Protein AF-A0A9P0G2P3-F1 (afdb_monomer)

Organism: NCBI:txid3402493

Foldseek 3Di:
DVVVVLQVVLADPDAFDQFDDPDDPPDQAPSVPDDPVQLRVLQCVLRVDRDPLVNLVSLVVFKDWDADPDADPPDPGLGIDIWGWGADPVRDTGTHDPRRVCRSNVDDPVSSSVQSNCCVVVVDGDDDDPDDDPPVVVCVVLLVLLVVLVVPADFDDPPDDPDDDLETEHEQVDDLVVSLVVSQVPDDPSSRDDSVVSVCCCCPVRNYYYDDPDDDDDPLLVVLVVVLVPDDPDPVNVVSVVVNVVVVVQVVVVVVVLQDADDPVDKDKDKDKAPWDFAFQAPDPLSVVFQTDTDIDIDIAIDGPPPDQDLRHPPDCLNVQLVVVVVVPNTDHAVVVSVVSSVVRYDDDDAPPRDWDFPQPVLVVVWFDDQVRDPDHPVLFPDKDWDADPVGFIWIFGDSGPPDPPTDTDGGTDPPGDPVSRDTGTDDLDDQDDVRNLVRVLVVQCVPPNPVSVVDPSNVQNVCNSVRNHSDDDDDDPPPPPPPPDDDDDPDDDD

Nearest PDB structures (foldseek):
  1owf-assembly1_B  TM=2.924E-01  e=2.978E+00  Escherichia coli
  5j0n-assembly1_L  TM=2.576E-01  e=1.793E+00  Escherichia coli
  5ogu-assembly1_A  TM=2.811E-01  e=3.947E+00  Spiroplasma melliferum KC3

Mean predicted aligned error: 19.24 Å

pLDDT: mean 76.92, std 15.23, range [26.11, 91.5]

Secondary structure (DSSP, 8-state):
-TTHHHHHTTS-SSPPPPP-----TTSS--GGG--HHHHHHHHHHHHT--SHHHHHHHHHHTEEEE--S---SSS-----EEEEEEE-TTS-EEEE-HHHHHHHHT--HHHHHHHHHHHHHHSSPPPP-----SSHHHHHHHHHHHHHHHHTSPPBP--S-SS----EEE-TT--HHHHHHHHHHSS-GGG---HHHHHHIIIIIS-EEEPPPPPPPPHHHHHHHHHHHHSPSSHHHHHHHHHHHHHHHHHHHHHHHHTSPPPTT---EEEEEPPPEEESB-S-HHHHTS--EEE--EEEEES-TTS---TT---SSHHHHHHHHHTT-S-B-SHHHHHHHHHTTS----BTTTB--B-HHHHHHHHBPPGGGSSS-TTT-SEEEEEE-TT--EEEEEESSTT---SPPEE-BPTT--GGG--PPBPPS-PPPPHHHHHHHHHHHHHHH-TTGGG-GGGHHHHHHHTT-S----PPPTTSGGGG-----------

Solvent-accessible surface area (backbone atoms only — not comparable to full-atom values): 30725 Å² total; per-residue (Å²): 124,76,69,67,67,57,46,66,75,53,48,77,91,67,81,67,52,86,59,87,74,97,65,69,90,89,49,90,51,53,60,84,77,60,47,72,67,36,49,47,52,54,34,50,61,48,49,68,34,57,48,68,63,53,36,53,51,53,51,52,76,38,40,49,75,42,77,53,94,72,84,55,92,90,52,93,54,72,81,59,42,75,49,39,48,48,60,43,93,84,70,48,74,41,41,36,48,72,68,41,56,32,45,33,63,73,51,60,71,67,59,57,51,54,48,50,48,43,27,76,72,68,79,42,83,74,79,89,75,85,80,81,87,88,57,63,84,77,46,48,66,47,52,51,53,52,49,56,56,58,70,71,56,78,64,48,80,78,92,70,79,98,72,92,69,89,61,46,26,34,56,54,87,63,51,73,70,54,53,51,49,53,50,50,71,76,44,58,81,90,59,51,72,57,67,70,58,53,52,46,46,42,48,70,77,58,36,49,45,62,39,76,69,88,66,92,70,56,66,69,60,51,52,41,51,54,52,44,70,74,42,64,96,50,72,70,33,55,48,45,5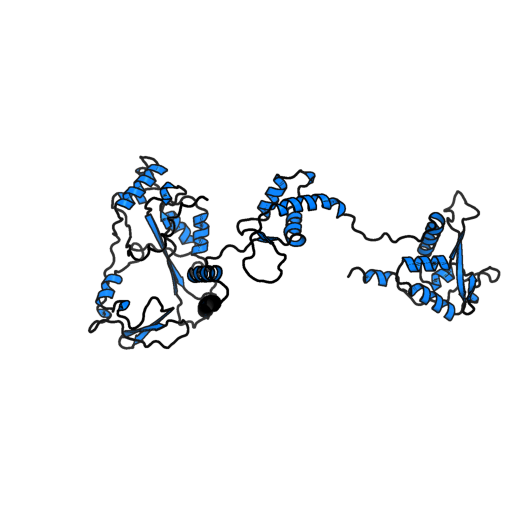2,48,53,51,48,51,53,53,51,54,54,52,52,51,56,58,54,53,61,55,85,73,61,95,89,63,87,43,76,50,70,53,70,53,74,78,36,60,41,64,32,56,92,43,75,67,58,73,81,40,53,63,48,68,49,80,47,78,48,80,28,55,59,57,82,76,56,76,76,45,64,73,26,52,82,88,48,51,66,62,52,51,48,58,51,52,73,74,48,68,66,47,72,46,71,65,59,56,50,54,59,46,48,77,61,31,90,77,78,52,76,59,80,77,38,88,48,54,41,51,68,69,39,43,61,78,36,35,51,53,70,86,70,46,98,52,62,67,87,67,36,66,36,76,48,78,47,70,49,97,87,67,54,54,26,44,22,54,18,70,41,86,89,53,88,80,50,72,68,41,72,47,57,38,91,97,49,56,76,88,72,59,73,52,52,72,58,72,62,77,33,76,76,59,66,70,40,51,52,38,42,52,53,51,43,35,71,76,61,35,91,65,35,83,77,39,76,81,44,46,71,58,50,35,45,71,72,70,73,40,82,35,83,66,87,82,74,92,85,70,69,81,84,75,79,82,85,83,86,78,94,76,78,93,130

Radius of gyration: 45.02 Å; Cα contacts (8 Å, |Δi|>4): 503; chains: 1; bounding box: 114×68×124 Å

Structure (mmCIF, N/CA/C/O backbone):
data_AF-A0A9P0G2P3-F1
#
_entry.id   AF-A0A9P0G2P3-F1
#
loop_
_atom_site.group_PDB
_atom_site.id
_atom_site.type_symbol
_atom_site.label_atom_id
_atom_site.label_alt_id
_atom_site.label_comp_id
_atom_site.label_asym_id
_atom_site.label_entity_id
_atom_site.label_seq_id
_atom_site.pdbx_PDB_ins_code
_atom_site.Cartn_x
_atom_site.Cartn_y
_atom_site.Cartn_z
_atom_site.occupancy
_atom_site.B_iso_or_equiv
_atom_site.auth_seq_id
_atom_site.auth_comp_id
_atom_site.auth_asym_id
_atom_site.auth_atom_id
_atom_site.pdbx_PDB_model_num
ATOM 1 N N . MET A 1 1 ? 33.165 -5.455 -25.711 1.00 32.22 1 MET A N 1
ATOM 2 C CA . MET A 1 1 ? 33.661 -6.837 -25.938 1.00 32.22 1 MET A CA 1
ATOM 3 C C . MET A 1 1 ? 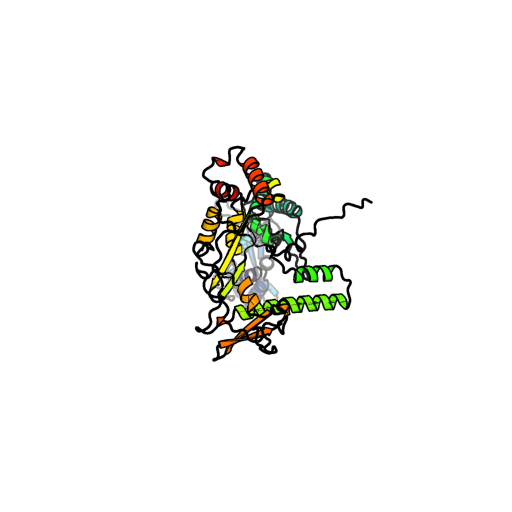33.729 -7.293 -27.408 1.00 32.22 1 MET A C 1
ATOM 5 O O . MET A 1 1 ? 34.338 -8.320 -27.661 1.00 32.22 1 MET A O 1
ATOM 9 N N . VAL A 1 2 ? 33.189 -6.575 -28.408 1.00 37.59 2 VAL A N 1
ATOM 10 C CA . VAL A 1 2 ? 33.203 -7.038 -29.825 1.00 37.59 2 VAL A CA 1
ATOM 11 C C . VAL A 1 2 ? 34.544 -6.786 -30.547 1.00 37.59 2 VAL A C 1
ATOM 13 O O . VAL A 1 2 ? 34.894 -7.489 -31.495 1.00 37.59 2 VAL A O 1
ATOM 16 N N . THR A 1 3 ? 35.338 -5.814 -30.094 1.00 45.22 3 THR A N 1
ATOM 17 C CA . THR A 1 3 ? 36.629 -5.450 -30.704 1.00 45.22 3 THR A CA 1
ATOM 18 C C . THR A 1 3 ? 37.729 -6.478 -30.436 1.00 45.22 3 THR A C 1
ATOM 20 O O . THR A 1 3 ? 38.512 -6.774 -31.339 1.00 45.22 3 THR A O 1
ATOM 23 N N . VAL A 1 4 ? 37.746 -7.104 -29.255 1.00 46.28 4 VAL A N 1
ATOM 24 C CA . VAL A 1 4 ? 38.802 -8.048 -28.834 1.00 46.28 4 VAL A CA 1
ATOM 25 C C . VAL A 1 4 ? 38.827 -9.311 -29.714 1.00 46.28 4 VAL A C 1
ATOM 27 O O . VAL A 1 4 ? 39.894 -9.750 -30.136 1.00 46.28 4 VAL A O 1
ATOM 30 N N . PHE A 1 5 ? 37.665 -9.822 -30.142 1.00 52.44 5 PHE A N 1
ATOM 31 C CA . PHE A 1 5 ? 37.574 -11.018 -30.998 1.00 52.44 5 PHE A CA 1
ATOM 32 C C . PHE A 1 5 ? 38.031 -10.813 -32.453 1.00 52.44 5 PHE A C 1
ATOM 34 O O . PHE A 1 5 ? 38.344 -11.787 -33.140 1.00 52.44 5 PHE A O 1
ATOM 41 N N . LYS A 1 6 ? 38.081 -9.573 -32.963 1.00 56.91 6 LYS A N 1
ATOM 42 C CA . LYS A 1 6 ? 38.543 -9.315 -34.342 1.00 56.91 6 LYS A CA 1
ATOM 43 C C . LYS A 1 6 ? 40.060 -9.483 -34.486 1.00 56.91 6 LYS A C 1
ATOM 45 O O . LYS A 1 6 ? 40.503 -9.946 -35.533 1.00 56.91 6 LYS A O 1
ATOM 50 N N . HIS A 1 7 ? 40.826 -9.171 -33.439 1.00 58.62 7 HIS A N 1
ATOM 51 C CA . HIS A 1 7 ? 42.292 -9.145 -33.467 1.00 58.62 7 HIS A CA 1
ATOM 52 C C . HIS A 1 7 ? 42.893 -10.559 -33.527 1.00 58.62 7 HIS A C 1
ATOM 54 O O . HIS A 1 7 ? 43.855 -10.787 -34.251 1.00 58.62 7 HIS A O 1
ATOM 60 N N . TYR A 1 8 ? 42.289 -11.545 -32.853 1.00 65.75 8 TYR A N 1
ATOM 61 C CA . TYR A 1 8 ? 42.761 -12.938 -32.881 1.00 65.75 8 TYR A CA 1
ATOM 62 C C . TYR A 1 8 ? 42.589 -13.630 -34.241 1.00 65.75 8 TYR A C 1
ATOM 64 O O . TYR A 1 8 ? 43.330 -14.556 -34.554 1.00 65.75 8 TYR A O 1
ATOM 72 N N . ARG A 1 9 ? 41.651 -13.173 -35.083 1.00 70.88 9 ARG A N 1
ATOM 73 C CA . ARG A 1 9 ? 41.364 -13.806 -36.385 1.00 70.88 9 ARG A CA 1
ATOM 74 C C . ARG A 1 9 ? 42.478 -13.634 -37.415 1.00 70.88 9 ARG A C 1
ATOM 76 O O . ARG A 1 9 ? 42.552 -14.434 -38.345 1.00 70.88 9 ARG A O 1
ATOM 83 N N . TYR A 1 10 ? 43.295 -12.593 -37.270 1.00 77.06 10 TYR A N 1
ATOM 84 C CA . TYR A 1 10 ? 44.354 -12.243 -38.218 1.00 77.06 10 TYR A CA 1
ATOM 85 C C . TYR A 1 10 ? 45.761 -12.480 -37.661 1.00 77.06 10 TYR A C 1
ATOM 87 O O . TYR A 1 10 ? 46.730 -12.113 -38.316 1.00 77.06 10 TYR A O 1
ATOM 95 N N . LYS A 1 11 ? 45.885 -13.113 -36.488 1.00 81.75 11 LYS A N 1
ATOM 96 C CA . LYS A 1 11 ? 47.174 -13.543 -35.929 1.00 81.75 11 LYS A CA 1
ATOM 97 C C . LYS A 1 11 ? 47.706 -14.790 -36.639 1.00 81.75 11 LYS A C 1
ATOM 99 O O . LYS A 1 11 ? 46.947 -15.542 -37.257 1.00 81.75 11 LYS A O 1
ATOM 104 N N . ALA A 1 12 ? 49.016 -14.999 -36.532 1.00 82.00 12 ALA A N 1
ATOM 105 C CA . ALA A 1 12 ? 49.673 -16.196 -37.035 1.00 82.00 12 ALA A CA 1
ATOM 106 C C . ALA A 1 12 ? 49.106 -17.436 -36.341 1.00 82.00 12 ALA A C 1
ATOM 108 O O . ALA A 1 12 ? 48.965 -17.458 -35.120 1.00 82.00 12 ALA A O 1
ATOM 109 N N . LYS A 1 13 ? 48.767 -18.458 -37.129 1.00 79.38 13 LYS A N 1
ATOM 110 C CA . LYS A 1 13 ? 48.291 -19.749 -36.608 1.00 79.38 13 LYS A CA 1
ATOM 111 C C . LYS A 1 13 ? 49.436 -20.721 -36.317 1.00 79.38 13 LYS A C 1
ATOM 113 O O . LYS A 1 13 ? 49.248 -21.653 -35.550 1.00 79.38 13 LYS A O 1
ATOM 118 N N . ALA A 1 14 ? 50.588 -20.511 -36.948 1.00 80.06 14 ALA A N 1
ATOM 119 C CA . ALA A 1 14 ? 51.783 -21.330 -36.815 1.00 80.06 14 ALA A CA 1
ATOM 120 C C . ALA A 1 14 ? 53.031 -20.475 -37.078 1.00 80.06 14 ALA A C 1
ATOM 122 O O . ALA A 1 14 ? 52.931 -19.381 -37.636 1.00 80.06 14 ALA A O 1
ATOM 123 N N . LEU A 1 15 ? 54.196 -20.980 -36.673 1.00 81.44 15 LEU A N 1
ATOM 124 C CA . LEU A 1 15 ? 55.489 -20.389 -37.013 1.00 81.44 15 LEU A CA 1
ATOM 125 C C . LEU A 1 15 ? 55.820 -20.626 -38.498 1.00 81.44 15 LEU A C 1
ATOM 127 O O . LEU A 1 15 ? 55.409 -21.648 -39.056 1.00 81.44 15 LEU A O 1
ATOM 131 N N . PRO A 1 16 ? 56.571 -19.716 -39.144 1.00 81.75 16 PRO A N 1
ATOM 132 C CA . PRO A 1 16 ? 56.915 -19.867 -40.547 1.00 81.75 16 PRO A CA 1
ATOM 133 C C . PRO A 1 16 ? 57.897 -21.028 -40.726 1.00 81.75 16 PRO A C 1
ATOM 135 O O . PRO A 1 16 ? 58.905 -21.126 -40.025 1.00 81.75 16 PRO A O 1
ATOM 138 N N . GLN A 1 17 ? 57.611 -21.897 -41.690 1.00 78.88 17 GLN A N 1
ATOM 139 C CA . GLN A 1 17 ? 58.471 -23.025 -42.042 1.00 78.88 17 GLN A CA 1
ATOM 140 C C . GLN A 1 17 ? 59.265 -22.718 -43.311 1.00 78.88 17 GLN A C 1
ATOM 142 O O . GLN A 1 17 ? 58.799 -21.974 -44.182 1.00 78.88 17 GLN A O 1
ATOM 147 N N . LYS A 1 18 ? 60.460 -23.311 -43.432 1.00 80.00 18 LYS A N 1
ATOM 148 C CA . LYS A 1 18 ? 61.236 -23.223 -44.671 1.00 80.00 18 LYS A CA 1
ATOM 149 C C . LYS A 1 18 ? 60.440 -23.902 -45.790 1.00 80.00 18 LYS A C 1
ATOM 151 O O . LYS A 1 18 ? 60.070 -25.066 -45.635 1.00 80.00 18 LYS A O 1
ATOM 156 N N . PRO A 1 19 ? 60.150 -23.211 -46.900 1.00 78.19 19 PRO A N 1
ATOM 157 C CA . PRO A 1 19 ? 59.305 -23.782 -47.930 1.00 78.19 19 PRO A CA 1
ATOM 158 C C . PRO A 1 19 ? 60.054 -24.886 -48.684 1.00 78.19 19 PRO A C 1
ATOM 160 O O . PRO A 1 19 ? 61.111 -24.638 -49.259 1.00 78.19 19 PRO A O 1
ATOM 163 N N . ASN A 1 20 ? 59.488 -26.093 -48.724 1.00 77.81 20 ASN A N 1
ATOM 164 C CA . ASN A 1 20 ? 60.004 -27.178 -49.555 1.00 77.81 20 ASN A CA 1
ATOM 165 C C . ASN A 1 20 ? 59.445 -27.035 -50.981 1.00 77.81 20 ASN A C 1
ATOM 167 O O . ASN A 1 20 ? 58.264 -27.298 -51.229 1.00 77.81 20 ASN A O 1
ATOM 171 N N . CYS A 1 21 ? 60.263 -26.531 -51.906 1.00 76.06 21 CYS A N 1
ATOM 172 C CA . CYS A 1 21 ? 59.841 -26.224 -53.270 1.00 76.06 21 CYS A CA 1
ATOM 173 C C . CYS A 1 21 ? 60.546 -27.134 -54.278 1.00 76.06 21 CYS A C 1
ATOM 175 O O . CYS A 1 21 ? 61.736 -26.984 -54.518 1.00 76.06 21 CYS A O 1
ATOM 177 N N . SER A 1 22 ? 59.798 -28.021 -54.935 1.00 67.69 22 SER A N 1
ATOM 178 C CA . SER A 1 22 ? 60.294 -28.833 -56.055 1.00 67.69 22 SER A CA 1
ATOM 179 C C . SER A 1 22 ? 60.159 -28.059 -57.373 1.00 67.69 22 SER A C 1
ATOM 181 O O . SER A 1 22 ? 59.245 -28.315 -58.160 1.00 67.69 22 SER A O 1
ATOM 183 N N . HIS A 1 23 ? 60.995 -27.041 -57.586 1.00 70.56 23 HIS A N 1
ATOM 184 C CA . HIS A 1 23 ? 61.076 -26.338 -58.870 1.00 70.56 23 HIS A CA 1
ATOM 185 C C . HIS A 1 23 ? 62.450 -26.533 -59.514 1.00 70.56 23 HIS A C 1
ATOM 187 O O . HIS A 1 23 ? 63.468 -26.520 -58.833 1.00 70.56 23 HIS A O 1
ATOM 193 N N . ASP A 1 24 ? 62.464 -26.697 -60.835 1.00 63.84 24 ASP A N 1
ATOM 194 C CA . ASP A 1 24 ? 63.690 -26.848 -61.619 1.00 63.84 24 ASP A CA 1
ATOM 195 C C . ASP A 1 24 ? 64.596 -25.610 -61.459 1.00 63.84 24 ASP A C 1
ATOM 197 O O . ASP A 1 24 ? 64.115 -24.475 -61.558 1.00 63.84 24 ASP A O 1
ATOM 201 N N . LYS A 1 25 ? 65.895 -25.825 -61.207 1.00 56.66 25 LYS A N 1
ATOM 202 C CA . LYS A 1 25 ? 66.898 -24.781 -60.903 1.00 56.66 25 LYS A CA 1
ATOM 203 C C . LYS A 1 25 ? 67.112 -23.792 -62.059 1.00 56.66 25 LYS A C 1
ATOM 205 O O . LYS A 1 25 ? 67.722 -22.749 -61.867 1.00 56.66 25 LYS A O 1
ATOM 210 N N . LYS A 1 26 ? 66.571 -24.092 -63.246 1.00 53.38 26 LYS A N 1
ATOM 211 C CA . LYS A 1 26 ? 66.561 -23.218 -64.433 1.00 53.38 26 LYS A CA 1
ATOM 212 C C . LYS A 1 26 ? 65.410 -22.196 -64.471 1.00 53.38 26 LYS A C 1
ATOM 214 O O . LYS A 1 26 ? 65.292 -21.457 -65.446 1.00 53.38 26 LYS A O 1
ATOM 219 N N . LYS A 1 27 ? 64.520 -22.147 -63.469 1.00 59.81 27 LYS A N 1
ATOM 220 C CA . LYS A 1 27 ? 63.405 -21.177 -63.420 1.00 59.81 27 LYS A CA 1
ATOM 221 C C . LYS A 1 27 ? 63.766 -19.916 -62.627 1.00 59.81 27 LYS A C 1
ATOM 223 O O . LYS A 1 27 ? 64.541 -19.972 -61.688 1.00 59.81 27 LYS A O 1
ATOM 228 N N . VAL A 1 28 ? 63.096 -18.808 -62.964 1.00 71.62 28 VAL A N 1
ATOM 229 C CA . VAL A 1 28 ? 63.196 -17.426 -62.421 1.00 71.62 28 VAL A CA 1
ATOM 230 C C . VAL A 1 28 ? 62.946 -17.305 -60.892 1.00 71.62 28 VAL A C 1
ATOM 232 O O . VAL A 1 28 ? 62.790 -16.209 -60.364 1.00 71.62 28 VAL A O 1
ATOM 235 N N . TYR A 1 29 ? 62.834 -18.412 -60.150 1.00 80.38 29 TYR A N 1
ATOM 236 C CA . TYR A 1 29 ? 62.486 -18.414 -58.728 1.00 80.38 29 TYR A CA 1
ATOM 237 C C . TYR A 1 29 ? 63.707 -18.690 -57.850 1.00 80.38 29 TYR A C 1
ATOM 239 O O . TYR A 1 29 ? 64.249 -19.791 -57.862 1.00 80.38 29 TYR A O 1
ATOM 247 N N . ASN A 1 30 ? 64.046 -17.737 -56.984 1.00 79.19 30 ASN A N 1
ATOM 248 C CA . ASN A 1 30 ? 65.220 -17.812 -56.111 1.00 79.19 30 ASN A CA 1
ATOM 249 C C . ASN A 1 30 ? 64.836 -18.231 -54.681 1.00 79.19 30 ASN A C 1
ATOM 251 O O . ASN A 1 30 ? 65.237 -17.610 -53.699 1.00 79.19 30 ASN A O 1
ATOM 255 N N . CYS A 1 31 ? 64.001 -19.265 -54.528 1.00 78.56 31 CYS A N 1
ATOM 256 C CA . CYS A 1 31 ? 63.529 -19.684 -53.201 1.00 78.56 31 CYS A CA 1
ATOM 257 C C . CYS A 1 31 ? 64.634 -20.295 -52.319 1.00 78.56 31 CYS A C 1
ATOM 259 O O . CYS A 1 31 ? 64.508 -20.244 -51.097 1.00 78.56 31 CYS A O 1
ATOM 261 N N . GLU A 1 32 ? 65.701 -20.845 -52.910 1.00 75.38 32 GLU A N 1
ATOM 262 C CA . GLU A 1 32 ? 66.845 -21.421 -52.181 1.00 75.38 32 GLU A CA 1
ATOM 263 C C . GLU A 1 32 ? 67.713 -20.349 -51.496 1.00 75.38 32 GLU A C 1
ATOM 265 O O . GLU A 1 32 ? 68.284 -20.612 -50.439 1.00 75.38 32 GLU A O 1
ATOM 270 N N . GLU A 1 33 ? 67.736 -19.122 -52.033 1.00 77.50 33 GLU A N 1
ATOM 271 C CA . GLU A 1 33 ? 68.475 -17.978 -51.473 1.00 77.50 33 GLU A CA 1
ATOM 272 C C . GLU A 1 33 ? 67.844 -17.428 -50.179 1.00 77.50 33 GLU A C 1
ATOM 274 O O . GLU A 1 33 ? 68.451 -16.614 -49.479 1.00 77.50 33 GLU A O 1
ATOM 279 N N . LEU A 1 34 ? 66.623 -17.858 -49.830 1.00 81.00 34 LEU A N 1
ATOM 280 C CA . LEU A 1 34 ? 65.940 -17.410 -48.618 1.00 81.00 34 LEU A CA 1
ATOM 281 C C . LEU A 1 34 ? 66.482 -18.108 -47.369 1.00 81.00 34 LEU A C 1
ATOM 283 O O . LEU A 1 34 ? 66.188 -19.274 -47.082 1.00 81.00 34 LEU A O 1
ATOM 287 N N . GLY A 1 35 ? 67.203 -17.337 -46.556 1.00 83.12 35 GLY A N 1
ATOM 288 C CA . GLY A 1 35 ? 67.576 -17.742 -45.209 1.00 83.12 35 GLY A CA 1
ATOM 289 C C . GLY A 1 35 ? 66.373 -17.777 -44.260 1.00 83.12 35 GLY A C 1
ATOM 290 O O . GLY A 1 35 ? 65.425 -16.998 -44.379 1.00 83.12 35 GLY A O 1
ATOM 291 N N . MET A 1 36 ? 66.440 -18.626 -43.230 1.00 84.06 36 MET A N 1
ATOM 292 C CA . MET A 1 36 ? 65.390 -18.705 -42.198 1.00 84.06 36 MET A CA 1
ATOM 293 C C . MET A 1 36 ? 65.152 -17.375 -41.470 1.00 84.06 36 MET A C 1
ATOM 295 O O . MET A 1 36 ? 64.032 -17.081 -41.056 1.00 84.06 36 MET A O 1
ATOM 299 N N . GLN A 1 37 ? 66.184 -16.536 -41.346 1.00 84.19 37 GLN A N 1
ATOM 300 C CA . GLN A 1 37 ? 66.047 -15.204 -40.753 1.00 84.19 37 GLN A CA 1
ATOM 301 C C . GLN A 1 37 ? 65.232 -14.243 -41.638 1.00 84.19 37 GLN A C 1
ATOM 303 O O . GLN A 1 37 ? 64.478 -13.433 -41.103 1.00 84.19 37 GLN A O 1
ATOM 308 N N . ASP A 1 38 ? 65.338 -14.345 -42.966 1.00 84.81 38 ASP A N 1
ATOM 309 C CA . ASP A 1 38 ? 64.546 -13.535 -43.904 1.00 84.81 38 ASP A CA 1
ATOM 310 C C . ASP A 1 38 ? 63.075 -13.942 -43.868 1.00 84.81 38 ASP A C 1
ATOM 312 O O . ASP A 1 38 ? 62.188 -13.095 -43.757 1.00 84.81 38 ASP A O 1
ATOM 316 N N . ILE A 1 39 ? 62.833 -15.254 -43.851 1.00 86.69 39 ILE A N 1
ATOM 317 C CA . ILE A 1 39 ? 61.509 -15.863 -43.699 1.00 86.69 39 ILE A CA 1
ATOM 318 C C . ILE A 1 39 ? 60.841 -15.388 -42.404 1.00 86.69 39 ILE A C 1
ATOM 320 O O . ILE A 1 39 ? 59.706 -14.905 -42.428 1.00 86.69 39 ILE A O 1
ATOM 324 N N . ARG A 1 40 ? 61.562 -15.465 -41.278 1.00 86.50 40 ARG A N 1
ATOM 325 C CA . ARG A 1 40 ? 61.056 -15.039 -39.970 1.00 86.50 40 ARG A CA 1
ATOM 326 C C . ARG A 1 40 ? 60.726 -13.547 -39.945 1.00 86.50 40 ARG A C 1
ATOM 328 O O . ARG A 1 40 ? 59.616 -13.189 -39.565 1.00 86.50 40 ARG A O 1
ATOM 335 N N . ARG A 1 41 ? 61.634 -12.685 -40.421 1.00 87.25 41 ARG A N 1
ATOM 336 C CA . ARG A 1 41 ? 61.408 -11.228 -40.484 1.00 87.25 41 ARG A CA 1
ATOM 337 C C . ARG A 1 41 ? 60.221 -10.866 -41.372 1.00 87.25 41 ARG A C 1
ATOM 339 O O . ARG A 1 41 ? 59.457 -9.964 -41.037 1.00 87.25 41 ARG A O 1
ATOM 346 N N . PHE A 1 42 ? 60.065 -11.537 -42.512 1.00 88.88 42 PHE A N 1
ATOM 347 C CA . PHE A 1 42 ? 58.959 -11.280 -43.431 1.00 88.88 42 PHE A CA 1
ATOM 348 C C . PHE A 1 42 ? 57.609 -11.683 -42.824 1.00 88.88 42 PHE A C 1
ATOM 350 O O . PHE A 1 42 ? 56.658 -10.904 -42.873 1.00 88.88 42 PHE A O 1
ATOM 357 N N . HIS A 1 43 ? 57.549 -12.852 -42.181 1.00 89.69 43 HIS A N 1
ATOM 358 C CA . HIS A 1 43 ? 56.369 -13.321 -41.456 1.00 89.69 43 HIS A CA 1
ATOM 359 C C . HIS A 1 43 ? 56.014 -12.405 -40.272 1.00 89.69 43 HIS A C 1
ATOM 361 O O . HIS A 1 43 ? 54.861 -11.999 -40.130 1.00 89.69 43 HIS A O 1
ATOM 367 N N . GLU A 1 44 ? 56.996 -12.011 -39.455 1.00 88.31 44 GLU A N 1
ATOM 368 C CA . GLU A 1 44 ? 56.791 -11.085 -38.332 1.00 88.31 44 GLU A CA 1
ATOM 369 C C . GLU A 1 44 ? 56.249 -9.728 -38.805 1.00 88.31 44 GLU A C 1
ATOM 371 O O . GLU A 1 44 ? 55.289 -9.220 -38.230 1.00 88.31 44 GLU A O 1
ATOM 376 N N . ARG A 1 45 ? 56.777 -9.176 -39.906 1.00 88.06 45 ARG A N 1
ATOM 377 C CA . ARG A 1 45 ? 56.282 -7.919 -40.500 1.00 88.06 45 ARG A CA 1
ATOM 378 C C . ARG A 1 45 ? 54.871 -8.016 -41.075 1.00 88.06 45 ARG A C 1
ATOM 380 O O . ARG A 1 45 ? 54.167 -7.012 -41.132 1.00 88.06 45 ARG A O 1
ATOM 387 N N . PHE A 1 46 ? 54.455 -9.189 -41.544 1.00 89.81 46 PHE A N 1
ATOM 388 C CA . PHE A 1 46 ? 53.081 -9.384 -41.995 1.00 89.81 46 PHE A CA 1
ATOM 389 C C . PHE A 1 46 ? 52.118 -9.381 -40.804 1.00 89.81 46 PHE A C 1
ATOM 391 O O . PHE A 1 46 ? 51.110 -8.675 -40.828 1.00 89.81 46 PHE A O 1
ATOM 398 N N . TYR A 1 47 ? 52.456 -10.117 -39.743 1.00 88.94 47 TYR A N 1
ATOM 399 C CA . TYR A 1 47 ? 51.604 -10.283 -38.565 1.00 88.94 47 TYR A CA 1
ATOM 400 C C . TYR A 1 47 ? 51.706 -9.158 -37.526 1.00 88.94 47 TYR A C 1
ATOM 402 O O . TYR A 1 47 ? 50.843 -9.080 -36.652 1.00 88.94 47 TYR A O 1
ATOM 410 N N . SER A 1 48 ? 52.675 -8.244 -37.648 1.00 87.12 48 SER A N 1
ATOM 411 C CA . SER A 1 48 ? 52.660 -6.969 -36.918 1.00 87.12 48 SER A CA 1
ATOM 412 C C . SER A 1 48 ? 51.473 -6.087 -37.329 1.00 87.12 48 SER A C 1
ATOM 414 O O . SER A 1 48 ? 51.036 -5.242 -36.553 1.00 87.12 48 SER A O 1
ATOM 416 N N . ASN A 1 49 ? 50.917 -6.301 -38.528 1.00 84.56 49 ASN A N 1
ATOM 417 C CA . ASN A 1 49 ? 49.699 -5.641 -38.989 1.00 84.56 49 ASN A CA 1
ATOM 418 C C . ASN A 1 49 ? 48.468 -6.373 -38.448 1.00 84.56 49 ASN A C 1
ATOM 420 O O . ASN A 1 49 ? 48.147 -7.491 -38.865 1.00 84.56 49 ASN A O 1
ATOM 424 N N . VAL A 1 50 ? 47.769 -5.734 -37.511 1.00 80.50 50 VAL A N 1
ATOM 425 C CA . VAL A 1 50 ? 46.676 -6.374 -36.764 1.00 80.50 50 VAL A CA 1
ATOM 426 C C . VAL A 1 50 ? 45.328 -6.272 -37.484 1.00 80.50 50 VAL A C 1
ATOM 428 O O . VAL A 1 50 ? 44.437 -7.103 -37.278 1.00 80.50 50 VAL A O 1
ATOM 431 N N . SER A 1 51 ? 45.163 -5.273 -38.355 1.00 83.00 51 SER A N 1
ATOM 432 C CA . SER A 1 51 ? 43.952 -5.115 -39.154 1.00 83.00 51 SER A CA 1
ATOM 433 C C . SER A 1 51 ? 44.052 -5.885 -40.474 1.00 83.00 51 SER A C 1
ATOM 435 O O . SER A 1 51 ? 45.115 -6.015 -41.083 1.00 83.00 51 SER A O 1
ATOM 437 N N . LYS A 1 52 ? 42.911 -6.388 -40.955 1.00 84.06 52 LYS A N 1
ATOM 438 C CA . LYS A 1 52 ? 42.837 -7.047 -42.265 1.00 84.06 52 LYS A CA 1
ATOM 439 C C . LYS A 1 52 ? 43.258 -6.109 -43.396 1.00 84.06 52 LYS A C 1
ATOM 441 O O . LYS A 1 52 ? 43.953 -6.547 -44.301 1.00 84.06 52 LYS A O 1
ATOM 446 N N . SER A 1 53 ? 42.823 -4.850 -43.344 1.00 84.94 53 SER A N 1
ATOM 447 C CA . SER A 1 53 ? 43.127 -3.858 -44.376 1.00 84.94 53 SER A CA 1
ATOM 448 C C . SER A 1 53 ? 44.636 -3.665 -44.519 1.00 84.94 53 SER A C 1
ATOM 450 O O . SER A 1 53 ? 45.143 -3.677 -45.635 1.00 84.94 53 SER A O 1
ATOM 452 N N . ASP A 1 54 ? 45.356 -3.590 -43.398 1.00 86.38 54 ASP A N 1
ATOM 453 C CA . ASP A 1 54 ? 46.812 -3.418 -43.387 1.00 86.38 54 ASP A CA 1
ATOM 454 C C . ASP A 1 54 ? 47.534 -4.674 -43.896 1.00 86.38 54 ASP A C 1
ATOM 456 O O . ASP A 1 54 ? 48.487 -4.579 -44.669 1.00 86.38 54 ASP A O 1
ATOM 460 N N . GLN A 1 55 ? 47.046 -5.869 -43.539 1.00 88.44 55 GLN A N 1
ATOM 461 C CA . GLN A 1 55 ? 47.552 -7.127 -44.104 1.00 88.44 55 GLN A CA 1
ATOM 462 C C . GLN A 1 55 ? 47.315 -7.230 -45.614 1.00 88.44 55 GLN A C 1
ATOM 464 O O . GLN A 1 55 ? 48.178 -7.721 -46.342 1.00 88.44 55 GLN A O 1
ATOM 469 N N . ASP A 1 56 ? 46.156 -6.785 -46.098 1.00 89.50 56 ASP A N 1
ATOM 470 C CA . ASP A 1 56 ? 45.822 -6.811 -47.520 1.00 89.50 56 ASP A CA 1
ATOM 471 C C . ASP A 1 56 ? 46.713 -5.814 -48.298 1.00 89.50 56 ASP A C 1
ATOM 473 O O . ASP A 1 56 ? 47.220 -6.158 -49.368 1.00 89.50 56 ASP A O 1
ATOM 477 N N . VAL A 1 57 ? 47.017 -4.639 -47.724 1.00 88.88 57 VAL A N 1
ATOM 478 C CA . VAL A 1 57 ? 48.010 -3.683 -48.261 1.00 88.88 57 VAL A CA 1
ATOM 479 C C . VAL A 1 57 ? 49.420 -4.279 -48.268 1.00 88.88 57 VAL A C 1
ATOM 481 O O . VAL A 1 57 ? 50.144 -4.142 -49.255 1.00 88.88 57 VAL A O 1
ATOM 484 N N . PHE A 1 58 ? 49.812 -4.985 -47.205 1.00 91.19 58 PHE A N 1
ATOM 485 C CA . PHE A 1 58 ? 51.107 -5.663 -47.147 1.00 91.19 58 PHE A CA 1
ATOM 486 C C . PHE A 1 58 ? 51.252 -6.701 -48.266 1.00 91.19 58 PHE A C 1
ATOM 488 O O . PHE A 1 58 ? 52.292 -6.761 -48.917 1.00 91.19 58 PHE A O 1
ATOM 495 N N . ILE A 1 59 ? 50.207 -7.493 -48.531 1.00 91.19 59 ILE A N 1
ATOM 496 C CA . ILE A 1 59 ? 50.206 -8.471 -49.629 1.00 91.19 59 ILE A CA 1
ATOM 497 C C . ILE A 1 59 ? 50.382 -7.765 -50.978 1.00 91.19 59 ILE A C 1
ATOM 499 O O . ILE A 1 59 ? 51.207 -8.197 -51.782 1.00 91.19 59 ILE A O 1
ATOM 503 N N . LEU A 1 60 ? 49.656 -6.668 -51.218 1.00 89.56 60 LEU A N 1
ATOM 504 C CA . LEU A 1 60 ? 49.772 -5.890 -52.456 1.00 89.56 60 LEU A CA 1
ATOM 505 C C . LEU A 1 60 ? 51.176 -5.299 -52.648 1.00 89.56 60 LEU A C 1
ATOM 507 O O . LEU A 1 60 ? 51.686 -5.304 -53.758 1.00 89.56 60 LEU A O 1
ATOM 511 N N . LYS A 1 61 ? 51.850 -4.871 -51.575 1.00 89.81 61 LYS A N 1
ATOM 512 C CA . LYS A 1 61 ? 53.220 -4.330 -51.641 1.00 89.81 61 LYS A CA 1
ATOM 513 C C . LYS A 1 61 ? 54.260 -5.334 -52.159 1.00 89.81 61 LYS A C 1
ATOM 515 O O . LYS A 1 61 ? 55.273 -4.926 -52.725 1.00 89.81 61 LYS A O 1
ATOM 520 N N . TYR A 1 62 ? 54.037 -6.626 -51.923 1.00 90.62 62 TYR A N 1
ATOM 521 C CA . TYR A 1 62 ? 54.971 -7.711 -52.249 1.00 90.62 62 TYR A CA 1
ATOM 522 C C . TYR A 1 62 ? 54.448 -8.646 -53.348 1.00 90.62 62 TYR A C 1
ATOM 524 O O . TYR A 1 62 ? 54.986 -9.737 -53.554 1.00 90.62 62 TYR A O 1
ATOM 532 N N . THR A 1 63 ? 53.403 -8.223 -54.062 1.00 90.56 63 THR A N 1
ATOM 533 C CA . THR A 1 63 ? 52.871 -8.934 -55.223 1.00 90.56 63 THR A CA 1
ATOM 534 C C . THR A 1 63 ? 52.701 -7.982 -56.397 1.00 90.56 63 THR A C 1
ATOM 536 O O . THR A 1 63 ? 52.277 -6.846 -56.221 1.00 90.56 63 THR A O 1
ATOM 539 N N . GLU A 1 64 ? 53.001 -8.456 -57.600 1.00 89.25 64 GLU A N 1
ATOM 540 C CA . GLU A 1 64 ? 52.706 -7.737 -58.842 1.00 89.25 64 GLU A CA 1
ATOM 541 C C . GLU A 1 64 ? 51.601 -8.485 -59.577 1.00 89.25 64 GLU A C 1
ATOM 543 O O . GLU A 1 64 ? 51.671 -9.710 -59.730 1.00 89.25 64 GLU A O 1
ATOM 548 N N . GLN A 1 65 ? 50.557 -7.765 -59.981 1.00 88.81 65 GLN A N 1
ATOM 549 C CA . GLN A 1 65 ? 49.393 -8.330 -60.652 1.00 88.81 65 GLN A CA 1
ATOM 550 C C . GLN A 1 65 ? 49.377 -7.888 -62.116 1.00 88.81 65 GLN A C 1
ATOM 552 O O . GLN A 1 65 ? 49.431 -6.698 -62.404 1.00 88.81 65 GLN A O 1
ATOM 557 N N . GLU A 1 66 ? 49.255 -8.842 -63.032 1.00 84.44 66 GLU A N 1
ATOM 558 C CA . GLU A 1 66 ? 49.158 -8.601 -64.474 1.00 84.44 66 GLU A CA 1
ATOM 559 C C . GLU A 1 66 ? 47.879 -9.244 -65.028 1.00 84.44 66 GLU A C 1
ATOM 561 O O . GLU A 1 66 ? 47.398 -10.273 -64.525 1.00 84.44 66 GLU A O 1
ATOM 566 N N . SER A 1 67 ? 47.326 -8.656 -66.092 1.00 79.94 67 SER A N 1
ATOM 567 C CA . SER A 1 67 ? 46.278 -9.304 -66.874 1.00 79.94 67 SER A CA 1
ATOM 568 C C . SER A 1 67 ? 46.866 -10.482 -67.674 1.00 79.94 67 SER A C 1
ATOM 570 O O . SER A 1 67 ? 48.006 -10.426 -68.145 1.00 79.94 67 SER A O 1
ATOM 572 N N . PRO A 1 68 ? 46.128 -11.594 -67.827 1.00 78.38 68 PRO A N 1
ATOM 573 C CA . PRO A 1 68 ? 46.589 -12.729 -68.619 1.00 78.38 68 PRO A CA 1
ATOM 574 C C . PRO A 1 68 ? 46.738 -12.336 -70.091 1.00 78.38 68 PRO A C 1
ATOM 576 O O . PRO A 1 68 ? 45.789 -11.862 -70.706 1.00 78.38 68 PRO A O 1
ATOM 579 N N . LYS A 1 69 ? 47.905 -12.608 -70.684 1.00 74.81 69 LYS A N 1
ATOM 580 C CA . LYS A 1 69 ? 48.178 -12.328 -72.108 1.00 74.81 69 LYS A CA 1
ATOM 581 C C . LYS A 1 69 ? 47.398 -13.227 -73.084 1.00 74.81 69 LYS A C 1
ATOM 583 O O . LYS A 1 69 ? 47.337 -12.923 -74.267 1.00 74.81 69 LYS A O 1
ATOM 588 N N . ARG A 1 70 ? 46.840 -14.352 -72.615 1.00 66.00 70 ARG A N 1
ATOM 589 C CA . ARG A 1 70 ? 46.013 -15.289 -73.398 1.00 66.00 70 ARG A CA 1
ATOM 590 C C . ARG A 1 70 ? 44.805 -15.719 -72.569 1.00 66.00 70 ARG A C 1
ATOM 592 O O . ARG A 1 70 ? 44.973 -16.134 -71.422 1.00 66.00 70 ARG A O 1
ATOM 599 N N . ILE A 1 71 ? 43.613 -15.643 -73.152 1.00 67.00 71 ILE A N 1
ATOM 600 C CA . ILE A 1 71 ? 42.347 -16.059 -72.537 1.00 67.00 71 ILE A CA 1
ATOM 601 C C . ILE A 1 71 ? 41.860 -17.286 -73.309 1.00 67.00 71 ILE A C 1
ATOM 603 O O . ILE A 1 71 ? 41.732 -17.232 -74.527 1.00 67.00 71 ILE A O 1
ATOM 607 N N . HIS A 1 72 ? 41.637 -18.402 -72.616 1.00 64.12 72 HIS A N 1
ATOM 608 C CA . HIS A 1 72 ? 41.099 -19.619 -73.226 1.00 64.12 72 HIS A CA 1
ATOM 609 C C . HIS A 1 72 ? 39.594 -19.692 -72.964 1.00 64.12 72 HIS A C 1
ATOM 611 O O . HIS A 1 72 ? 39.175 -19.483 -71.824 1.00 64.12 72 HIS A O 1
ATOM 617 N N . ILE A 1 73 ? 38.806 -19.962 -74.006 1.00 61.44 73 ILE A N 1
ATOM 618 C CA . ILE A 1 73 ? 37.339 -19.850 -73.979 1.00 61.44 73 ILE A CA 1
ATOM 619 C C . ILE A 1 73 ? 36.696 -21.024 -73.205 1.00 61.44 73 ILE A C 1
ATOM 621 O O . ILE A 1 73 ? 35.722 -20.808 -72.493 1.00 61.44 73 ILE A O 1
ATOM 625 N N . ASP A 1 74 ? 37.318 -22.212 -73.199 1.00 60.34 74 ASP A N 1
ATOM 626 C CA . ASP A 1 74 ? 36.696 -23.450 -72.680 1.00 60.34 74 ASP A CA 1
ATOM 627 C C . ASP A 1 74 ? 37.153 -23.922 -71.288 1.00 60.34 74 ASP A C 1
ATOM 629 O O . ASP A 1 74 ? 36.689 -24.939 -70.772 1.00 60.34 74 ASP A O 1
ATOM 633 N N . LYS A 1 75 ? 38.061 -23.204 -70.617 1.00 58.81 75 LYS A N 1
ATOM 634 C CA . LYS A 1 75 ? 38.473 -23.532 -69.235 1.00 58.81 75 LYS A CA 1
ATOM 635 C C . LYS A 1 75 ? 38.274 -22.326 -68.334 1.00 58.81 75 LYS A C 1
ATOM 637 O O . LYS A 1 75 ? 38.267 -21.199 -68.815 1.00 58.81 75 LYS A O 1
ATOM 642 N N . ARG A 1 76 ? 38.158 -22.547 -67.012 1.00 57.41 76 ARG A N 1
ATOM 643 C CA . ARG A 1 76 ? 38.205 -21.472 -65.997 1.00 57.41 76 ARG A CA 1
ATOM 644 C C . ARG A 1 76 ? 39.464 -20.633 -66.232 1.00 57.41 76 ARG A C 1
ATOM 646 O O . ARG A 1 76 ? 40.539 -20.987 -65.752 1.00 57.41 76 ARG A O 1
ATOM 653 N N . SER A 1 77 ? 39.325 -19.559 -67.005 1.00 61.62 77 SER A N 1
ATOM 654 C CA . SER A 1 77 ? 40.452 -18.744 -67.426 1.00 61.62 77 SER A CA 1
ATOM 655 C C . SER A 1 77 ? 41.076 -18.107 -66.192 1.00 61.62 77 SER A C 1
ATOM 657 O O . SER A 1 77 ? 40.372 -17.622 -65.298 1.00 61.62 77 SER A O 1
ATOM 659 N N . THR A 1 78 ? 42.404 -18.152 -66.103 1.00 62.50 78 THR A N 1
ATOM 660 C CA . THR A 1 78 ? 43.138 -17.455 -65.048 1.00 62.50 78 THR A CA 1
ATOM 661 C C . THR A 1 78 ? 42.785 -15.982 -65.156 1.00 62.50 78 THR A C 1
ATOM 663 O O . THR A 1 78 ? 43.058 -15.384 -66.178 1.00 62.50 78 THR A O 1
ATOM 666 N N . GLN A 1 79 ? 42.157 -15.393 -64.141 1.00 70.25 79 GLN A N 1
ATOM 667 C CA . GLN A 1 79 ? 41.692 -14.000 -64.228 1.00 70.25 79 GLN A CA 1
ATOM 668 C C . GLN A 1 79 ? 42.797 -12.982 -63.916 1.00 70.25 79 GLN A C 1
ATOM 670 O O . GLN A 1 79 ? 42.679 -11.824 -64.295 1.00 70.25 79 GLN A O 1
ATOM 675 N N . VAL A 1 80 ? 43.851 -13.404 -63.208 1.00 82.38 80 VAL A N 1
ATOM 676 C CA . VAL A 1 80 ? 44.984 -12.562 -62.797 1.00 82.38 80 VAL A CA 1
ATOM 677 C C . VAL A 1 80 ? 46.248 -13.410 -62.738 1.00 82.38 80 VAL A C 1
ATOM 679 O O . VAL A 1 80 ? 46.245 -14.475 -62.111 1.00 82.38 80 VAL A O 1
ATOM 682 N N . VAL A 1 81 ? 47.332 -12.925 -63.340 1.00 84.06 81 VAL A N 1
ATOM 683 C CA . VAL A 1 81 ? 48.681 -13.477 -63.174 1.00 84.06 81 VAL A CA 1
ATOM 684 C C . VAL A 1 81 ? 49.357 -12.727 -62.029 1.00 84.06 81 VAL A C 1
ATOM 686 O O . VAL A 1 81 ? 49.334 -11.503 -62.000 1.00 84.06 81 VAL A O 1
ATOM 689 N N . ILE A 1 82 ? 49.915 -13.450 -61.054 1.00 88.00 82 ILE A N 1
ATOM 690 C CA . ILE A 1 82 ? 50.501 -12.850 -59.845 1.00 88.00 82 ILE A CA 1
ATOM 691 C C . ILE A 1 82 ? 51.960 -13.285 -59.724 1.00 88.00 82 ILE A C 1
ATOM 693 O O . ILE A 1 82 ? 52.241 -14.487 -59.677 1.00 88.00 82 ILE A O 1
ATOM 697 N N . ARG A 1 83 ? 52.871 -12.315 -59.629 1.00 89.38 83 ARG A N 1
ATOM 698 C CA . ARG A 1 83 ? 54.278 -12.528 -59.262 1.00 89.38 83 ARG A CA 1
ATOM 699 C C . ARG A 1 83 ? 54.476 -12.203 -57.784 1.00 89.38 83 ARG A C 1
ATOM 701 O O . ARG A 1 83 ? 53.855 -11.280 -57.262 1.00 89.38 83 ARG A O 1
ATOM 708 N N . TYR A 1 84 ? 55.308 -12.990 -57.108 1.00 91.50 84 TYR A N 1
ATOM 709 C CA . TYR A 1 84 ? 55.503 -12.929 -55.659 1.00 91.50 84 TYR A CA 1
ATOM 710 C C . TYR A 1 84 ? 56.944 -12.552 -55.338 1.00 91.50 84 TYR A C 1
ATOM 712 O O . TYR A 1 84 ? 57.864 -13.163 -55.883 1.00 91.50 84 TYR A O 1
ATOM 720 N N . PHE A 1 85 ? 57.136 -11.604 -54.421 1.00 90.81 85 PHE A N 1
ATOM 721 C CA . PHE A 1 85 ? 58.459 -11.095 -54.068 1.00 90.81 85 PHE A CA 1
ATOM 722 C C . PHE A 1 85 ? 58.687 -11.100 -52.562 1.00 90.81 85 PHE A C 1
ATOM 724 O O . PHE A 1 85 ? 57.790 -10.770 -51.788 1.00 90.81 85 PHE A O 1
ATOM 731 N N . ILE A 1 86 ? 59.906 -11.431 -52.139 1.00 88.31 86 ILE A N 1
ATOM 732 C CA . ILE A 1 86 ? 60.320 -11.374 -50.731 1.00 88.31 86 ILE A CA 1
ATOM 733 C C . ILE A 1 86 ? 61.655 -10.619 -50.634 1.00 88.31 86 ILE A C 1
ATOM 735 O O . ILE A 1 86 ? 62.546 -10.854 -51.450 1.00 88.31 86 ILE A O 1
ATOM 739 N N . PRO A 1 87 ? 61.813 -9.676 -49.688 1.00 87.00 87 PRO A N 1
ATOM 740 C CA . PRO A 1 87 ? 63.079 -8.985 -49.470 1.00 87.00 87 PRO A CA 1
ATOM 741 C C . PRO A 1 87 ? 64.059 -9.843 -48.654 1.00 87.00 87 PRO A C 1
ATOM 743 O O . PRO A 1 87 ? 63.673 -10.414 -47.635 1.00 87.00 87 PRO A O 1
ATOM 746 N N . THR A 1 88 ? 65.331 -9.871 -49.052 1.00 84.00 88 THR A N 1
ATOM 747 C CA . THR A 1 88 ? 66.427 -10.497 -48.287 1.00 84.00 88 THR A CA 1
ATOM 748 C C . THR A 1 88 ? 67.108 -9.499 -47.340 1.00 84.00 88 THR A C 1
ATOM 750 O O . THR A 1 88 ? 66.851 -8.290 -47.408 1.00 84.00 88 THR A O 1
ATOM 753 N N . LYS A 1 89 ? 68.017 -9.968 -46.469 1.00 73.50 89 LYS A N 1
ATOM 754 C CA . LYS A 1 89 ? 68.817 -9.119 -45.556 1.00 73.50 89 LYS A CA 1
ATOM 755 C C . LYS A 1 89 ? 69.498 -7.939 -46.250 1.00 73.50 89 LYS A C 1
ATOM 757 O O . LYS A 1 89 ? 69.549 -6.855 -45.676 1.00 73.50 89 LYS A O 1
ATOM 762 N N . ASN A 1 90 ? 69.928 -8.123 -47.499 1.00 73.62 90 ASN A N 1
ATOM 763 C CA . ASN A 1 90 ? 70.596 -7.100 -48.310 1.00 73.62 90 ASN A CA 1
ATOM 764 C C . ASN A 1 90 ? 69.601 -6.157 -49.019 1.00 73.62 90 ASN A C 1
ATOM 766 O O . ASN A 1 90 ? 69.967 -5.478 -49.973 1.00 73.62 90 ASN A O 1
ATOM 770 N N . LYS A 1 91 ? 68.324 -6.141 -48.598 1.00 68.06 91 LYS A N 1
ATOM 771 C CA . LYS A 1 91 ? 67.212 -5.362 -49.181 1.00 68.06 91 LYS A CA 1
ATOM 772 C C . LYS A 1 91 ? 66.936 -5.636 -50.669 1.00 68.06 91 LYS A C 1
ATOM 774 O O . LYS A 1 91 ? 66.141 -4.919 -51.276 1.00 68.06 91 LYS A O 1
ATOM 779 N N . ARG A 1 92 ? 67.514 -6.689 -51.252 1.00 78.19 92 ARG A N 1
ATOM 780 C CA . ARG A 1 92 ? 67.198 -7.130 -52.617 1.00 78.19 92 ARG A CA 1
ATOM 781 C C . ARG A 1 92 ? 65.844 -7.842 -52.616 1.00 78.19 92 ARG A C 1
ATOM 783 O O . ARG A 1 92 ? 65.588 -8.679 -51.750 1.00 78.19 92 ARG A O 1
ATOM 790 N N . ARG A 1 93 ? 64.960 -7.483 -53.553 1.00 83.12 93 ARG A N 1
ATOM 791 C CA . ARG A 1 93 ? 63.674 -8.168 -53.762 1.00 83.12 93 ARG A CA 1
ATOM 792 C C . ARG A 1 93 ? 63.920 -9.370 -54.662 1.00 83.12 93 ARG A C 1
ATOM 794 O O . ARG A 1 93 ? 64.293 -9.183 -55.814 1.00 83.12 93 ARG A O 1
ATOM 801 N N . ILE A 1 94 ? 63.707 -10.572 -54.141 1.00 87.19 94 ILE A N 1
ATOM 802 C CA . ILE A 1 94 ? 63.833 -11.802 -54.922 1.00 87.19 94 ILE A CA 1
ATOM 803 C C . ILE A 1 94 ? 62.457 -12.342 -55.288 1.00 87.19 94 ILE A C 1
ATOM 805 O O . ILE A 1 94 ? 61.514 -12.268 -54.494 1.00 87.19 94 ILE A O 1
ATOM 809 N N . GLN A 1 95 ? 62.340 -12.873 -56.502 1.00 88.62 95 GLN A N 1
ATOM 810 C CA . GLN A 1 95 ? 61.113 -13.496 -56.971 1.00 88.62 95 GLN A CA 1
ATOM 811 C C . GLN A 1 95 ? 61.011 -14.917 -56.415 1.00 88.62 95 GLN A C 1
ATOM 813 O O . GLN A 1 95 ? 61.935 -15.721 -56.536 1.00 88.62 95 GLN A O 1
ATOM 818 N N . VAL A 1 96 ? 59.867 -15.241 -55.815 1.00 88.94 96 VAL A N 1
ATOM 819 C CA . VAL A 1 96 ? 59.602 -16.551 -55.211 1.00 88.94 96 VAL A CA 1
ATOM 820 C C . VAL A 1 96 ? 58.402 -17.233 -55.849 1.00 88.94 96 VAL A C 1
ATOM 822 O O . VAL A 1 96 ? 57.535 -16.600 -56.453 1.00 88.94 96 VAL A O 1
ATOM 825 N N . CYS A 1 97 ? 58.333 -18.556 -55.717 1.00 87.69 97 CYS A N 1
ATOM 826 C CA . CYS A 1 97 ? 57.173 -19.299 -56.178 1.00 87.69 97 CYS A CA 1
ATOM 827 C C . CYS A 1 97 ? 55.954 -19.069 -55.260 1.00 87.69 97 CYS A C 1
ATOM 829 O O . CYS A 1 97 ? 56.078 -18.754 -54.073 1.00 87.69 97 CYS A O 1
ATOM 831 N N . GLN A 1 98 ? 54.750 -19.296 -55.798 1.00 87.12 98 GLN A N 1
ATOM 832 C CA . GLN A 1 98 ? 53.495 -19.178 -55.044 1.00 87.12 98 GLN A CA 1
ATOM 833 C C . GLN A 1 98 ? 53.493 -20.055 -53.781 1.00 87.12 98 GLN A C 1
ATOM 835 O O . GLN A 1 98 ? 53.036 -19.612 -52.730 1.00 87.12 98 GLN A O 1
ATOM 840 N N . LYS A 1 99 ? 54.009 -21.290 -53.869 1.00 86.88 99 LYS A N 1
ATOM 841 C CA . LYS A 1 99 ? 54.059 -22.220 -52.730 1.00 86.88 99 LYS A CA 1
ATOM 842 C C . LYS A 1 99 ? 54.911 -21.659 -51.589 1.00 86.88 99 LYS A C 1
ATOM 844 O O . LYS A 1 99 ? 54.460 -21.680 -50.448 1.00 86.88 99 LYS A O 1
ATOM 849 N N . ALA A 1 100 ? 56.077 -21.093 -51.904 1.00 86.88 100 ALA A N 1
ATOM 850 C CA . ALA A 1 100 ? 56.951 -20.468 -50.917 1.00 86.88 100 ALA A CA 1
ATOM 851 C C . ALA A 1 100 ? 56.271 -19.283 -50.226 1.00 86.88 100 ALA A C 1
ATOM 853 O O . ALA A 1 100 ? 56.226 -19.232 -49.001 1.00 86.88 100 ALA A O 1
ATOM 854 N N . PHE A 1 101 ? 55.668 -18.374 -50.996 1.00 89.75 101 PHE A N 1
ATOM 855 C CA . PHE A 1 101 ? 54.993 -17.199 -50.441 1.00 89.75 101 PHE A CA 1
ATOM 856 C C . PHE A 1 101 ? 53.816 -17.570 -49.519 1.00 89.75 101 PHE A C 1
ATOM 858 O O . PHE A 1 101 ? 53.657 -16.995 -48.444 1.00 89.75 101 PHE A O 1
ATOM 865 N N . LEU A 1 102 ? 53.009 -18.565 -49.911 1.00 88.69 102 LEU A N 1
ATOM 866 C CA . LEU A 1 102 ? 51.887 -19.057 -49.104 1.00 88.69 102 LEU A CA 1
ATOM 867 C C . LEU A 1 102 ? 52.355 -19.780 -47.837 1.00 88.69 102 LEU A C 1
ATOM 869 O O . LEU A 1 102 ? 51.780 -19.559 -46.775 1.00 88.69 102 LEU A O 1
ATOM 873 N N . SER A 1 103 ? 53.398 -20.610 -47.943 1.00 86.62 103 SER A N 1
ATOM 874 C CA . SER A 1 103 ? 53.978 -21.344 -46.811 1.00 86.62 103 SER A CA 1
ATOM 875 C C . SER A 1 103 ? 54.596 -20.403 -45.781 1.00 86.62 103 SER A C 1
ATOM 877 O O . SER A 1 103 ? 54.421 -20.605 -44.584 1.00 86.62 103 SER A O 1
ATOM 879 N N . ILE A 1 104 ? 55.291 -19.357 -46.239 1.00 87.69 104 ILE A N 1
ATOM 880 C CA . ILE A 1 104 ? 55.939 -18.381 -45.360 1.00 87.69 104 ILE A CA 1
ATOM 881 C C . ILE A 1 104 ? 54.904 -17.549 -44.607 1.00 87.69 104 ILE A C 1
ATOM 883 O O . ILE A 1 104 ? 55.128 -17.264 -43.442 1.00 87.69 104 ILE A O 1
ATOM 887 N N . LEU A 1 105 ? 53.792 -17.157 -45.241 1.00 87.81 105 LEU A N 1
ATOM 888 C CA . LEU A 1 105 ? 52.770 -16.302 -44.621 1.00 87.81 105 LEU A CA 1
ATOM 889 C C . LEU A 1 105 ? 51.606 -17.067 -43.975 1.00 87.81 105 LEU A C 1
ATOM 891 O O . LEU A 1 105 ? 50.781 -16.439 -43.322 1.00 87.81 105 LEU A O 1
ATOM 895 N N . GLY A 1 106 ? 51.474 -18.380 -44.181 1.00 85.44 106 GLY A N 1
ATOM 896 C CA . GLY A 1 106 ? 50.384 -19.181 -43.608 1.00 85.44 106 GLY A CA 1
ATOM 897 C C . GLY A 1 106 ? 48.977 -18.778 -44.079 1.00 85.44 106 GLY A C 1
ATOM 898 O O . GLY A 1 106 ? 47.997 -18.952 -43.350 1.00 85.44 106 GLY A O 1
ATOM 899 N N . ILE A 1 107 ? 48.852 -18.209 -45.284 1.00 87.44 107 ILE A N 1
ATOM 900 C CA . ILE A 1 107 ? 47.585 -17.714 -45.852 1.00 87.44 107 ILE A CA 1
ATOM 901 C C . ILE A 1 107 ? 47.116 -18.557 -47.039 1.00 87.44 107 ILE A C 1
ATOM 903 O O . ILE A 1 107 ? 47.910 -19.166 -47.748 1.00 87.44 107 ILE A O 1
ATOM 907 N N . SER A 1 108 ? 45.802 -18.577 -47.291 1.00 87.12 108 SER A N 1
ATOM 908 C CA . SER A 1 108 ? 45.239 -19.327 -48.417 1.00 87.12 108 SER A CA 1
ATOM 909 C C . SER A 1 108 ? 45.463 -18.615 -49.755 1.00 87.12 108 SER A C 1
ATOM 911 O O . SER A 1 108 ? 45.365 -17.389 -49.861 1.00 87.12 108 SER A O 1
ATOM 913 N N . LYS A 1 109 ? 45.670 -19.403 -50.817 1.00 87.44 109 LYS A N 1
ATOM 914 C CA . LYS A 1 109 ? 45.771 -18.917 -52.205 1.00 87.44 109 LYS A CA 1
ATOM 915 C C . LYS A 1 109 ? 44.595 -18.015 -52.597 1.00 87.44 109 LYS A C 1
ATOM 917 O O . LYS A 1 109 ? 44.794 -16.974 -53.221 1.00 87.44 109 LYS A O 1
ATOM 922 N N . PHE A 1 110 ? 43.384 -18.384 -52.179 1.00 87.06 110 PHE A N 1
ATOM 923 C CA . PHE A 1 110 ? 42.158 -17.638 -52.465 1.00 87.06 110 PHE A CA 1
ATOM 924 C C . PHE A 1 110 ? 42.157 -16.228 -51.866 1.00 87.06 110 PHE A C 1
ATOM 926 O O . PHE A 1 110 ? 41.619 -15.313 -52.489 1.00 87.06 110 PHE A O 1
ATOM 933 N N . LYS A 1 111 ? 42.770 -16.024 -50.687 1.00 86.88 111 LYS A N 1
ATOM 934 C CA . LYS A 1 111 ? 42.882 -14.689 -50.075 1.00 86.88 111 LYS A CA 1
ATOM 935 C C . LYS A 1 111 ? 43.664 -13.755 -50.998 1.00 86.88 111 LYS A C 1
ATOM 937 O O . LYS A 1 111 ? 43.145 -12.707 -51.370 1.00 86.88 111 LYS A O 1
ATOM 942 N N . ILE A 1 112 ? 44.859 -14.168 -51.423 1.00 88.69 112 ILE A N 1
ATOM 943 C CA . ILE A 1 112 ? 45.719 -13.350 -52.289 1.00 88.69 112 ILE A CA 1
ATOM 944 C C . ILE A 1 112 ? 45.063 -13.118 -53.652 1.00 88.69 112 ILE A C 1
ATOM 946 O O . ILE A 1 112 ? 45.012 -11.982 -54.117 1.00 88.69 112 ILE A O 1
ATOM 950 N N . GLN A 1 113 ? 44.507 -14.168 -54.269 1.00 88.38 113 GLN A N 1
ATOM 951 C CA . GLN A 1 113 ? 43.846 -14.055 -55.572 1.00 88.38 113 GLN A CA 1
ATOM 952 C C . 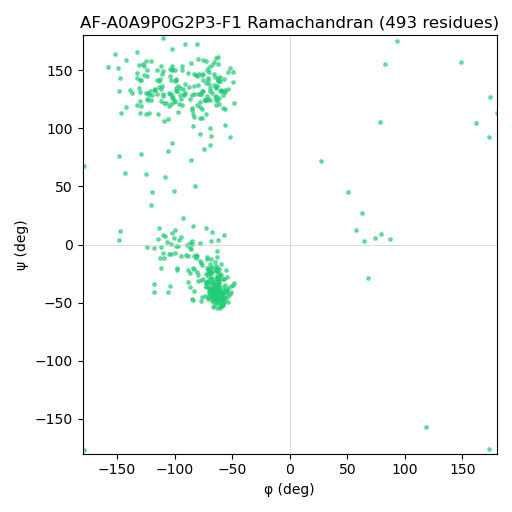GLN A 1 113 ? 42.680 -13.062 -55.550 1.00 88.38 113 GLN A C 1
ATOM 954 O O . GLN A 1 113 ? 42.570 -12.235 -56.450 1.00 88.38 113 GLN A O 1
ATOM 959 N N . ASN A 1 114 ? 41.837 -13.095 -54.515 1.00 86.56 114 ASN A N 1
ATOM 960 C CA . ASN A 1 114 ? 40.709 -12.172 -54.394 1.00 86.56 114 ASN A CA 1
ATOM 961 C C . ASN A 1 114 ? 41.148 -10.719 -54.181 1.00 86.56 114 ASN A C 1
ATOM 963 O O . ASN A 1 114 ? 40.507 -9.816 -54.717 1.00 86.56 114 ASN A O 1
ATOM 967 N N . ILE A 1 115 ? 42.215 -10.494 -53.407 1.00 88.00 115 ILE A N 1
ATOM 968 C CA . ILE A 1 115 ? 42.777 -9.155 -53.186 1.00 88.00 115 ILE A CA 1
ATOM 969 C C . ILE A 1 115 ? 43.339 -8.612 -54.498 1.00 88.00 115 ILE A C 1
ATOM 971 O O . ILE A 1 115 ? 42.921 -7.549 -54.943 1.00 88.00 115 ILE A O 1
ATOM 975 N N . CYS A 1 116 ? 44.198 -9.390 -55.157 1.00 88.25 116 CYS A N 1
ATOM 976 C CA . CYS A 1 116 ? 44.838 -9.030 -56.419 1.00 88.25 116 CYS A CA 1
ATOM 977 C C . CYS A 1 116 ? 43.817 -8.785 -57.540 1.00 88.25 116 CYS A C 1
ATOM 979 O O . CYS A 1 116 ? 43.919 -7.800 -58.259 1.00 88.25 116 CYS A O 1
ATOM 981 N N . LYS A 1 117 ? 42.778 -9.624 -57.646 1.00 87.44 117 LYS A N 1
ATOM 982 C CA . LYS A 1 117 ? 41.693 -9.459 -58.627 1.00 87.44 117 LYS A CA 1
ATOM 983 C C . LYS A 1 117 ? 40.891 -8.183 -58.415 1.00 87.44 117 LYS A C 1
ATOM 985 O O . LYS A 1 117 ? 40.582 -7.489 -59.376 1.00 87.44 117 LYS A O 1
ATOM 990 N N . LYS A 1 118 ? 40.520 -7.884 -57.171 1.00 85.38 118 LYS A N 1
ATOM 991 C CA . LYS A 1 118 ? 39.771 -6.661 -56.860 1.00 85.38 118 LYS A CA 1
ATOM 992 C C . LYS A 1 118 ? 40.635 -5.418 -57.031 1.00 85.38 118 LYS A C 1
ATOM 994 O O . LYS A 1 118 ? 40.132 -4.422 -57.527 1.00 85.38 118 LYS A O 1
ATOM 999 N N . PHE A 1 119 ? 41.914 -5.498 -56.673 1.00 87.50 119 PHE A N 1
ATOM 1000 C CA . PHE A 1 119 ? 42.854 -4.399 -56.860 1.00 87.50 119 PHE A CA 1
ATOM 1001 C C . PHE A 1 119 ? 43.079 -4.091 -58.345 1.00 87.50 119 PHE A C 1
ATOM 1003 O O . PHE A 1 119 ? 42.962 -2.937 -58.733 1.00 87.50 119 PHE A O 1
ATOM 1010 N N . LEU A 1 120 ? 43.278 -5.117 -59.182 1.00 85.62 120 LEU A N 1
ATOM 1011 C CA . LEU A 1 120 ? 43.430 -4.949 -60.631 1.00 85.62 120 LEU A CA 1
ATOM 1012 C C . LEU A 1 120 ? 42.176 -4.347 -61.293 1.00 85.62 120 LEU A C 1
ATOM 1014 O O . LEU A 1 120 ? 42.294 -3.630 -62.277 1.00 85.62 120 LEU A O 1
ATOM 1018 N N . ARG A 1 121 ? 40.980 -4.625 -60.755 1.00 83.75 121 ARG A N 1
ATOM 1019 C CA . ARG A 1 121 ? 39.708 -4.104 -61.281 1.00 83.75 121 ARG A CA 1
ATOM 1020 C C . ARG A 1 121 ? 39.364 -2.697 -60.780 1.00 83.75 121 ARG A C 1
ATOM 1022 O O . ARG A 1 121 ? 38.947 -1.863 -61.569 1.00 83.75 121 ARG A O 1
ATOM 1029 N N . ASP A 1 122 ? 39.480 -2.456 -59.473 1.00 82.94 122 ASP A N 1
ATOM 1030 C CA . ASP A 1 122 ? 38.940 -1.255 -58.813 1.00 82.94 122 ASP A CA 1
ATOM 1031 C C . ASP A 1 122 ? 40.036 -0.224 -58.457 1.00 82.94 122 ASP A C 1
ATOM 1033 O O . ASP A 1 122 ? 39.723 0.852 -57.946 1.00 82.94 122 ASP A O 1
ATOM 1037 N N . GLY A 1 123 ? 41.322 -0.570 -58.618 1.00 79.56 123 GLY A N 1
ATOM 1038 C CA . GLY A 1 123 ? 42.481 0.254 -58.233 1.00 79.56 123 GLY A CA 1
ATOM 1039 C C . GLY A 1 123 ? 42.621 0.508 -56.724 1.00 79.56 123 GLY A C 1
ATOM 1040 O O . GLY A 1 123 ? 43.503 1.244 -56.287 1.00 79.56 123 GLY A O 1
ATOM 1041 N N . LYS A 1 124 ? 41.738 -0.071 -55.900 1.00 82.75 124 LYS A N 1
ATOM 1042 C CA . LYS A 1 124 ? 41.639 0.172 -54.453 1.00 82.75 124 LYS A CA 1
ATOM 1043 C C . LYS A 1 124 ? 41.701 -1.136 -53.671 1.00 82.75 124 LYS A C 1
ATOM 1045 O O . LYS A 1 124 ? 41.184 -2.168 -54.101 1.00 82.75 124 LYS A O 1
ATOM 1050 N N . CYS A 1 125 ? 42.304 -1.087 -52.482 1.00 80.94 125 CYS A N 1
ATOM 1051 C CA . CYS A 1 125 ? 42.341 -2.230 -51.570 1.00 80.94 125 CYS A CA 1
ATOM 1052 C C . CYS A 1 125 ? 40.907 -2.616 -51.120 1.00 80.94 125 CYS A C 1
ATOM 1054 O O . CYS A 1 125 ? 40.108 -1.725 -50.801 1.00 80.94 125 CYS A O 1
ATOM 1056 N N . PRO A 1 126 ? 40.535 -3.914 -51.081 1.00 80.00 126 PRO A N 1
ATOM 1057 C CA . PRO A 1 126 ? 39.184 -4.334 -50.709 1.00 80.00 126 PRO A CA 1
ATOM 1058 C C . PRO A 1 126 ? 38.781 -3.925 -49.285 1.00 80.00 126 PRO A C 1
ATOM 1060 O O . PRO A 1 126 ? 39.421 -4.307 -48.309 1.00 80.00 126 PRO A O 1
ATOM 1063 N N . LYS A 1 127 ? 37.639 -3.240 -49.141 1.00 79.31 127 LYS A N 1
ATOM 1064 C CA . LYS A 1 127 ? 37.068 -2.915 -47.821 1.00 79.31 127 LYS A CA 1
ATOM 1065 C C . LYS A 1 127 ? 36.409 -4.138 -47.163 1.00 79.31 127 LYS A C 1
ATOM 1067 O O . LYS A 1 127 ? 35.740 -4.935 -47.826 1.00 79.31 127 LYS A O 1
ATOM 1072 N N . GLU A 1 128 ? 36.569 -4.275 -45.847 1.00 77.62 128 GLU A N 1
ATOM 1073 C CA . GLU A 1 128 ? 35.872 -5.282 -45.036 1.00 77.62 128 GLU A CA 1
ATOM 1074 C C . GLU A 1 128 ? 34.398 -4.893 -44.844 1.00 77.62 128 GLU A C 1
ATOM 1076 O O . GLU A 1 128 ? 34.109 -3.798 -44.374 1.00 77.62 128 GLU A O 1
ATOM 1081 N N . LYS A 1 129 ? 33.471 -5.788 -45.210 1.00 73.62 129 LYS A N 1
ATOM 1082 C CA . LYS A 1 129 ? 32.013 -5.549 -45.169 1.00 73.62 129 LYS A CA 1
ATOM 1083 C C . LYS A 1 129 ? 31.275 -6.440 -44.157 1.00 73.62 129 LYS A C 1
ATOM 1085 O O . LYS A 1 129 ? 30.051 -6.452 -44.136 1.00 73.62 129 LYS A O 1
ATOM 1090 N N . ARG A 1 130 ? 31.987 -7.247 -43.358 1.00 71.38 130 ARG A N 1
ATOM 1091 C CA . ARG A 1 130 ? 31.366 -8.146 -42.371 1.00 71.38 130 ARG A CA 1
ATOM 1092 C C . ARG A 1 130 ? 30.926 -7.404 -41.109 1.00 71.38 130 ARG A C 1
ATOM 1094 O O . ARG A 1 130 ? 31.744 -6.775 -40.435 1.00 71.38 130 ARG A O 1
ATOM 1101 N N . GLY A 1 131 ? 29.667 -7.626 -40.733 1.00 65.12 131 GLY A N 1
ATOM 1102 C CA . GLY A 1 131 ? 29.012 -6.978 -39.599 1.00 65.12 131 GLY A CA 1
ATOM 1103 C C . GLY A 1 131 ? 28.475 -5.592 -39.958 1.00 65.12 131 GLY A C 1
ATOM 1104 O O . GLY A 1 131 ? 28.962 -4.951 -40.883 1.00 65.12 131 GLY A O 1
ATOM 1105 N N . GLY A 1 132 ? 27.466 -5.148 -39.216 1.00 64.50 132 GLY A N 1
ATOM 1106 C CA . GLY A 1 132 ? 26.749 -3.902 -39.465 1.00 64.50 132 GLY A CA 1
ATOM 1107 C C . GLY A 1 132 ? 25.294 -4.029 -39.032 1.00 64.50 132 GLY A C 1
ATOM 1108 O O . GLY A 1 132 ? 24.767 -5.138 -38.917 1.00 64.50 132 GLY A O 1
ATOM 1109 N N . ASP A 1 133 ? 24.664 -2.896 -38.752 1.00 59.19 133 ASP A N 1
ATOM 1110 C CA . ASP A 1 133 ? 23.238 -2.841 -38.463 1.00 59.19 133 ASP A CA 1
ATOM 1111 C C . ASP A 1 133 ? 22.451 -2.750 -39.774 1.00 59.19 133 ASP A C 1
ATOM 1113 O O . ASP A 1 133 ? 22.609 -1.805 -40.544 1.00 59.19 133 ASP A O 1
ATOM 1117 N N . HIS A 1 134 ? 21.620 -3.758 -40.036 1.00 64.50 134 HIS A N 1
ATOM 1118 C CA . HIS A 1 134 ? 20.774 -3.839 -41.229 1.00 64.50 134 HIS A CA 1
ATOM 1119 C C . HIS A 1 134 ? 19.277 -3.715 -40.907 1.00 64.50 134 HIS A C 1
ATOM 1121 O O . HIS A 1 134 ? 18.452 -3.799 -41.815 1.00 64.50 134 HIS A O 1
ATOM 1127 N N . ARG A 1 135 ? 18.902 -3.587 -39.623 1.00 62.88 135 ARG A N 1
ATOM 1128 C CA . ARG A 1 135 ? 17.497 -3.652 -39.182 1.00 62.88 135 ARG A CA 1
ATOM 1129 C C . ARG A 1 135 ? 17.013 -2.360 -38.544 1.00 62.88 135 ARG A C 1
ATOM 1131 O O . ARG A 1 135 ? 15.849 -2.029 -38.745 1.00 62.88 135 ARG A O 1
ATOM 1138 N N . SER A 1 136 ? 17.857 -1.613 -37.835 1.00 64.50 136 SER A N 1
ATOM 1139 C CA . SER A 1 136 ? 17.390 -0.434 -37.088 1.00 64.50 136 SER A CA 1
ATOM 1140 C C . SER A 1 136 ? 16.807 0.660 -37.978 1.00 64.50 136 SER A C 1
ATOM 1142 O O . SER A 1 136 ? 15.861 1.319 -37.560 1.00 64.50 136 SER A O 1
ATOM 1144 N N . ALA A 1 137 ? 17.273 0.776 -39.226 1.00 67.75 137 ALA A N 1
ATOM 1145 C CA . ALA A 1 137 ? 16.737 1.719 -40.211 1.00 67.75 137 ALA A CA 1
ATOM 1146 C C . ALA A 1 137 ? 15.265 1.464 -40.594 1.00 67.75 137 ALA A C 1
ATOM 1148 O O . ALA A 1 137 ? 14.608 2.368 -41.086 1.00 67.75 137 ALA A O 1
ATOM 1149 N N . LYS A 1 138 ? 14.726 0.255 -40.370 1.00 69.81 138 LYS A N 1
ATOM 1150 C CA . LYS A 1 138 ? 13.299 -0.039 -40.604 1.00 69.81 138 LYS A CA 1
ATOM 1151 C C . LYS A 1 138 ? 12.405 0.344 -39.423 1.00 69.81 138 LYS A C 1
ATOM 1153 O O . LYS A 1 138 ? 11.201 0.467 -39.581 1.00 69.81 138 LYS A O 1
ATOM 1158 N N . PHE A 1 139 ? 12.979 0.492 -38.230 1.00 72.00 139 PHE A N 1
ATOM 1159 C CA . PHE A 1 139 ? 12.232 0.758 -36.996 1.00 72.00 139 PHE A CA 1
ATOM 1160 C C . PHE A 1 139 ? 12.387 2.202 -36.510 1.00 72.00 139 PHE A C 1
ATOM 1162 O O . PHE A 1 139 ? 11.851 2.547 -35.459 1.00 72.00 139 PHE A O 1
ATOM 1169 N N . THR A 1 140 ? 13.117 3.044 -37.241 1.00 77.75 140 THR A N 1
ATOM 1170 C CA . THR A 1 140 ? 13.325 4.464 -36.926 1.00 77.75 140 THR A CA 1
ATOM 1171 C C . THR A 1 140 ? 12.017 5.244 -36.928 1.00 77.75 140 THR A C 1
ATOM 1173 O O . THR A 1 140 ? 11.749 5.956 -35.966 1.00 77.75 140 THR A O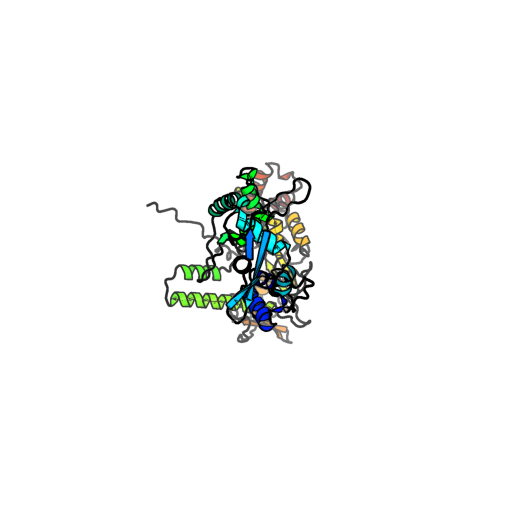 1
ATOM 1176 N N . GLU A 1 141 ? 11.165 5.056 -37.936 1.00 82.00 141 GLU A N 1
ATOM 1177 C CA . GLU A 1 141 ? 9.871 5.751 -38.028 1.00 82.00 141 GLU A CA 1
ATOM 1178 C C . GLU A 1 141 ? 8.910 5.335 -36.909 1.00 82.00 141 GLU A C 1
ATOM 1180 O O . GLU A 1 141 ? 8.302 6.177 -36.249 1.00 82.00 141 GLU A O 1
ATOM 1185 N N . ILE A 1 142 ? 8.849 4.034 -36.611 1.00 83.69 142 ILE A N 1
ATOM 1186 C CA . ILE A 1 142 ? 8.047 3.488 -35.508 1.00 83.69 142 ILE A CA 1
ATOM 1187 C C . ILE A 1 142 ? 8.548 4.030 -34.159 1.00 83.69 142 ILE A C 1
ATOM 1189 O O . ILE A 1 142 ? 7.759 4.450 -33.312 1.00 83.69 142 ILE A O 1
ATOM 1193 N N . ARG A 1 143 ? 9.871 4.079 -33.954 1.00 82.50 143 ARG A N 1
ATOM 1194 C CA . ARG A 1 143 ? 10.481 4.664 -32.747 1.00 82.50 143 ARG A CA 1
ATOM 1195 C C . ARG A 1 143 ? 10.183 6.157 -32.619 1.00 82.50 143 ARG A C 1
ATOM 1197 O O . ARG A 1 143 ? 9.963 6.625 -31.504 1.00 82.50 143 ARG A O 1
ATOM 1204 N N . GLN A 1 144 ? 10.150 6.891 -33.730 1.00 83.56 144 GLN A N 1
ATOM 1205 C CA . GLN A 1 144 ? 9.810 8.311 -33.741 1.00 83.56 144 GLN A CA 1
ATOM 1206 C C . GLN A 1 144 ? 8.326 8.540 -33.413 1.00 83.56 144 GLN A C 1
ATOM 1208 O O . GLN A 1 144 ? 8.002 9.431 -32.632 1.00 83.56 144 GLN A O 1
ATOM 1213 N N . SER A 1 145 ? 7.428 7.694 -33.921 1.00 85.88 145 SER A N 1
ATOM 1214 C CA . SER A 1 145 ? 6.008 7.721 -33.550 1.00 85.88 145 SER A CA 1
ATOM 1215 C C . SER A 1 145 ? 5.803 7.459 -32.050 1.00 85.88 145 SER A C 1
ATOM 1217 O O . SER A 1 145 ? 5.097 8.215 -31.383 1.00 85.88 145 SER A O 1
ATOM 1219 N N . LEU A 1 146 ? 6.491 6.458 -31.486 1.00 84.94 146 LEU A N 1
ATOM 1220 C CA . LEU A 1 146 ? 6.475 6.197 -30.041 1.00 84.94 146 LEU A CA 1
ATOM 1221 C C . LEU A 1 146 ? 7.041 7.368 -29.227 1.00 84.94 146 LEU A C 1
ATOM 1223 O O . LEU A 1 146 ? 6.510 7.688 -28.166 1.00 84.94 146 LEU A O 1
ATOM 1227 N N . LYS A 1 147 ? 8.090 8.035 -29.725 1.00 83.19 147 LYS A N 1
ATOM 1228 C CA . LYS A 1 147 ? 8.660 9.233 -29.093 1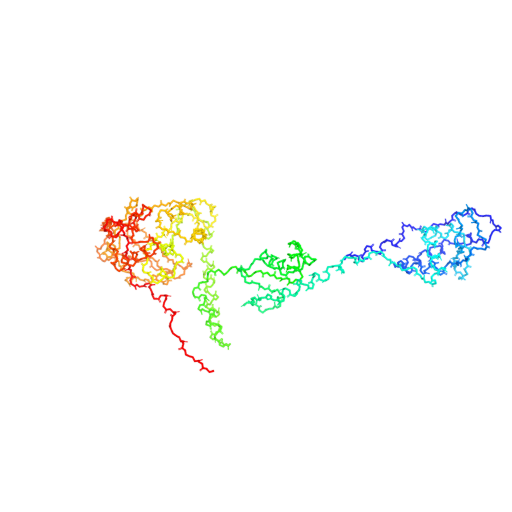.00 83.19 147 LYS A CA 1
ATOM 1229 C C . LYS A 1 147 ? 7.629 10.346 -28.966 1.00 83.19 147 LYS A C 1
ATOM 1231 O O . LYS A 1 147 ? 7.498 10.928 -27.894 1.00 83.19 147 LYS A O 1
ATOM 1236 N N . ASN A 1 148 ? 6.895 10.619 -30.041 1.00 84.81 148 ASN A N 1
ATOM 1237 C CA . ASN A 1 148 ? 5.866 11.654 -30.052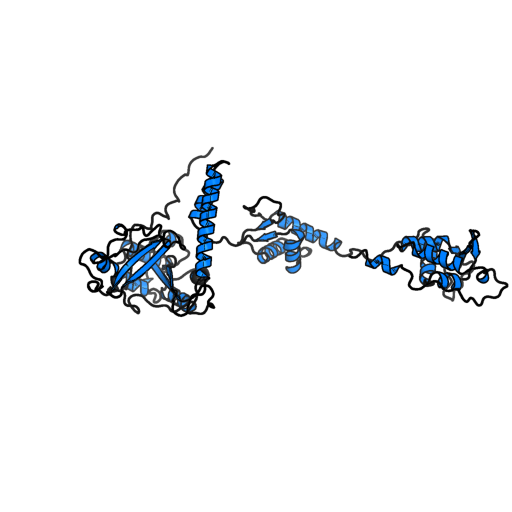 1.00 84.81 148 ASN A CA 1
ATOM 1238 C C . ASN A 1 148 ? 4.745 11.326 -29.057 1.00 84.81 148 ASN A C 1
ATOM 1240 O O . ASN A 1 148 ? 4.354 12.195 -28.285 1.00 84.81 148 ASN A O 1
ATOM 1244 N N . PHE A 1 149 ? 4.310 10.063 -29.003 1.00 86.44 149 PHE A N 1
ATOM 1245 C CA . PHE A 1 149 ? 3.322 9.603 -28.025 1.00 86.44 149 PHE A CA 1
ATOM 1246 C C . PHE A 1 149 ? 3.809 9.768 -26.576 1.00 86.44 149 PHE A C 1
ATOM 1248 O O . PHE A 1 149 ? 3.091 10.301 -25.737 1.00 86.44 149 PHE A O 1
ATOM 1255 N N . PHE A 1 150 ? 5.050 9.378 -26.263 1.00 83.50 150 PHE A N 1
ATOM 1256 C CA . PHE A 1 150 ? 5.585 9.530 -24.905 1.00 83.50 150 PHE A CA 1
ATOM 1257 C C . PHE A 1 150 ? 5.820 10.985 -24.496 1.00 83.50 150 PHE A C 1
ATOM 1259 O O . PHE A 1 150 ? 5.731 11.292 -23.309 1.00 83.50 150 PHE A O 1
ATOM 1266 N N . SER A 1 151 ? 6.095 11.883 -25.445 1.00 80.00 151 SER A N 1
ATOM 1267 C CA . SER A 1 151 ? 6.204 13.322 -25.176 1.00 80.00 151 SER A CA 1
ATOM 1268 C C . SER A 1 151 ? 4.870 13.961 -24.780 1.00 80.00 151 SER A C 1
ATOM 1270 O O . SER A 1 151 ? 4.882 14.987 -24.112 1.00 80.00 151 SER A O 1
ATOM 1272 N N . GLN A 1 152 ? 3.738 13.365 -25.163 1.00 81.50 152 GLN A N 1
ATOM 1273 C CA . GLN A 1 152 ? 2.400 13.837 -24.786 1.00 81.50 152 GLN A CA 1
ATOM 1274 C C . GLN A 1 152 ? 1.974 13.378 -23.382 1.00 81.50 152 GLN A C 1
ATOM 1276 O O . GLN A 1 152 ? 0.972 13.859 -22.856 1.00 81.50 152 GLN A O 1
ATOM 1281 N N . LEU A 1 153 ? 2.704 12.446 -22.761 1.00 79.88 153 LEU A N 1
ATOM 1282 C CA . LEU A 1 153 ? 2.366 11.954 -21.429 1.00 79.88 153 LEU A CA 1
ATOM 1283 C C . LEU A 1 153 ? 2.756 12.971 -20.349 1.00 79.88 153 LEU A C 1
ATOM 1285 O O . LEU A 1 153 ? 3.889 13.449 -20.306 1.00 79.88 153 LEU A O 1
ATOM 1289 N N . GLN A 1 154 ? 1.829 13.241 -19.429 1.00 70.62 154 GLN A N 1
ATOM 1290 C CA . GLN A 1 154 ? 2.079 14.054 -18.239 1.00 70.62 154 GLN A CA 1
ATOM 1291 C C . GLN A 1 154 ? 2.864 13.232 -17.207 1.00 70.62 154 GLN A C 1
ATOM 1293 O O . GLN A 1 154 ? 2.388 12.209 -16.707 1.00 70.62 154 GLN A O 1
ATOM 1298 N N . PHE A 1 155 ? 4.087 13.661 -16.898 1.00 69.69 155 PHE A N 1
ATOM 1299 C CA . PHE A 1 155 ? 4.943 13.002 -15.912 1.00 69.69 155 PHE A CA 1
ATOM 1300 C C . PHE A 1 155 ? 4.798 13.677 -14.549 1.00 69.69 155 PHE A C 1
ATOM 1302 O O . PHE A 1 155 ? 4.847 14.896 -14.437 1.00 69.69 155 PHE A O 1
ATOM 1309 N N . ALA A 1 156 ? 4.667 12.877 -13.497 1.00 57.94 156 ALA A N 1
ATOM 1310 C CA . ALA A 1 156 ? 4.593 13.367 -12.133 1.00 57.94 156 ALA A CA 1
ATOM 1311 C C . ALA A 1 156 ? 6.005 13.614 -11.576 1.00 57.94 156 ALA A C 1
ATOM 1313 O O . ALA A 1 156 ? 6.855 12.718 -11.601 1.00 57.94 156 ALA A O 1
ATOM 1314 N N . GLU A 1 157 ? 6.243 14.798 -11.010 1.00 52.78 157 GLU A N 1
ATOM 1315 C CA . GLU A 1 157 ? 7.544 15.150 -10.434 1.00 52.78 157 GLU A CA 1
ATOM 1316 C C . GLU A 1 157 ? 7.929 14.229 -9.263 1.00 52.78 157 GLU A C 1
ATOM 1318 O O . GLU A 1 157 ? 7.103 13.821 -8.429 1.00 52.78 157 GLU A O 1
ATOM 1323 N N . SER A 1 158 ? 9.213 13.871 -9.195 1.00 47.06 158 SER A N 1
ATOM 1324 C CA . SER A 1 158 ? 9.797 13.137 -8.074 1.00 47.06 158 SER A CA 1
ATOM 1325 C C . SER A 1 158 ? 10.031 14.097 -6.907 1.00 47.06 158 SER A C 1
ATOM 1327 O O . SER A 1 158 ? 11.064 14.754 -6.831 1.00 47.06 158 SER A O 1
ATOM 1329 N N . HIS A 1 159 ? 9.079 14.172 -5.979 1.00 41.97 159 HIS A N 1
ATOM 1330 C CA . HIS A 1 159 ? 9.090 15.145 -4.879 1.00 41.97 159 HIS A CA 1
ATOM 1331 C C . HIS A 1 159 ? 10.125 14.859 -3.757 1.00 41.97 159 HIS A C 1
ATOM 1333 O O . HIS A 1 159 ? 10.060 15.456 -2.686 1.00 41.97 159 HIS A O 1
ATOM 1339 N N . TYR A 1 160 ? 11.109 13.972 -3.952 1.00 32.56 160 TYR A N 1
ATOM 1340 C CA . TYR A 1 160 ? 12.202 13.784 -2.989 1.00 32.56 160 TYR A CA 1
ATOM 1341 C C . TYR A 1 160 ? 13.526 13.402 -3.672 1.00 32.56 160 TYR A C 1
ATOM 1343 O O . TYR A 1 160 ? 13.557 12.613 -4.613 1.00 32.56 160 TYR A O 1
ATOM 1351 N N . THR A 1 161 ? 14.609 13.938 -3.096 1.00 33.56 161 THR A N 1
ATOM 1352 C CA . THR A 1 161 ? 16.055 13.754 -3.350 1.00 33.56 161 THR A CA 1
ATOM 1353 C C . THR A 1 161 ? 16.701 14.473 -4.544 1.00 33.56 161 THR A C 1
ATOM 1355 O O . THR A 1 161 ? 16.605 14.084 -5.704 1.00 33.56 161 THR A O 1
ATOM 1358 N N . ARG A 1 162 ? 17.455 15.517 -4.170 1.00 45.53 162 ARG A N 1
ATOM 1359 C CA . ARG A 1 162 ? 18.573 16.126 -4.892 1.00 45.53 162 ARG A CA 1
ATOM 1360 C C . ARG A 1 162 ? 19.634 15.055 -5.184 1.00 45.53 162 ARG A C 1
ATOM 1362 O O . ARG A 1 162 ? 20.329 14.648 -4.269 1.00 45.53 162 ARG A O 1
ATOM 1369 N N . GLU A 1 163 ? 19.666 14.581 -6.428 1.00 37.25 163 GLU A N 1
ATOM 1370 C CA . GLU A 1 163 ? 20.835 14.264 -7.274 1.00 37.25 163 GLU A CA 1
ATOM 1371 C C . GLU A 1 163 ? 20.397 13.340 -8.429 1.00 37.25 163 GLU A C 1
ATOM 1373 O O . GLU A 1 163 ? 20.106 12.161 -8.255 1.00 37.25 163 GLU A O 1
ATOM 1378 N N . LYS A 1 164 ? 20.298 13.936 -9.626 1.00 43.25 164 LYS A N 1
ATOM 1379 C CA . LYS A 1 164 ? 20.290 13.332 -10.975 1.00 43.25 164 LYS A CA 1
ATOM 1380 C C . LYS A 1 164 ? 19.771 11.888 -11.106 1.00 43.25 164 LYS A C 1
ATOM 1382 O O . LYS A 1 164 ? 20.500 10.978 -11.492 1.00 43.25 164 LYS A O 1
ATOM 1387 N N . SER A 1 165 ? 18.462 11.706 -10.968 1.00 50.81 165 SER A N 1
ATOM 1388 C CA . SER A 1 165 ? 17.764 10.590 -11.613 1.00 50.81 165 SER A CA 1
ATOM 1389 C C . SER A 1 165 ? 17.144 11.088 -12.927 1.00 50.81 165 SER A C 1
ATOM 1391 O O . SER A 1 165 ? 16.208 11.877 -12.900 1.00 50.81 165 SER A O 1
ATOM 1393 N N . LEU A 1 166 ? 17.617 10.598 -14.082 1.00 58.47 166 LEU A N 1
ATOM 1394 C CA . LEU A 1 166 ? 17.003 10.828 -15.411 1.00 58.47 166 LEU A CA 1
ATOM 1395 C C . LEU A 1 166 ? 15.635 10.123 -15.581 1.00 58.47 166 LEU A C 1
ATOM 1397 O O . LEU A 1 166 ? 15.070 10.105 -16.673 1.00 58.47 166 LEU A O 1
ATOM 1401 N N . ARG A 1 167 ? 15.133 9.462 -14.532 1.00 63.56 167 ARG A N 1
ATOM 1402 C CA . ARG A 1 167 ? 13.949 8.598 -14.567 1.00 63.56 167 ARG A CA 1
ATOM 1403 C C . ARG A 1 167 ? 12.675 9.424 -14.403 1.00 63.56 167 ARG A C 1
ATOM 1405 O O . ARG A 1 167 ? 12.549 10.182 -13.444 1.00 63.56 167 ARG A O 1
ATOM 1412 N N . ARG A 1 168 ? 11.722 9.227 -15.317 1.00 71.00 168 ARG A N 1
ATOM 1413 C CA . ARG A 1 168 ? 10.408 9.886 -15.309 1.00 71.00 168 ARG A CA 1
ATOM 1414 C C . ARG A 1 168 ? 9.352 8.952 -14.729 1.00 71.00 168 ARG A C 1
ATOM 1416 O O . ARG A 1 168 ? 9.373 7.751 -15.011 1.00 71.00 168 ARG A O 1
ATOM 1423 N N . TYR A 1 169 ? 8.434 9.497 -13.935 1.00 71.75 169 TYR A N 1
ATOM 1424 C CA . TYR A 1 169 ? 7.379 8.713 -13.301 1.00 71.75 169 TYR A CA 1
ATOM 1425 C C . TYR A 1 169 ? 5.996 9.108 -13.812 1.00 71.75 169 TYR A C 1
ATOM 1427 O O . TYR A 1 169 ? 5.651 10.284 -13.819 1.00 71.75 169 TYR A O 1
ATOM 1435 N N . LEU A 1 170 ? 5.197 8.125 -14.216 1.00 75.81 170 LEU A N 1
ATOM 1436 C CA . LEU A 1 170 ? 3.764 8.288 -14.451 1.00 75.81 170 LEU A CA 1
ATOM 1437 C C . LEU A 1 170 ? 2.983 8.093 -13.141 1.00 75.81 170 LEU A C 1
ATOM 1439 O O . LEU A 1 170 ? 3.488 7.417 -12.238 1.00 75.81 170 LEU A O 1
ATOM 1443 N N . PRO A 1 171 ? 1.769 8.652 -13.015 1.00 69.00 171 PRO A N 1
ATOM 1444 C CA . PRO A 1 171 ? 0.868 8.369 -11.896 1.00 69.00 171 PRO A CA 1
ATOM 1445 C C . PRO A 1 171 ? 0.651 6.863 -11.676 1.00 69.00 171 PRO A C 1
ATOM 1447 O O . PRO A 1 171 ? 0.744 6.075 -12.619 1.00 69.00 171 PRO A O 1
ATOM 1450 N N . SER A 1 172 ? 0.363 6.457 -10.435 1.00 65.19 172 SER A N 1
ATOM 1451 C CA . SER A 1 172 ? 0.138 5.046 -10.060 1.00 65.19 172 SER A CA 1
ATOM 1452 C C . SER A 1 172 ? -1.047 4.391 -10.767 1.00 65.19 172 SER A C 1
ATOM 1454 O O . SER A 1 172 ? -1.114 3.167 -10.856 1.00 65.19 172 SER A O 1
ATOM 1456 N N . ASP A 1 173 ? -1.960 5.214 -11.269 1.00 64.25 173 ASP A N 1
ATOM 1457 C CA . ASP A 1 173 ? -3.247 4.781 -11.811 1.00 64.25 173 ASP A CA 1
ATOM 1458 C C . ASP A 1 173 ? -3.141 4.435 -13.305 1.00 64.25 173 ASP A C 1
ATOM 1460 O O . ASP A 1 173 ? -4.038 3.836 -13.900 1.00 64.25 173 ASP A O 1
ATOM 1464 N N . CYS A 1 174 ? -2.005 4.766 -13.927 1.00 68.19 174 CYS A N 1
ATOM 1465 C CA . CYS A 1 174 ? -1.712 4.427 -15.309 1.00 68.19 174 CYS A CA 1
ATOM 1466 C C . CYS A 1 174 ? -1.198 2.979 -15.440 1.00 68.19 174 CYS A C 1
ATOM 1468 O O . CYS A 1 174 ? -0.449 2.473 -14.609 1.00 68.19 174 CYS A O 1
ATOM 1470 N N . ASN A 1 175 ? -1.546 2.311 -16.546 1.00 78.50 175 ASN A N 1
ATOM 1471 C CA . ASN A 1 175 ? -1.119 0.941 -16.858 1.00 78.50 175 ASN A CA 1
ATOM 1472 C C . ASN A 1 175 ? -0.430 0.893 -18.233 1.00 78.50 175 ASN A C 1
ATOM 1474 O O . ASN A 1 175 ? -1.008 1.349 -19.219 1.00 78.50 175 ASN A O 1
ATOM 1478 N N . VAL A 1 176 ? 0.763 0.280 -18.341 1.00 83.50 176 VAL A N 1
ATOM 1479 C CA . VAL A 1 176 ? 1.494 0.140 -19.629 1.00 83.50 176 VAL A CA 1
ATOM 1480 C C . VAL A 1 176 ? 0.620 -0.499 -20.701 1.00 83.50 176 VAL A C 1
ATOM 1482 O O . VAL A 1 176 ? 0.680 -0.125 -21.868 1.00 83.50 176 VAL A O 1
ATOM 1485 N N . ARG A 1 177 ? -0.209 -1.474 -20.315 1.00 84.44 177 ARG A N 1
ATOM 1486 C CA . ARG A 1 177 ? -1.081 -2.188 -21.247 1.00 84.44 177 ARG A CA 1
ATOM 1487 C C . ARG A 1 177 ? -2.213 -1.305 -21.763 1.00 84.44 177 ARG A C 1
ATOM 1489 O O . ARG A 1 177 ? -2.615 -1.480 -22.908 1.00 84.44 177 ARG A O 1
ATOM 1496 N N . ALA A 1 178 ? -2.696 -0.365 -20.950 1.00 84.19 178 ALA A N 1
ATOM 1497 C CA . ALA A 1 178 ? -3.666 0.637 -21.381 1.00 84.19 178 ALA A CA 1
ATOM 1498 C C . ALA A 1 178 ? -3.011 1.654 -22.327 1.00 84.19 178 ALA A C 1
ATOM 1500 O O . ALA A 1 178 ? -3.528 1.876 -23.415 1.00 84.19 178 ALA A O 1
ATOM 1501 N N . LEU A 1 179 ? -1.816 2.153 -21.985 1.00 86.06 179 LEU A N 1
ATOM 1502 C CA . LEU A 1 179 ? -1.044 3.068 -22.840 1.00 86.06 179 LEU A CA 1
ATOM 1503 C C . LEU A 1 179 ? -0.706 2.450 -24.203 1.00 86.06 179 LEU A C 1
ATOM 1505 O O . LEU A 1 179 ? -0.821 3.105 -25.232 1.00 86.06 179 LEU A O 1
ATOM 1509 N N . TRP A 1 180 ? -0.336 1.169 -24.226 1.00 91.50 180 TRP A N 1
ATOM 1510 C CA . TRP A 1 180 ? -0.092 0.434 -25.465 1.00 91.50 180 TRP A CA 1
ATOM 1511 C C . TRP A 1 180 ? -1.353 0.309 -26.331 1.00 91.50 180 TRP A C 1
ATOM 1513 O O . TRP A 1 180 ? -1.278 0.475 -27.548 1.00 91.50 180 TRP A O 1
ATOM 1523 N N . LYS A 1 181 ? -2.512 0.027 -25.719 1.00 88.88 181 LYS A N 1
ATOM 1524 C CA . LYS A 1 181 ? -3.795 -0.019 -26.436 1.00 88.88 181 LYS A CA 1
ATOM 1525 C C . LYS A 1 181 ? -4.145 1.349 -27.016 1.00 88.88 181 LYS A C 1
ATOM 1527 O O . LYS A 1 181 ? -4.460 1.416 -28.196 1.00 88.88 181 LYS A O 1
ATOM 1532 N N . GLN A 1 182 ? -4.019 2.406 -26.216 1.00 87.19 182 GLN A N 1
ATOM 1533 C CA . GLN A 1 182 ? -4.278 3.781 -26.637 1.00 87.19 182 GLN A CA 1
ATOM 1534 C C . GLN A 1 182 ? -3.371 4.189 -27.805 1.00 87.19 182 GLN A C 1
ATOM 1536 O O . GLN A 1 182 ? -3.855 4.711 -28.804 1.00 87.19 182 GLN A O 1
ATOM 1541 N N . TYR A 1 183 ? -2.074 3.867 -27.730 1.00 89.06 183 TYR A N 1
ATOM 1542 C CA . TYR A 1 183 ? -1.139 4.094 -28.831 1.00 89.06 183 TYR A CA 1
ATOM 1543 C C . TYR A 1 183 ? -1.580 3.363 -30.105 1.00 89.06 183 TYR A C 1
ATOM 1545 O O . TYR A 1 183 ? -1.745 3.989 -31.143 1.00 89.06 183 TYR A O 1
ATOM 1553 N N . ASN A 1 184 ? -1.838 2.052 -30.026 1.00 90.88 184 ASN A N 1
ATOM 1554 C CA . ASN A 1 184 ? -2.228 1.248 -31.190 1.00 90.88 184 ASN A CA 1
ATOM 1555 C C . ASN A 1 184 ? -3.614 1.603 -31.762 1.00 90.88 184 ASN A C 1
ATOM 1557 O O . ASN A 1 184 ? -3.898 1.234 -32.902 1.00 90.88 184 ASN A O 1
ATOM 1561 N N . GLN A 1 185 ? -4.480 2.258 -30.987 1.00 88.56 185 GLN A N 1
ATOM 1562 C CA . GLN A 1 185 ? -5.772 2.774 -31.447 1.00 88.56 185 GLN A CA 1
ATOM 1563 C C . GLN A 1 185 ? -5.626 4.099 -32.205 1.00 88.56 185 GLN A C 1
ATOM 1565 O O . GLN A 1 185 ? -6.393 4.340 -33.129 1.00 88.56 185 GLN A O 1
ATOM 1570 N N . GLY A 1 186 ? -4.638 4.926 -31.849 1.00 83.19 186 GLY A N 1
ATOM 1571 C CA . GLY A 1 186 ? -4.412 6.248 -32.442 1.00 83.19 186 GLY A CA 1
ATOM 1572 C C . GLY A 1 186 ? -3.403 6.301 -33.595 1.00 83.19 186 GLY A C 1
ATOM 1573 O O . GLY A 1 186 ? -3.052 7.399 -34.018 1.00 83.19 186 GLY A O 1
ATOM 1574 N N . VAL A 1 187 ? -2.894 5.162 -34.083 1.00 87.69 187 VAL A N 1
ATOM 1575 C CA . VAL A 1 187 ? -1.878 5.114 -35.155 1.00 87.69 187 VAL A CA 1
ATOM 1576 C C . VAL A 1 187 ? -2.278 4.223 -36.327 1.00 87.69 187 VAL A C 1
ATOM 1578 O O . VAL A 1 187 ? -2.997 3.231 -36.171 1.00 87.69 187 VAL A O 1
ATOM 1581 N N . ASP A 1 188 ? -1.724 4.555 -37.495 1.00 85.94 188 ASP A N 1
ATOM 1582 C CA . ASP A 1 188 ? -1.876 3.796 -38.736 1.00 85.94 188 ASP A CA 1
ATOM 1583 C C . ASP A 1 188 ? -1.500 2.313 -38.559 1.00 85.94 188 ASP A C 1
ATOM 1585 O O . ASP A 1 188 ? -0.571 1.997 -37.803 1.00 85.94 188 ASP A O 1
ATOM 1589 N N . PRO A 1 189 ? -2.145 1.386 -39.297 1.00 84.19 189 PRO A N 1
ATOM 1590 C CA . PRO A 1 189 ? -1.866 -0.049 -39.220 1.00 84.19 189 PRO A CA 1
ATOM 1591 C C . PRO A 1 189 ? -0.384 -0.419 -39.366 1.00 84.19 189 PRO A C 1
ATOM 1593 O O . PRO A 1 189 ? 0.088 -1.315 -38.669 1.00 84.19 189 PRO A O 1
ATOM 1596 N N . GLU A 1 190 ? 0.361 0.299 -40.208 1.00 82.56 190 GLU A N 1
ATOM 1597 C CA . GLU A 1 190 ? 1.790 0.065 -40.460 1.00 82.56 190 GLU A CA 1
ATOM 1598 C C . GLU A 1 190 ? 2.696 0.443 -39.277 1.00 82.56 190 GLU A C 1
ATOM 1600 O O . GLU A 1 190 ? 3.798 -0.089 -39.139 1.00 82.56 190 GLU A O 1
ATOM 1605 N N . LYS A 1 191 ? 2.228 1.331 -38.390 1.00 83.00 191 LYS A N 1
ATOM 1606 C CA . LYS A 1 191 ? 2.971 1.812 -37.212 1.00 83.00 191 LYS A CA 1
ATOM 1607 C C . LYS A 1 191 ? 2.563 1.096 -35.923 1.00 83.00 191 LYS A C 1
ATOM 1609 O O . LYS A 1 191 ? 3.141 1.360 -34.867 1.00 83.00 191 LYS A O 1
ATOM 1614 N N . LYS A 1 192 ? 1.600 0.169 -35.984 1.00 87.75 192 LYS A N 1
ATOM 1615 C CA . LYS A 1 192 ? 1.172 -0.618 -34.821 1.00 87.75 192 LYS A CA 1
ATOM 1616 C C . LYS A 1 192 ? 2.305 -1.504 -34.323 1.00 87.75 192 LYS A C 1
ATOM 1618 O O . LYS A 1 192 ? 2.970 -2.208 -35.082 1.00 87.75 192 LYS A O 1
ATOM 1623 N N . VAL A 1 193 ? 2.489 -1.524 -33.007 1.00 88.94 193 VAL A N 1
ATOM 1624 C CA . VAL A 1 193 ? 3.569 -2.284 -32.369 1.00 88.94 193 VAL A CA 1
ATOM 1625 C C . VAL A 1 193 ? 3.033 -3.402 -31.491 1.00 88.94 193 VAL A C 1
ATOM 1627 O O . VAL A 1 193 ? 1.964 -3.307 -30.882 1.00 88.94 193 VAL A O 1
ATOM 1630 N N . LYS A 1 194 ? 3.818 -4.474 -31.368 1.00 89.81 194 LYS A N 1
ATOM 1631 C CA . LYS A 1 194 ? 3.575 -5.521 -30.369 1.00 89.81 194 LYS A CA 1
ATOM 1632 C C . LYS A 1 194 ? 3.870 -4.986 -28.968 1.00 89.81 194 LYS A C 1
ATOM 1634 O O . LYS A 1 194 ? 4.798 -4.200 -28.780 1.00 89.81 194 LYS A O 1
ATOM 1639 N N . TYR A 1 195 ? 3.136 -5.487 -27.977 1.00 88.06 195 TYR A N 1
ATOM 1640 C CA . TYR A 1 195 ? 3.297 -5.081 -26.578 1.00 88.06 195 TYR A CA 1
ATOM 1641 C C . TYR A 1 195 ? 4.737 -5.245 -26.065 1.00 88.06 195 TYR A C 1
ATOM 1643 O O . TYR A 1 195 ? 5.247 -4.365 -25.382 1.00 88.06 195 TYR A O 1
ATOM 1651 N N . SER A 1 196 ? 5.428 -6.329 -26.434 1.00 86.56 196 SER A N 1
ATOM 1652 C C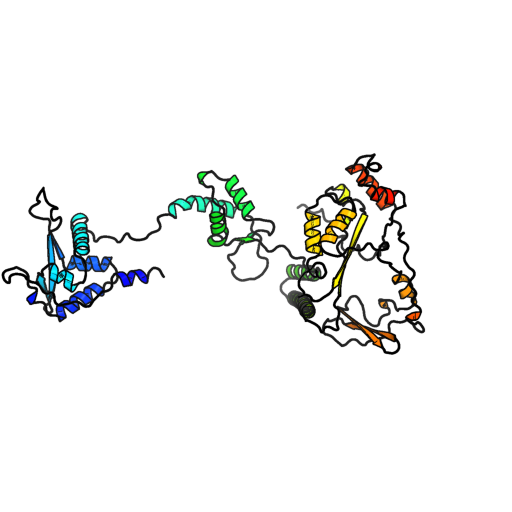A . SER A 1 196 ? 6.818 -6.568 -26.018 1.00 86.56 196 SER A CA 1
ATOM 1653 C C . SER A 1 196 ? 7.787 -5.493 -26.521 1.00 86.56 196 SER A C 1
ATOM 1655 O O . SER A 1 196 ? 8.667 -5.066 -25.776 1.00 86.56 196 SER A O 1
ATOM 1657 N N . PHE A 1 197 ? 7.602 -5.020 -27.756 1.00 85.31 197 PHE A N 1
ATOM 1658 C CA . PHE A 1 197 ? 8.402 -3.938 -28.327 1.00 85.31 197 PHE A CA 1
ATOM 1659 C C . PHE A 1 197 ? 8.098 -2.605 -27.635 1.00 85.31 197 PHE A C 1
ATOM 1661 O O . PHE A 1 197 ? 9.021 -1.909 -27.219 1.00 85.31 197 PHE A O 1
ATOM 1668 N N . PHE A 1 198 ? 6.814 -2.296 -27.428 1.00 87.50 198 PHE A N 1
ATOM 1669 C CA . PHE A 1 198 ? 6.379 -1.106 -26.692 1.00 87.50 198 PHE A CA 1
ATOM 1670 C C . PHE A 1 198 ? 6.963 -1.068 -25.275 1.00 87.50 198 PHE A C 1
ATOM 1672 O O . PHE A 1 198 ? 7.552 -0.070 -24.872 1.00 87.50 198 PHE A O 1
ATOM 1679 N N . LEU A 1 199 ? 6.869 -2.181 -24.542 1.00 83.62 199 LEU A N 1
ATOM 1680 C CA . LEU A 1 199 ? 7.386 -2.315 -23.182 1.00 83.62 199 LEU A CA 1
ATOM 1681 C C . LEU A 1 199 ? 8.912 -2.162 -23.126 1.00 83.62 199 LEU A C 1
ATOM 1683 O O . LEU A 1 199 ? 9.432 -1.551 -22.193 1.00 83.62 199 LEU A O 1
ATOM 1687 N N . HIS A 1 200 ? 9.635 -2.699 -24.113 1.00 81.69 200 HIS A N 1
ATOM 1688 C CA . HIS A 1 200 ? 11.084 -2.535 -24.194 1.00 81.69 200 HIS A CA 1
ATOM 1689 C C . HIS A 1 200 ? 11.462 -1.061 -24.383 1.00 81.69 200 HIS A C 1
ATOM 1691 O O . HIS A 1 200 ? 12.281 -0.540 -23.631 1.00 81.69 200 HIS A O 1
ATOM 1697 N N . VAL A 1 201 ? 10.845 -0.371 -25.346 1.00 82.81 201 VAL A N 1
ATOM 1698 C CA . VAL A 1 201 ? 11.110 1.055 -25.596 1.00 82.81 201 VAL A CA 1
ATOM 1699 C C . VAL A 1 201 ? 10.724 1.898 -24.369 1.00 82.81 201 VAL A C 1
ATOM 1701 O O . VAL A 1 201 ? 11.503 2.741 -23.930 1.00 82.81 201 VAL A O 1
ATOM 1704 N N . PHE A 1 202 ? 9.577 1.617 -23.748 1.00 83.19 202 PHE A N 1
ATOM 1705 C CA . PHE A 1 202 ? 9.102 2.303 -22.543 1.00 83.19 202 PHE A CA 1
ATOM 1706 C C . PHE A 1 202 ? 10.084 2.187 -21.358 1.00 83.19 202 PHE A C 1
ATOM 1708 O O . PHE A 1 202 ? 10.394 3.183 -20.701 1.00 83.19 202 PHE A O 1
ATOM 1715 N N . ASN A 1 203 ? 10.619 0.986 -21.107 1.00 77.25 203 ASN A N 1
ATOM 1716 C CA . ASN A 1 203 ? 11.499 0.724 -19.963 1.00 77.25 203 ASN A CA 1
ATOM 1717 C C . ASN A 1 203 ? 12.966 1.099 -20.200 1.00 77.25 203 ASN A C 1
ATOM 1719 O O . ASN A 1 203 ? 13.618 1.576 -19.274 1.00 77.25 203 ASN A O 1
ATOM 1723 N N . PHE A 1 204 ? 13.505 0.833 -21.391 1.00 72.88 204 PHE A N 1
ATOM 1724 C CA . PHE A 1 204 ? 14.948 0.919 -21.643 1.00 72.88 204 PHE A CA 1
ATOM 1725 C C . PHE A 1 204 ? 15.352 2.172 -22.418 1.00 72.88 204 PHE A C 1
ATOM 1727 O O . PHE A 1 204 ? 16.395 2.741 -22.109 1.00 72.88 204 PHE A O 1
ATOM 1734 N N . ASP A 1 205 ? 14.526 2.641 -23.359 1.00 70.88 205 ASP A N 1
ATOM 1735 C CA . ASP A 1 205 ? 14.864 3.817 -24.172 1.00 70.88 205 ASP A CA 1
ATOM 1736 C C . ASP A 1 205 ? 14.432 5.121 -23.471 1.00 70.88 205 ASP A C 1
ATOM 1738 O O . ASP A 1 205 ? 15.154 6.114 -23.527 1.00 70.88 205 ASP A O 1
ATOM 1742 N N . TYR A 1 206 ? 13.290 5.115 -22.766 1.00 70.12 206 TYR A N 1
ATOM 1743 C CA . TYR A 1 206 ? 12.768 6.294 -22.048 1.00 70.12 206 TYR A CA 1
ATOM 1744 C C . TYR A 1 206 ? 12.854 6.201 -20.523 1.00 70.12 206 TYR A C 1
ATOM 1746 O O . TYR A 1 206 ? 12.674 7.213 -19.845 1.00 70.12 206 TYR A O 1
ATOM 1754 N N . ASN A 1 207 ? 13.151 5.015 -19.974 1.00 71.75 207 ASN A N 1
ATOM 1755 C CA . ASN A 1 207 ? 13.309 4.794 -18.534 1.00 71.75 207 ASN A CA 1
ATOM 1756 C C . ASN A 1 207 ? 12.121 5.351 -17.723 1.00 71.75 207 ASN A C 1
ATOM 1758 O O . ASN A 1 207 ? 12.316 6.025 -16.711 1.00 71.75 207 ASN A O 1
ATOM 1762 N N . ILE A 1 208 ? 10.894 5.092 -18.189 1.00 75.12 208 ILE A N 1
ATOM 1763 C CA . ILE A 1 208 ? 9.654 5.526 -17.533 1.00 75.12 208 ILE A CA 1
ATOM 1764 C C . ILE A 1 208 ? 9.190 4.429 -16.568 1.00 75.12 208 ILE A C 1
ATOM 1766 O O . ILE A 1 208 ? 9.240 3.241 -16.886 1.00 75.12 208 ILE A O 1
ATOM 1770 N N . ARG A 1 209 ? 8.730 4.807 -15.372 1.00 71.06 209 ARG A N 1
ATOM 1771 C CA . ARG A 1 209 ? 8.088 3.892 -14.408 1.00 71.06 209 ARG A CA 1
ATOM 1772 C C . ARG A 1 209 ? 6.804 4.497 -13.857 1.00 71.06 209 ARG A C 1
ATOM 1774 O O . ARG A 1 209 ? 6.584 5.691 -13.988 1.00 71.06 209 ARG A O 1
ATOM 1781 N N . PHE A 1 210 ? 5.964 3.694 -13.219 1.00 72.50 210 PHE A N 1
ATOM 1782 C CA . PHE A 1 210 ? 4.838 4.219 -12.442 1.00 72.50 210 PHE A CA 1
ATOM 1783 C C . PHE A 1 210 ? 5.313 4.615 -11.048 1.00 72.50 210 PHE A C 1
ATOM 1785 O O . PHE A 1 210 ? 6.223 3.983 -10.498 1.00 72.50 210 PHE A O 1
ATOM 1792 N N . LYS A 1 211 ? 4.707 5.657 -10.477 1.00 64.19 211 LYS A N 1
ATOM 1793 C CA . LYS A 1 211 ? 4.805 5.926 -9.044 1.00 64.19 211 LYS A CA 1
ATOM 1794 C C . LYS A 1 211 ? 4.227 4.735 -8.287 1.00 64.19 211 LYS A C 1
ATOM 1796 O O . LYS A 1 211 ? 3.254 4.116 -8.717 1.00 64.19 211 LYS A O 1
ATOM 1801 N N . SER A 1 212 ? 4.836 4.420 -7.149 1.00 51.25 212 SER A N 1
ATOM 1802 C CA . SER A 1 212 ? 4.211 3.517 -6.188 1.00 51.25 212 SER A CA 1
ATOM 1803 C C . SER A 1 212 ? 2.845 4.087 -5.791 1.00 51.25 212 SER A C 1
ATOM 1805 O O . SER A 1 212 ? 2.750 5.312 -5.654 1.00 51.25 212 SER A O 1
ATOM 1807 N N . PRO A 1 213 ? 1.816 3.242 -5.597 1.00 48.16 213 PRO A N 1
ATOM 1808 C CA . PRO A 1 213 ? 0.537 3.689 -5.062 1.00 48.16 213 PRO A CA 1
ATOM 1809 C C . PRO A 1 213 ? 0.755 4.527 -3.805 1.00 48.16 213 PRO A C 1
ATOM 1811 O O . PRO A 1 213 ? 1.632 4.198 -2.997 1.00 48.16 213 PRO A O 1
ATOM 1814 N N . ALA A 1 214 ? -0.017 5.604 -3.659 1.00 51.38 214 ALA A N 1
ATOM 1815 C CA . ALA A 1 214 ? -0.007 6.385 -2.434 1.00 51.38 214 ALA A CA 1
ATOM 1816 C C . ALA A 1 214 ? -0.340 5.446 -1.266 1.00 51.38 214 ALA A C 1
ATOM 1818 O O . ALA A 1 214 ? -1.392 4.814 -1.236 1.00 51.38 214 ALA A O 1
ATOM 1819 N N . THR A 1 215 ? 0.611 5.281 -0.354 1.00 48.97 215 THR A N 1
ATOM 1820 C CA . THR A 1 215 ? 0.370 4.622 0.927 1.00 48.97 215 THR A CA 1
ATOM 1821 C C . THR A 1 215 ? -0.214 5.655 1.870 1.00 48.97 215 THR A C 1
ATOM 1823 O O . THR A 1 215 ? 0.333 6.764 1.919 1.00 48.97 215 THR A O 1
ATOM 1826 N N . ASP A 1 216 ? -1.240 5.286 2.634 1.00 52.62 216 ASP A N 1
ATOM 1827 C CA . ASP A 1 216 ? -1.811 6.152 3.665 1.00 52.62 216 ASP A CA 1
ATOM 1828 C C . ASP A 1 216 ? -0.691 6.733 4.530 1.00 52.62 216 ASP A C 1
ATOM 1830 O O . ASP A 1 216 ? 0.168 6.025 5.070 1.00 52.62 216 ASP A O 1
ATOM 1834 N N . ALA A 1 217 ? -0.632 8.061 4.561 1.00 62.84 217 ALA A N 1
ATOM 1835 C CA . ALA A 1 217 ? 0.384 8.789 5.289 1.00 62.84 217 ALA A CA 1
ATOM 1836 C C . ALA A 1 217 ? -0.204 9.234 6.625 1.00 62.84 217 ALA A C 1
ATOM 1838 O O . ALA A 1 217 ? -1.286 9.803 6.678 1.00 62.84 217 ALA A O 1
ATOM 1839 N N . CYS A 1 218 ? 0.538 9.005 7.707 1.00 81.50 218 CYS A N 1
ATOM 1840 C CA . CYS A 1 218 ? 0.168 9.502 9.029 1.00 81.50 218 CYS A CA 1
ATOM 1841 C C . CYS A 1 218 ? -0.083 11.023 8.986 1.00 81.50 218 CYS A C 1
ATOM 1843 O O . CYS A 1 218 ? 0.749 11.765 8.453 1.00 81.50 218 CYS A O 1
ATOM 1845 N N . SER A 1 219 ? -1.180 11.483 9.595 1.00 80.56 219 SER A N 1
ATOM 1846 C CA . SER A 1 219 ? -1.567 12.900 9.686 1.00 80.56 219 SER A CA 1
ATOM 1847 C C . SER A 1 219 ? -0.434 13.783 10.220 1.00 80.56 219 SER A C 1
ATOM 1849 O O . SER A 1 219 ? -0.116 14.815 9.632 1.00 80.56 219 SER A O 1
ATOM 1851 N N . THR A 1 220 ? 0.290 13.331 11.252 1.00 83.62 220 THR A N 1
ATOM 1852 C CA . THR A 1 220 ? 1.476 14.031 11.774 1.00 83.62 220 THR A CA 1
ATOM 1853 C C . THR A 1 220 ? 2.582 14.162 10.722 1.00 83.62 220 THR A C 1
ATOM 1855 O O . THR A 1 220 ? 3.210 15.214 10.608 1.00 83.62 220 THR A O 1
ATOM 1858 N N . CYS A 1 221 ? 2.826 13.119 9.919 1.00 85.25 221 CYS A N 1
ATOM 1859 C CA . CYS A 1 221 ? 3.800 13.180 8.827 1.00 85.25 221 CYS A CA 1
ATOM 1860 C C . CYS A 1 221 ? 3.375 14.168 7.737 1.00 85.25 221 CYS A C 1
ATOM 1862 O O . CYS A 1 221 ? 4.236 14.873 7.209 1.00 85.25 221 CYS A O 1
ATOM 1864 N N . ILE A 1 222 ? 2.085 14.200 7.385 1.00 85.19 222 ILE A N 1
ATOM 1865 C CA . ILE A 1 222 ? 1.530 15.150 6.411 1.00 85.19 222 ILE A CA 1
ATOM 1866 C C . ILE A 1 222 ? 1.699 16.574 6.946 1.00 85.19 222 ILE A C 1
ATOM 1868 O O . ILE A 1 222 ? 2.378 17.377 6.314 1.00 85.19 222 ILE A O 1
ATOM 1872 N N . SER A 1 223 ? 1.203 16.843 8.157 1.00 87.06 223 SER A N 1
ATOM 1873 C CA . SER A 1 223 ? 1.287 18.150 8.819 1.00 87.06 223 SER A CA 1
ATOM 1874 C C . SER A 1 223 ? 2.725 18.668 8.894 1.00 87.06 223 SER A C 1
ATOM 1876 O O . SER A 1 223 ? 3.010 19.784 8.460 1.00 87.06 223 SER A O 1
ATOM 1878 N N . LEU A 1 224 ? 3.673 17.845 9.359 1.00 88.88 224 LEU A N 1
ATOM 1879 C CA . LEU A 1 224 ? 5.082 18.241 9.430 1.00 88.88 224 LEU A CA 1
ATOM 1880 C C . LEU A 1 224 ? 5.681 18.501 8.044 1.00 88.88 224 LEU A C 1
ATOM 1882 O O . LEU A 1 224 ? 6.440 19.452 7.886 1.00 88.88 224 LEU A O 1
ATOM 1886 N N . ARG A 1 225 ? 5.342 17.702 7.023 1.00 87.38 225 ARG A N 1
ATOM 1887 C CA . ARG A 1 225 ? 5.808 17.942 5.646 1.00 87.38 225 ARG A CA 1
ATOM 1888 C C . ARG A 1 225 ? 5.274 19.257 5.083 1.00 87.38 225 ARG A C 1
ATOM 1890 O O . ARG A 1 225 ? 6.067 20.002 4.513 1.00 87.38 225 ARG A O 1
ATOM 1897 N N . CYS A 1 226 ? 3.989 19.548 5.281 1.00 85.94 226 CYS A N 1
ATOM 1898 C CA . CYS A 1 226 ? 3.369 20.809 4.875 1.00 85.94 226 CYS A CA 1
ATOM 1899 C C . CYS A 1 226 ? 4.013 22.002 5.598 1.00 85.94 226 CYS A C 1
ATOM 1901 O O . CYS A 1 226 ? 4.410 22.978 4.969 1.00 85.94 226 CYS A O 1
ATOM 1903 N N . LYS A 1 227 ? 4.237 21.904 6.914 1.00 89.06 227 LYS A N 1
ATOM 1904 C CA . LYS A 1 227 ? 4.949 22.952 7.663 1.00 89.06 227 LYS A CA 1
ATOM 1905 C C . LYS A 1 227 ? 6.367 23.167 7.124 1.00 89.06 227 LYS A C 1
ATOM 1907 O O . LYS A 1 227 ? 6.793 24.303 6.938 1.00 89.06 227 LYS A O 1
ATOM 1912 N N . ILE A 1 228 ? 7.092 22.093 6.803 1.00 89.62 228 ILE A N 1
ATOM 1913 C CA . ILE A 1 228 ? 8.446 22.172 6.227 1.00 89.62 228 ILE A CA 1
ATOM 1914 C C . ILE A 1 228 ? 8.443 22.829 4.837 1.00 89.62 228 ILE A C 1
ATOM 1916 O O . ILE A 1 228 ? 9.410 23.524 4.508 1.00 89.62 228 ILE A O 1
ATOM 1920 N N . SER A 1 229 ? 7.413 22.606 4.010 1.00 84.38 229 SER A N 1
ATOM 1921 C CA . SER A 1 229 ? 7.345 23.200 2.668 1.00 84.38 229 SER A CA 1
ATOM 1922 C C . SER A 1 229 ? 7.107 24.705 2.717 1.00 84.38 229 SER A C 1
ATOM 1924 O O . SER A 1 229 ? 7.756 25.424 1.966 1.00 84.38 229 SER A O 1
ATOM 1926 N N . VAL A 1 230 ? 6.253 25.173 3.631 1.00 88.19 230 VAL A N 1
ATOM 1927 C CA . VAL A 1 230 ? 5.915 26.601 3.778 1.00 88.19 230 VAL A CA 1
ATOM 1928 C C . VAL A 1 230 ? 6.991 27.377 4.555 1.00 88.19 230 VAL A C 1
ATOM 1930 O O . VAL A 1 230 ? 7.175 28.570 4.340 1.00 88.19 230 VAL A O 1
ATOM 1933 N N . THR A 1 231 ? 7.761 26.717 5.430 1.00 86.88 231 THR A N 1
ATOM 1934 C CA . THR A 1 231 ? 8.771 27.402 6.259 1.00 86.88 231 THR A CA 1
ATOM 1935 C C . THR A 1 231 ? 10.047 27.737 5.457 1.00 86.88 231 THR A C 1
ATOM 1937 O O . THR A 1 231 ? 10.644 26.828 4.849 1.00 86.88 231 THR A O 1
ATOM 1940 N N . PRO A 1 232 ? 10.535 28.997 5.491 1.00 86.25 232 PRO A N 1
ATOM 1941 C CA . PRO A 1 232 ? 11.791 29.393 4.853 1.00 86.25 232 PRO A CA 1
ATOM 1942 C C . PRO A 1 232 ? 13.010 28.689 5.483 1.00 86.25 232 PRO A C 1
ATOM 1944 O O . PRO A 1 232 ? 12.928 28.147 6.590 1.00 86.25 232 PRO A O 1
ATOM 1947 N N . PRO A 1 233 ? 14.155 28.623 4.779 1.00 82.31 233 PRO A N 1
ATOM 1948 C CA . PRO A 1 233 ? 15.363 28.001 5.314 1.00 82.31 233 PRO A CA 1
ATOM 1949 C C . PRO A 1 233 ? 15.841 28.731 6.579 1.00 82.31 233 PRO A C 1
ATOM 1951 O O . PRO A 1 233 ? 16.127 29.922 6.550 1.00 82.31 233 PRO A O 1
ATOM 1954 N N . GLY A 1 234 ? 15.922 28.004 7.696 1.00 85.44 234 GLY A N 1
ATOM 1955 C CA . GLY A 1 234 ? 16.313 28.541 8.999 1.00 85.44 234 GLY A CA 1
ATOM 1956 C C . GLY A 1 234 ? 16.159 27.510 10.121 1.00 85.44 234 GLY A C 1
ATOM 1957 O O . GLY A 1 234 ? 15.783 26.359 9.873 1.00 85.44 234 GLY A O 1
ATOM 1958 N N . ARG A 1 235 ? 16.420 27.933 11.367 1.00 78.31 235 ARG A N 1
ATOM 1959 C CA . ARG A 1 235 ? 16.390 27.072 12.567 1.00 78.31 235 ARG A CA 1
ATOM 1960 C C . ARG A 1 235 ? 15.040 26.359 12.757 1.00 78.31 235 ARG A C 1
ATOM 1962 O O . ARG A 1 235 ? 15.007 25.162 13.040 1.00 78.31 235 ARG A O 1
ATOM 1969 N N . ASN A 1 236 ? 13.936 27.046 12.473 1.00 85.69 236 ASN A N 1
ATOM 1970 C CA . ASN A 1 236 ? 12.584 26.483 12.580 1.00 85.69 236 ASN A CA 1
ATOM 1971 C C . ASN A 1 236 ? 12.363 25.320 11.597 1.00 85.69 236 ASN A C 1
ATOM 1973 O O . ASN A 1 236 ? 11.767 24.300 11.939 1.00 85.69 236 ASN A O 1
ATOM 1977 N N . LYS A 1 237 ? 12.910 25.422 10.379 1.00 87.94 237 LYS A N 1
ATOM 1978 C CA . LYS A 1 237 ? 12.822 24.350 9.379 1.00 87.94 237 LYS A CA 1
ATOM 1979 C C . LYS A 1 237 ? 13.638 23.128 9.797 1.00 87.94 237 LYS A C 1
ATOM 1981 O O . LYS A 1 237 ? 13.171 22.002 9.631 1.00 87.94 237 LYS A O 1
ATOM 1986 N N . THR A 1 238 ? 14.831 23.337 10.362 1.00 88.00 238 THR A N 1
ATOM 1987 C CA . THR A 1 238 ? 15.655 22.234 10.883 1.00 88.00 238 THR A CA 1
ATOM 1988 C C . THR A 1 238 ? 14.991 21.522 12.057 1.00 88.00 238 THR A C 1
ATOM 1990 O O . THR A 1 238 ? 15.048 20.297 12.131 1.00 88.00 238 THR A O 1
ATOM 1993 N N . GLU A 1 239 ? 14.294 22.256 12.925 1.00 90.50 239 GLU A N 1
ATOM 1994 C CA . GLU A 1 239 ? 13.556 21.673 14.044 1.00 90.50 239 GLU A CA 1
ATOM 1995 C C . GLU A 1 239 ? 12.378 20.813 13.568 1.00 90.50 239 GLU A C 1
ATOM 1997 O O . GLU A 1 239 ? 12.260 19.657 13.970 1.00 90.50 239 GLU A O 1
ATOM 2002 N N . LEU A 1 240 ? 11.565 21.310 12.631 1.00 90.50 240 LEU A N 1
ATOM 2003 C CA . LEU A 1 240 ? 10.470 20.533 12.036 1.00 90.50 240 LEU A CA 1
ATOM 2004 C C . LEU A 1 240 ? 10.978 19.264 11.326 1.00 90.50 240 LEU A C 1
ATOM 2006 O O . LEU A 1 240 ? 10.359 18.200 11.411 1.00 90.50 240 LEU A O 1
ATOM 2010 N N . MET A 1 241 ? 12.131 19.343 10.651 1.00 88.31 241 MET A N 1
ATOM 2011 C CA . MET A 1 241 ? 12.788 18.174 10.052 1.00 88.31 241 MET A CA 1
ATOM 2012 C C . MET A 1 241 ? 13.264 17.168 11.109 1.00 88.31 241 MET A C 1
ATOM 2014 O O . MET A 1 241 ? 13.112 15.956 10.915 1.00 88.31 241 MET A O 1
ATOM 2018 N N . ALA A 1 242 ? 13.810 17.646 12.230 1.00 89.81 242 ALA A N 1
ATOM 2019 C CA . ALA A 1 242 ? 14.201 16.800 13.352 1.00 89.81 242 ALA A CA 1
ATOM 2020 C C . ALA A 1 242 ? 12.977 16.113 13.976 1.00 89.81 242 ALA A C 1
ATOM 2022 O O . ALA A 1 242 ? 12.986 14.892 14.136 1.00 89.81 242 ALA A O 1
ATOM 2023 N N . GLN A 1 243 ? 11.886 16.848 14.217 1.00 89.56 243 GLN A N 1
ATOM 2024 C CA . GLN A 1 243 ? 10.617 16.300 14.712 1.00 89.56 243 GLN A CA 1
ATOM 2025 C C . GLN A 1 243 ? 10.065 15.209 13.783 1.00 89.56 243 GLN A C 1
ATOM 2027 O O . GLN A 1 243 ? 9.703 14.124 14.244 1.00 89.56 243 GLN A O 1
ATOM 2032 N N . LEU A 1 244 ? 10.073 15.441 12.465 1.00 89.69 244 LEU A N 1
ATOM 2033 C CA . LEU A 1 244 ? 9.649 14.441 11.479 1.00 89.69 244 LEU A CA 1
ATOM 2034 C C . LEU A 1 244 ? 10.539 13.191 11.509 1.00 89.69 244 LEU A C 1
ATOM 2036 O O . LEU A 1 244 ? 10.049 12.068 11.369 1.00 89.69 244 LEU A O 1
ATOM 2040 N N . THR A 1 245 ? 11.845 13.374 11.693 1.00 88.88 245 THR A N 1
ATOM 2041 C CA . THR A 1 245 ? 12.805 12.269 11.791 1.00 88.88 245 THR A CA 1
ATOM 2042 C C . THR A 1 245 ? 12.554 11.443 13.048 1.00 88.88 245 THR A C 1
ATOM 2044 O O . THR A 1 245 ? 12.402 10.225 12.952 1.00 88.88 245 THR A O 1
ATOM 2047 N N . VAL A 1 246 ? 12.410 12.095 14.205 1.00 87.62 246 VAL A N 1
ATOM 2048 C CA . VAL A 1 246 ? 12.083 11.443 15.481 1.00 87.62 246 VAL A CA 1
ATOM 2049 C C . VAL A 1 246 ? 10.762 10.684 15.377 1.00 87.62 246 VAL A C 1
ATOM 2051 O O . VAL A 1 246 ? 10.698 9.521 15.770 1.00 87.62 246 VAL A O 1
ATOM 2054 N N . HIS A 1 247 ? 9.723 11.283 14.792 1.00 88.25 247 HIS A N 1
ATOM 2055 C CA . HIS A 1 247 ? 8.432 10.625 14.592 1.00 88.25 247 HIS A CA 1
ATOM 2056 C C . HIS A 1 247 ? 8.564 9.338 13.754 1.00 88.25 247 HIS A C 1
ATOM 2058 O O . HIS A 1 247 ? 8.073 8.278 14.153 1.00 88.25 247 HIS A O 1
ATOM 2064 N N . LYS A 1 248 ? 9.306 9.381 12.638 1.00 85.56 248 LYS A N 1
ATOM 2065 C CA . LYS A 1 248 ? 9.580 8.188 11.815 1.00 85.56 248 LYS A CA 1
ATOM 2066 C C . LYS A 1 248 ? 10.399 7.133 12.558 1.00 85.56 248 LYS A C 1
ATOM 2068 O O . LYS A 1 248 ? 10.119 5.943 12.430 1.00 85.56 248 LYS A O 1
ATOM 2073 N N . MET A 1 249 ? 11.397 7.548 13.339 1.00 84.19 249 MET A N 1
ATOM 2074 C CA . MET A 1 249 ? 12.201 6.635 14.157 1.00 84.19 249 MET A CA 1
ATOM 2075 C C . MET A 1 249 ? 11.354 5.946 15.234 1.00 84.19 249 MET A C 1
ATOM 2077 O O . MET A 1 249 ? 11.478 4.734 15.410 1.00 84.19 249 MET A O 1
ATOM 2081 N N . LYS A 1 250 ? 10.449 6.681 15.896 1.00 80.44 250 LYS A N 1
ATOM 2082 C CA . LYS A 1 250 ? 9.489 6.128 16.866 1.00 80.44 250 LYS A CA 1
ATOM 2083 C C . LYS A 1 250 ? 8.604 5.055 16.221 1.00 80.44 250 LYS A C 1
ATOM 2085 O O . LYS A 1 250 ? 8.507 3.954 16.760 1.00 80.44 250 LYS A O 1
ATOM 2090 N N . SER A 1 251 ? 8.039 5.335 15.043 1.00 77.69 251 SER A N 1
ATOM 2091 C CA . SER A 1 251 ? 7.239 4.363 14.279 1.00 77.69 251 SER A CA 1
ATOM 2092 C C . SER A 1 251 ? 8.049 3.117 13.893 1.00 77.69 251 SER A C 1
ATOM 2094 O O . SER A 1 251 ? 7.604 1.993 14.110 1.00 77.69 251 SER A O 1
ATOM 2096 N N . LYS A 1 252 ? 9.281 3.286 13.398 1.00 79.69 252 LYS A N 1
ATOM 2097 C CA . LYS A 1 252 ? 10.156 2.153 13.060 1.00 79.69 252 LYS A CA 1
ATOM 2098 C C . LYS A 1 252 ? 10.452 1.271 14.277 1.00 79.69 252 LYS A C 1
ATOM 2100 O O . LYS A 1 252 ? 10.357 0.051 14.183 1.00 79.69 252 LYS A O 1
ATOM 2105 N N . CYS A 1 253 ? 10.750 1.887 15.421 1.00 77.94 253 CYS A N 1
ATOM 2106 C CA . CYS A 1 253 ? 11.004 1.176 16.672 1.00 77.94 253 CYS A CA 1
ATOM 2107 C C . CYS A 1 253 ? 9.797 0.323 17.097 1.00 77.94 253 CYS A C 1
ATOM 2109 O O . CYS A 1 253 ? 9.979 -0.832 17.480 1.00 77.94 253 CYS A O 1
ATOM 2111 N N . PHE A 1 254 ? 8.577 0.859 16.971 1.00 75.62 254 PHE A N 1
ATOM 2112 C CA . PHE A 1 254 ? 7.333 0.125 17.223 1.00 75.62 254 PHE A CA 1
ATOM 2113 C C . PHE A 1 254 ? 7.201 -1.130 16.352 1.00 75.62 254 PHE A C 1
ATOM 2115 O O . PHE A 1 254 ? 7.045 -2.230 16.879 1.00 75.62 254 PHE A O 1
ATOM 2122 N N . TYR A 1 255 ? 7.355 -0.996 15.032 1.00 71.81 255 TYR A N 1
ATOM 2123 C CA . TYR A 1 255 ? 7.298 -2.149 14.129 1.00 71.81 255 TYR A CA 1
ATOM 2124 C C . TYR A 1 255 ? 8.398 -3.175 14.406 1.00 71.81 255 TYR A C 1
ATOM 2126 O O . TYR A 1 255 ? 8.187 -4.372 14.230 1.00 71.81 255 TYR A O 1
ATOM 2134 N N . ASP A 1 256 ? 9.574 -2.738 14.850 1.00 75.56 256 ASP A N 1
ATOM 2135 C CA . ASP A 1 256 ? 10.645 -3.656 15.233 1.00 75.56 256 ASP A CA 1
ATOM 2136 C C . ASP A 1 256 ? 10.342 -4.401 16.544 1.00 75.56 256 ASP A C 1
ATOM 2138 O O . ASP A 1 256 ? 10.846 -5.505 16.732 1.00 75.56 256 ASP A O 1
ATOM 2142 N N . MET A 1 257 ? 9.494 -3.854 17.423 1.00 72.50 257 MET A N 1
ATOM 2143 C CA . MET A 1 257 ? 8.963 -4.577 18.586 1.00 72.50 257 MET A CA 1
ATOM 2144 C C . MET A 1 257 ? 7.906 -5.607 18.193 1.00 72.50 257 MET A C 1
ATOM 2146 O O . MET A 1 257 ? 8.010 -6.746 18.635 1.00 72.50 257 MET A O 1
ATOM 2150 N N . LEU A 1 258 ? 6.971 -5.262 17.302 1.00 68.94 258 LEU A N 1
ATOM 2151 C CA . LEU A 1 258 ? 5.963 -6.210 16.799 1.00 68.94 258 LEU A CA 1
ATOM 2152 C C . LEU A 1 258 ? 6.580 -7.457 16.140 1.00 68.94 258 LEU A C 1
ATOM 2154 O O . LEU A 1 258 ? 5.995 -8.537 16.185 1.00 68.94 258 LEU A O 1
ATOM 2158 N N . LYS A 1 259 ? 7.774 -7.314 15.548 1.00 68.50 259 LYS A N 1
ATOM 2159 C CA . LYS A 1 259 ? 8.511 -8.403 14.883 1.00 68.50 259 LYS A CA 1
ATOM 2160 C C . LYS A 1 259 ? 9.227 -9.364 15.830 1.00 68.50 259 LYS A C 1
ATOM 2162 O O . LYS A 1 259 ? 9.705 -10.399 15.356 1.00 68.50 259 LYS A O 1
ATOM 2167 N N . LYS A 1 260 ? 9.394 -9.019 17.110 1.00 71.19 260 LYS A N 1
ATOM 2168 C CA . LYS A 1 260 ? 10.075 -9.898 18.065 1.00 71.19 260 LYS A CA 1
ATOM 2169 C C . LYS A 1 260 ? 9.190 -11.113 18.334 1.00 71.19 260 LYS A C 1
ATOM 2171 O O . LYS A 1 260 ? 8.028 -10.956 18.698 1.00 71.19 260 LYS A O 1
ATOM 2176 N N . VAL A 1 261 ? 9.748 -12.302 18.121 1.00 65.75 261 VAL A N 1
ATOM 2177 C CA . VAL A 1 261 ? 9.104 -13.569 18.485 1.00 65.75 261 VAL A CA 1
ATOM 2178 C C . VAL A 1 261 ? 9.196 -13.682 20.001 1.00 65.75 261 VAL A C 1
ATOM 2180 O O . VAL A 1 261 ? 10.286 -13.516 20.549 1.00 65.75 261 VAL A O 1
ATOM 2183 N N . GLU A 1 262 ? 8.059 -13.860 20.662 1.00 66.06 262 GLU A N 1
ATOM 2184 C CA . GLU A 1 262 ? 7.995 -13.973 22.124 1.00 66.06 262 GLU A CA 1
ATOM 2185 C C . GLU A 1 262 ? 7.828 -15.431 22.559 1.00 66.06 262 GLU A C 1
ATOM 2187 O O . GLU A 1 262 ? 7.617 -16.322 21.735 1.00 66.06 262 GLU A O 1
ATOM 2192 N N . GLU A 1 263 ? 8.000 -15.672 23.858 1.00 70.94 263 GLU A N 1
ATOM 2193 C CA . GLU A 1 263 ? 7.897 -16.998 24.459 1.00 70.94 263 GLU A CA 1
ATOM 2194 C C . GLU A 1 263 ? 6.488 -17.604 24.301 1.00 70.94 263 GLU A C 1
ATOM 2196 O O . GLU A 1 263 ? 5.504 -16.864 24.221 1.00 70.94 263 GLU A O 1
ATOM 2201 N N . PRO A 1 264 ? 6.349 -18.946 24.333 1.00 71.50 264 PRO A N 1
ATOM 2202 C CA . PRO A 1 264 ? 5.061 -19.632 24.157 1.00 71.50 264 PRO A CA 1
ATOM 2203 C C . PRO A 1 264 ? 3.989 -19.260 25.193 1.00 71.50 264 PRO A C 1
ATOM 2205 O O . PRO A 1 264 ? 2.811 -19.547 25.000 1.00 71.50 264 PRO A O 1
ATOM 2208 N N . THR A 1 265 ? 4.395 -18.657 26.310 1.00 80.19 265 THR A N 1
ATOM 2209 C CA . THR A 1 265 ? 3.534 -18.234 27.420 1.00 80.19 265 THR A CA 1
ATOM 2210 C C . THR A 1 265 ? 2.833 -16.897 27.167 1.00 80.19 265 THR A C 1
ATOM 2212 O O . THR A 1 265 ? 1.950 -16.525 27.941 1.00 80.19 265 THR A O 1
ATOM 2215 N N . VAL A 1 266 ? 3.193 -16.171 26.101 1.00 77.31 266 VAL A N 1
ATOM 2216 C CA . VAL A 1 266 ? 2.645 -14.846 25.793 1.00 77.31 266 VAL A CA 1
ATOM 2217 C C . VAL A 1 266 ? 1.701 -14.907 24.592 1.00 77.31 266 VAL A C 1
ATOM 2219 O O . VAL A 1 266 ? 2.087 -15.274 23.484 1.00 77.31 266 VAL A O 1
ATOM 2222 N N . MET A 1 267 ? 0.446 -14.495 24.796 1.00 78.81 267 MET A N 1
ATOM 2223 C CA . MET A 1 267 ? -0.537 -14.333 23.723 1.00 78.81 267 MET A CA 1
ATOM 2224 C C . MET A 1 267 ? -0.550 -12.885 23.230 1.00 78.81 267 MET A C 1
ATOM 2226 O O . MET A 1 267 ? -0.786 -11.959 24.005 1.00 78.81 267 MET A O 1
ATOM 2230 N N . LYS A 1 268 ? -0.365 -12.691 21.922 1.00 76.62 268 LYS A N 1
ATOM 2231 C CA . LYS A 1 268 ? -0.495 -11.382 21.276 1.00 76.62 268 LYS A CA 1
ATOM 2232 C C . LYS A 1 268 ? -1.829 -11.265 20.562 1.00 76.62 268 LYS A C 1
ATOM 2234 O O . LYS A 1 268 ? -2.163 -12.085 19.706 1.00 76.62 268 LYS A O 1
ATOM 2239 N N . LEU A 1 269 ? -2.558 -10.213 20.905 1.00 81.00 269 LEU A N 1
ATOM 2240 C CA . LEU A 1 269 ? -3.811 -9.832 20.276 1.00 81.00 269 LEU A CA 1
ATOM 2241 C C . LEU A 1 269 ? -3.616 -8.469 19.619 1.00 81.00 269 LEU A C 1
ATOM 2243 O O . LEU A 1 269 ? -3.047 -7.555 20.214 1.00 81.00 269 LEU A O 1
ATOM 2247 N N . SER A 1 270 ? -4.077 -8.332 18.385 1.00 78.62 270 SER A N 1
ATOM 2248 C CA . SER A 1 270 ? -4.207 -7.036 17.722 1.00 78.62 270 SER A CA 1
ATOM 2249 C C . SER A 1 270 ? -5.652 -6.877 17.324 1.00 78.62 270 SER A C 1
ATOM 2251 O O . SER A 1 270 ? -6.219 -7.779 16.713 1.00 78.62 270 SER A O 1
ATOM 2253 N N . PHE A 1 271 ? -6.244 -5.756 17.688 1.00 84.38 271 PHE A N 1
ATOM 2254 C CA . PHE A 1 271 ? -7.625 -5.460 17.373 1.00 84.38 271 PHE A CA 1
ATOM 2255 C C . PHE A 1 271 ? -7.723 -4.053 16.816 1.00 84.38 271 PHE A C 1
ATOM 2257 O O . PHE A 1 271 ? -6.924 -3.188 17.175 1.00 84.38 271 PHE A O 1
ATOM 2264 N N . ASP A 1 272 ? -8.669 -3.861 15.912 1.00 80.88 272 ASP A N 1
ATOM 2265 C CA . ASP A 1 272 ? -8.875 -2.591 15.234 1.00 80.88 272 ASP A CA 1
ATOM 2266 C C . ASP A 1 272 ? -10.314 -2.517 14.702 1.00 80.88 272 ASP A C 1
ATOM 2268 O O . ASP A 1 272 ? -10.949 -3.548 14.437 1.00 80.88 272 ASP A O 1
ATOM 2272 N N . CYS A 1 273 ? -10.832 -1.298 14.574 1.00 82.88 273 CYS A N 1
ATOM 2273 C CA . CYS A 1 273 ? -12.142 -1.025 13.994 1.00 82.88 273 CYS A CA 1
ATOM 2274 C C . CYS A 1 273 ? -11.966 -0.674 12.519 1.00 82.88 273 CYS A C 1
ATOM 2276 O O . CYS A 1 273 ? -11.195 0.215 12.161 1.00 82.88 273 CYS A O 1
ATOM 2278 N N . GLN A 1 274 ? -12.715 -1.339 11.644 1.00 82.56 274 GLN A N 1
ATOM 2279 C CA . GLN A 1 274 ? -12.799 -0.910 10.256 1.00 82.56 274 GLN A CA 1
ATOM 2280 C C . GLN A 1 274 ? -13.529 0.437 10.168 1.00 82.56 274 GLN A C 1
ATOM 2282 O O . GLN A 1 274 ? -14.389 0.738 10.993 1.00 82.56 274 GLN A O 1
ATOM 2287 N N . LYS A 1 275 ? -13.242 1.212 9.115 1.00 82.50 275 LYS A N 1
ATOM 2288 C CA . LYS A 1 275 ? -14.065 2.370 8.741 1.00 82.50 275 LYS A CA 1
ATOM 2289 C C . LYS A 1 275 ? -15.552 2.003 8.675 1.00 82.50 275 LYS A C 1
ATOM 2291 O O . LYS A 1 275 ? -15.884 0.894 8.248 1.00 82.50 275 LYS A O 1
ATOM 2296 N N . ASN A 1 276 ? -16.412 2.965 8.996 1.00 87.12 276 ASN A N 1
ATOM 2297 C CA . ASN A 1 276 ? -17.864 2.807 8.944 1.00 87.12 276 ASN A CA 1
ATOM 2298 C C . ASN A 1 276 ? -18.304 2.383 7.534 1.00 87.12 276 ASN A C 1
ATOM 2300 O O . ASN A 1 276 ? -17.866 2.951 6.527 1.00 87.12 276 ASN A O 1
ATOM 2304 N N . LEU A 1 277 ? -19.138 1.347 7.454 1.00 87.12 277 LEU A N 1
ATOM 2305 C CA . LEU A 1 277 ? -19.608 0.793 6.188 1.00 87.12 277 LEU A CA 1
ATOM 2306 C C . LEU A 1 277 ? -21.057 1.210 5.971 1.00 87.12 277 LEU A C 1
ATOM 2308 O O . LEU A 1 277 ? -21.944 0.735 6.669 1.00 87.12 277 LEU A O 1
ATOM 2312 N N . ALA A 1 278 ? -21.274 2.117 5.022 1.00 88.19 278 ALA A N 1
ATOM 2313 C CA . ALA A 1 278 ? -22.603 2.611 4.686 1.00 88.19 278 ALA A CA 1
ATOM 2314 C C . ALA A 1 278 ? -23.533 1.490 4.210 1.00 88.19 278 ALA A C 1
ATOM 2316 O O . ALA A 1 278 ? -23.128 0.619 3.437 1.00 88.19 278 ALA A O 1
ATOM 2317 N N . LEU A 1 279 ? -24.787 1.565 4.639 1.00 86.44 279 LEU A N 1
ATOM 2318 C CA . LEU A 1 279 ? -25.845 0.628 4.320 1.00 86.44 279 LEU A CA 1
ATOM 2319 C C . LEU A 1 279 ? -27.171 1.405 4.134 1.00 86.44 279 LEU A C 1
ATOM 2321 O O . LEU A 1 279 ? -27.649 2.030 5.081 1.00 86.44 279 LEU A O 1
ATOM 2325 N N . PRO A 1 280 ? -27.796 1.380 2.944 1.00 86.25 280 PRO A N 1
ATOM 2326 C CA . PRO A 1 280 ? -27.307 0.763 1.711 1.00 86.25 280 PRO A CA 1
ATOM 2327 C C . PRO A 1 280 ? -26.125 1.545 1.121 1.00 86.25 280 PRO A C 1
ATOM 2329 O O . PRO A 1 280 ? -26.105 2.776 1.091 1.00 86.25 280 PRO A O 1
ATOM 2332 N N . ARG A 1 281 ? -25.143 0.821 0.586 1.00 86.56 281 ARG A N 1
ATOM 2333 C CA . ARG A 1 281 ? -24.083 1.386 -0.249 1.00 86.56 281 ARG A CA 1
ATOM 2334 C C . ARG A 1 281 ? -24.616 1.470 -1.670 1.00 86.56 281 ARG A C 1
ATOM 2336 O O . ARG A 1 281 ? -24.797 0.440 -2.307 1.00 86.56 281 ARG A O 1
ATOM 2343 N N . VAL A 1 282 ? -24.817 2.679 -2.176 1.00 85.44 282 VAL A N 1
ATOM 2344 C CA . VAL A 1 282 ? -25.225 2.945 -3.562 1.00 85.44 282 VAL A CA 1
ATOM 2345 C C . VAL A 1 282 ? -24.339 4.047 -4.152 1.00 85.44 282 VAL A C 1
ATOM 2347 O O . VAL A 1 282 ? -23.969 4.973 -3.427 1.00 85.44 282 VAL A O 1
ATOM 2350 N N . PRO A 1 283 ? -23.976 3.985 -5.445 1.00 81.25 283 PRO A N 1
ATOM 2351 C CA . PRO A 1 283 ? -23.160 5.007 -6.094 1.00 81.25 283 PRO A CA 1
ATOM 2352 C C . PRO A 1 283 ? -24.026 6.203 -6.540 1.00 81.25 283 PRO A C 1
ATOM 2354 O O . PRO A 1 283 ? -23.974 6.606 -7.698 1.00 81.25 283 PRO A O 1
ATOM 2357 N N . ASP A 1 284 ? -24.853 6.744 -5.639 1.00 80.69 284 ASP A N 1
ATOM 2358 C CA . ASP A 1 284 ? -25.731 7.893 -5.903 1.00 80.69 284 ASP A CA 1
ATOM 2359 C C . ASP A 1 284 ? -25.296 9.126 -5.108 1.00 80.69 284 ASP A C 1
ATOM 2361 O O . ASP A 1 284 ? -24.912 9.038 -3.941 1.00 80.69 284 ASP A O 1
ATOM 2365 N N . GLN A 1 285 ? -25.415 10.300 -5.727 1.00 79.75 285 GLN A N 1
ATOM 2366 C CA . GLN A 1 285 ? -25.063 11.567 -5.094 1.00 79.75 285 GLN A CA 1
ATOM 2367 C C . GLN A 1 285 ? -26.002 11.896 -3.927 1.00 79.75 285 GLN A C 1
ATOM 2369 O O . GLN A 1 285 ? -25.552 12.457 -2.934 1.00 79.75 285 GLN A O 1
ATOM 2374 N N . ALA A 1 286 ? -27.285 11.514 -3.990 1.00 79.00 286 ALA A N 1
ATOM 2375 C CA . ALA A 1 286 ? -28.191 11.766 -2.865 1.00 79.00 286 ALA A CA 1
ATOM 2376 C C . ALA A 1 286 ? -27.854 10.909 -1.640 1.00 79.00 286 ALA A C 1
ATOM 2378 O O . ALA A 1 286 ? -28.046 11.365 -0.519 1.00 79.00 286 ALA A O 1
ATOM 2379 N N . ALA A 1 287 ? -27.297 9.713 -1.843 1.00 79.25 287 ALA A N 1
ATOM 2380 C CA . ALA A 1 287 ? -26.839 8.861 -0.752 1.00 79.25 287 ALA A CA 1
ATOM 2381 C C . ALA A 1 287 ? -25.658 9.472 0.012 1.00 79.25 287 ALA A C 1
ATOM 2383 O O . ALA A 1 287 ? -25.568 9.308 1.222 1.00 79.25 287 ALA A O 1
ATOM 2384 N N . TYR A 1 288 ? -24.792 10.216 -0.683 1.00 77.50 288 TYR A N 1
ATOM 2385 C CA . TYR A 1 288 ? -23.631 10.879 -0.088 1.00 77.50 288 TYR A CA 1
ATOM 2386 C C . TYR A 1 288 ? -24.010 11.983 0.913 1.00 77.50 288 TYR A C 1
ATOM 2388 O O . TYR A 1 288 ? -23.337 12.146 1.924 1.00 77.50 288 TYR A O 1
ATOM 2396 N N . TYR A 1 289 ? -25.092 12.723 0.648 1.00 80.56 289 TYR A N 1
ATOM 2397 C CA . TYR A 1 289 ? -25.578 13.809 1.515 1.00 80.56 289 TYR A CA 1
ATOM 2398 C C . TYR A 1 289 ? -26.688 13.373 2.485 1.00 80.56 289 TYR A C 1
ATOM 2400 O O . TYR A 1 289 ? -27.262 14.202 3.187 1.00 80.56 289 TYR A O 1
ATOM 2408 N N . SER A 1 290 ? -27.025 12.084 2.505 1.00 80.88 290 SER A N 1
ATOM 2409 C CA . SER A 1 290 ? -28.097 11.524 3.324 1.00 80.88 290 SER A CA 1
ATOM 2410 C C . SER A 1 290 ? -27.528 10.819 4.554 1.00 80.88 290 SER A C 1
ATOM 2412 O O . SER A 1 290 ? -26.421 10.280 4.524 1.00 80.88 290 SER A O 1
ATOM 2414 N N . ARG A 1 291 ? -28.284 10.790 5.656 1.00 82.75 291 ARG A N 1
ATOM 2415 C CA . ARG A 1 291 ? -27.914 9.994 6.831 1.00 82.75 291 ARG A CA 1
ATOM 2416 C C . ARG A 1 291 ? -28.142 8.512 6.525 1.00 82.75 291 ARG A C 1
ATOM 2418 O O . ARG A 1 291 ? -29.278 8.073 6.385 1.00 82.75 291 ARG A O 1
ATOM 2425 N N . GLN A 1 292 ? -27.063 7.738 6.445 1.00 83.88 292 GLN A N 1
ATOM 2426 C CA . GLN A 1 292 ? -27.102 6.305 6.125 1.00 83.88 292 GLN A CA 1
ATOM 2427 C C . GLN A 1 292 ? -26.888 5.447 7.369 1.00 83.88 292 GLN A C 1
ATOM 2429 O O . GLN A 1 292 ? -26.159 5.852 8.273 1.00 83.88 292 GLN A O 1
ATOM 2434 N N . LEU A 1 293 ? -27.457 4.239 7.403 1.00 86.38 293 LEU A N 1
ATOM 2435 C CA . LEU A 1 293 ? -27.107 3.258 8.433 1.00 86.38 293 LEU A CA 1
ATOM 2436 C C . LEU A 1 293 ? -25.653 2.819 8.252 1.00 86.38 293 LEU A C 1
ATOM 2438 O O . LEU A 1 293 ? -25.154 2.735 7.129 1.00 86.38 293 LEU A O 1
ATOM 2442 N N . TYR A 1 294 ? -24.979 2.533 9.362 1.00 87.31 294 TYR A N 1
ATOM 2443 C CA . TYR A 1 294 ? -23.602 2.063 9.341 1.00 87.31 294 TYR A CA 1
ATOM 2444 C C . TYR A 1 294 ? -23.500 0.661 9.914 1.00 87.31 294 TYR A C 1
ATOM 2446 O O . TYR A 1 294 ? -24.012 0.356 10.988 1.00 87.31 294 TYR A O 1
ATOM 2454 N N . LEU A 1 295 ? -22.785 -0.191 9.190 1.00 86.94 295 LEU A N 1
ATOM 2455 C CA . LEU A 1 295 ? -22.315 -1.462 9.695 1.00 86.94 295 LEU A CA 1
ATOM 2456 C C . LEU A 1 295 ? -20.899 -1.269 10.241 1.00 86.94 295 LEU A C 1
ATOM 2458 O O . LEU A 1 295 ? -19.970 -0.896 9.516 1.00 86.94 295 LEU A O 1
ATOM 2462 N N . TYR A 1 296 ? -20.740 -1.549 11.529 1.00 87.62 296 TYR A N 1
ATOM 2463 C CA . TYR A 1 296 ? -19.453 -1.512 12.209 1.00 87.62 296 TYR A CA 1
ATOM 2464 C C . TYR A 1 296 ? -18.812 -2.897 12.194 1.00 87.62 296 TYR A C 1
ATOM 2466 O O . TYR A 1 296 ? -19.458 -3.904 12.484 1.00 87.62 296 TYR A O 1
ATOM 2474 N N . ASN A 1 297 ? -17.524 -2.954 11.862 1.00 86.94 297 ASN A N 1
ATOM 2475 C CA . ASN A 1 297 ? -16.754 -4.193 11.881 1.00 86.94 297 ASN A CA 1
ATOM 2476 C C . ASN A 1 297 ? -15.551 -4.046 12.819 1.00 86.94 297 ASN A C 1
ATOM 2478 O O . ASN A 1 297 ? -14.617 -3.298 12.530 1.00 86.94 297 ASN A O 1
ATOM 2482 N N . PHE A 1 298 ? -15.569 -4.792 13.923 1.00 87.56 298 PHE A N 1
ATOM 2483 C CA . PHE A 1 298 ? -14.467 -4.883 14.874 1.00 87.56 298 PHE A CA 1
ATOM 2484 C C . PHE A 1 298 ? -13.719 -6.197 14.666 1.00 87.56 298 PHE A C 1
ATOM 2486 O O . PHE A 1 298 ? -14.301 -7.276 14.770 1.00 87.56 298 PHE A O 1
ATOM 2493 N N . THR A 1 299 ? -12.424 -6.126 14.364 1.00 84.12 299 THR A N 1
ATOM 2494 C CA . THR A 1 299 ? -11.615 -7.316 14.072 1.00 84.12 299 THR A CA 1
ATOM 2495 C C . THR A 1 299 ? -10.611 -7.563 15.183 1.00 84.12 299 T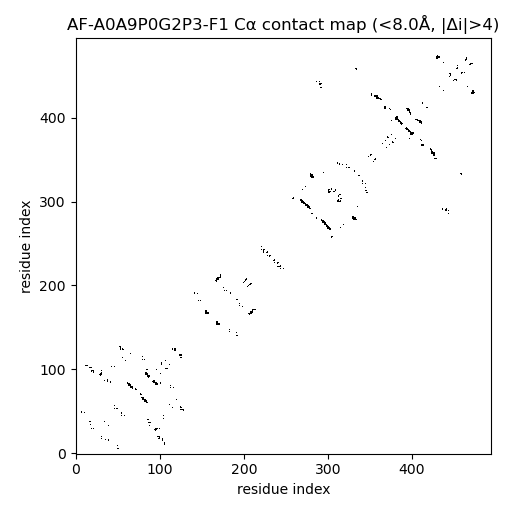HR A C 1
ATOM 2497 O O . THR A 1 299 ? -9.927 -6.644 15.619 1.00 84.12 299 THR A O 1
ATOM 2500 N N . ILE A 1 300 ? -10.474 -8.826 15.591 1.00 84.94 300 ILE A N 1
ATOM 2501 C CA . ILE A 1 300 ? -9.458 -9.299 16.534 1.00 84.94 300 ILE A CA 1
ATOM 2502 C C . ILE A 1 300 ? -8.602 -10.344 15.818 1.00 84.94 300 ILE A C 1
ATOM 2504 O O . ILE A 1 300 ? -9.117 -11.292 15.232 1.00 84.94 300 ILE A O 1
ATOM 2508 N N . CYS A 1 301 ? -7.286 -10.179 15.870 1.00 78.69 301 CYS A N 1
ATOM 2509 C CA . CYS A 1 301 ? -6.301 -11.073 15.276 1.00 78.69 301 CYS A CA 1
ATOM 2510 C C . CYS A 1 301 ? -5.354 -11.606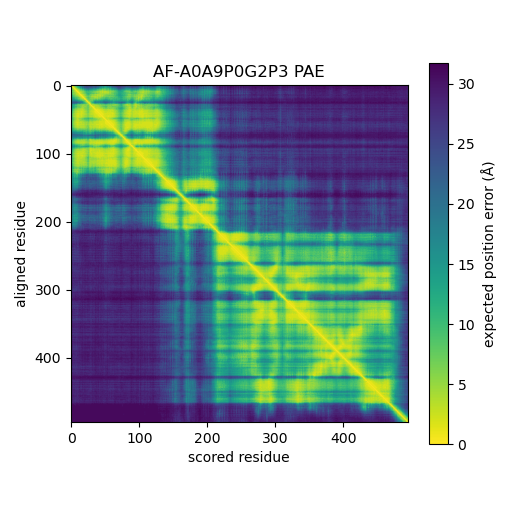 16.352 1.00 78.69 301 CYS A C 1
ATOM 2512 O O . CYS A 1 301 ? -4.775 -10.829 17.113 1.00 78.69 301 CYS A O 1
ATOM 2514 N N . VAL A 1 302 ? -5.123 -12.919 16.358 1.00 77.75 302 VAL A N 1
ATOM 2515 C CA . VAL A 1 302 ? -4.216 -13.598 17.300 1.00 77.75 302 VAL A CA 1
ATOM 2516 C C . VAL A 1 302 ? -2.846 -13.852 16.644 1.00 77.75 302 VAL A C 1
ATOM 2518 O O . VAL A 1 302 ? -2.782 -14.162 15.455 1.00 77.75 302 VAL A O 1
ATOM 2521 N N . GLY A 1 303 ? -1.737 -13.720 17.387 1.00 69.81 303 GLY A N 1
ATOM 2522 C CA . GLY A 1 303 ? -0.398 -14.257 17.048 1.00 69.81 303 GLY A CA 1
ATOM 2523 C C . GLY A 1 303 ? 0.733 -13.222 16.860 1.00 69.81 303 GLY A C 1
ATOM 2524 O O . GLY A 1 303 ? 0.607 -12.066 17.254 1.00 69.81 303 GLY A O 1
ATOM 2525 N N . ASP A 1 304 ? 1.801 -13.577 16.120 1.00 61.66 304 ASP A N 1
ATOM 2526 C CA . ASP A 1 304 ? 2.966 -12.716 15.782 1.00 61.66 304 ASP A CA 1
ATOM 2527 C C . ASP A 1 304 ? 2.979 -12.138 14.354 1.00 61.66 304 ASP A C 1
ATOM 2529 O O . ASP A 1 304 ? 2.441 -12.754 13.436 1.00 61.66 304 ASP A O 1
ATOM 2533 N N . SER A 1 305 ? 3.631 -10.989 14.119 1.00 56.38 305 SER A N 1
ATOM 2534 C CA . SER A 1 305 ? 3.649 -10.311 12.800 1.00 56.38 305 SER A CA 1
ATOM 2535 C C . SER A 1 305 ? 4.324 -11.127 11.677 1.00 56.38 305 SER A C 1
ATOM 2537 O O . SER A 1 305 ? 4.368 -10.703 10.524 1.00 56.38 305 SER A O 1
ATOM 2539 N N . ARG A 1 306 ? 4.919 -12.275 12.024 1.00 52.72 306 ARG A N 1
ATOM 2540 C CA . ARG A 1 306 ? 5.586 -13.228 11.124 1.00 52.72 306 ARG A CA 1
ATOM 2541 C C . ARG A 1 306 ? 4.842 -14.550 10.951 1.00 52.72 306 ARG A C 1
ATOM 2543 O O . ARG A 1 306 ? 5.271 -15.365 10.139 1.00 52.72 306 ARG A O 1
ATOM 2550 N N . SER A 1 307 ? 3.776 -14.781 11.714 1.00 56.50 307 SER A N 1
ATOM 2551 C CA . SER A 1 307 ? 2.975 -15.999 11.564 1.00 56.50 307 SER A CA 1
ATOM 2552 C C . SER A 1 307 ? 2.356 -16.063 10.164 1.00 56.50 307 SER A C 1
ATOM 2554 O O . SER A 1 307 ? 2.010 -15.037 9.567 1.00 56.50 307 SER A O 1
ATOM 2556 N N . ALA A 1 308 ? 2.310 -17.271 9.598 1.00 52.72 308 ALA A N 1
ATOM 2557 C CA . ALA A 1 308 ? 1.761 -17.487 8.269 1.00 52.72 308 ALA A CA 1
ATOM 2558 C C . ALA A 1 308 ? 0.298 -17.029 8.243 1.00 52.72 308 ALA A C 1
ATOM 2560 O O . ALA A 1 308 ? -0.482 -17.377 9.127 1.00 52.72 308 ALA A O 1
ATOM 2561 N N . GLN A 1 309 ? -0.065 -16.247 7.226 1.00 53.78 309 GLN A N 1
ATOM 2562 C CA . GLN A 1 309 ? -1.428 -15.746 7.080 1.00 53.78 309 GLN A CA 1
ATOM 2563 C C . GLN A 1 309 ? -2.366 -16.905 6.729 1.00 53.78 309 GLN A C 1
ATOM 2565 O O . GLN A 1 309 ? -2.424 -17.324 5.574 1.00 53.78 309 GLN A O 1
ATOM 2570 N N . ASN A 1 310 ? -3.092 -17.412 7.719 1.00 56.75 310 ASN A N 1
ATOM 2571 C CA . ASN A 1 310 ? -4.207 -18.345 7.557 1.00 56.75 310 ASN A CA 1
ATOM 2572 C C . ASN A 1 310 ? -5.530 -17.629 7.896 1.00 56.75 310 ASN A C 1
ATOM 2574 O O . ASN A 1 310 ? -5.505 -16.451 8.252 1.00 56.75 310 ASN A O 1
ATOM 2578 N N . LYS A 1 311 ? -6.679 -18.311 7.761 1.00 50.94 311 LYS A N 1
ATOM 2579 C CA . LYS A 1 311 ? -8.009 -17.741 8.079 1.00 50.94 311 LYS A CA 1
ATOM 2580 C C . LYS A 1 311 ? -8.115 -17.200 9.516 1.00 50.94 311 LYS A C 1
ATOM 2582 O O . LYS A 1 311 ? -8.929 -16.322 9.766 1.00 50.94 311 LYS A O 1
ATOM 2587 N N . ASP A 1 312 ? -7.261 -17.677 10.417 1.00 43.97 312 ASP A N 1
ATOM 2588 C CA . ASP A 1 312 ? -7.279 -17.336 11.843 1.00 43.97 312 ASP A CA 1
ATOM 2589 C C . ASP A 1 312 ? -6.231 -16.270 12.224 1.00 43.97 312 ASP A C 1
ATOM 2591 O O . ASP A 1 312 ? -6.197 -15.784 13.354 1.00 43.97 312 ASP A O 1
ATOM 2595 N N . CYS A 1 313 ? -5.349 -15.893 11.289 1.00 50.00 313 CYS A N 1
ATOM 2596 C CA . CYS A 1 313 ? -4.164 -15.085 11.564 1.00 50.00 313 CYS A CA 1
ATOM 2597 C C . CYS A 1 313 ? -3.862 -14.087 10.439 1.00 50.00 313 CYS A C 1
ATOM 2599 O O . CYS A 1 313 ? -2.828 -14.111 9.767 1.00 50.00 313 CYS A O 1
ATOM 2601 N N . THR A 1 314 ? -4.787 -13.170 10.197 1.00 50.47 314 THR A N 1
ATOM 2602 C CA . THR A 1 314 ? -4.679 -12.201 9.108 1.00 50.47 314 THR A CA 1
ATOM 2603 C C . THR A 1 314 ? -4.333 -10.810 9.642 1.00 50.47 314 THR A C 1
ATOM 2605 O O . THR A 1 314 ? -5.202 -9.967 9.801 1.00 50.47 314 THR A O 1
ATOM 2608 N N . ARG A 1 315 ? -3.058 -10.532 9.939 1.00 56.62 315 ARG A N 1
ATOM 2609 C CA . ARG A 1 315 ? -2.737 -9.394 10.829 1.00 56.62 315 ARG A CA 1
ATOM 2610 C C . ARG A 1 315 ? -2.275 -8.063 10.229 1.00 56.62 315 ARG A C 1
ATOM 2612 O O . ARG A 1 315 ? -1.984 -7.172 10.995 1.00 56.62 315 ARG A O 1
ATOM 2619 N N . ASP A 1 316 ? -2.260 -7.853 8.912 1.00 52.44 316 ASP A N 1
ATOM 2620 C CA . ASP A 1 316 ? -1.838 -6.526 8.387 1.00 52.44 316 ASP A CA 1
ATOM 2621 C C . ASP A 1 316 ? -2.505 -6.086 7.075 1.00 52.44 316 ASP A C 1
ATOM 2623 O O . ASP A 1 316 ? -2.148 -5.066 6.489 1.00 52.44 316 ASP A O 1
ATOM 2627 N N . ARG A 1 317 ? -3.462 -6.862 6.548 1.00 61.69 317 ARG A N 1
ATOM 2628 C CA . ARG A 1 317 ? -4.125 -6.551 5.263 1.00 61.69 317 ARG A CA 1
ATOM 2629 C C . ARG A 1 317 ? -5.583 -6.992 5.180 1.00 61.69 317 ARG A C 1
ATOM 2631 O O . ARG A 1 317 ? -6.118 -6.999 4.078 1.00 61.69 317 ARG A O 1
ATOM 2638 N N . VAL A 1 318 ? -6.222 -7.391 6.281 1.00 71.75 318 VAL A N 1
ATOM 2639 C CA . VAL A 1 318 ? -7.631 -7.840 6.246 1.00 71.75 318 VAL A CA 1
ATOM 2640 C C . VAL A 1 318 ? -8.510 -6.730 5.744 1.00 71.75 318 VAL A C 1
ATOM 2642 O O . VAL A 1 318 ? -9.145 -6.905 4.714 1.00 71.75 318 VAL A O 1
ATOM 2645 N N . PHE A 1 319 ? -8.440 -5.563 6.379 1.00 72.50 319 PHE A N 1
ATOM 2646 C CA . PHE A 1 319 ? -9.212 -4.411 5.945 1.00 72.50 319 PHE A CA 1
ATOM 2647 C C . PHE A 1 319 ? -8.876 -4.010 4.517 1.00 72.50 319 PHE A C 1
ATOM 2649 O O . PHE A 1 319 ? -9.787 -3.873 3.719 1.00 72.50 319 PHE A O 1
ATOM 2656 N N . GLY A 1 320 ? -7.598 -3.969 4.126 1.00 72.38 320 GLY A N 1
ATOM 2657 C CA . GLY A 1 320 ? -7.237 -3.691 2.731 1.00 72.38 320 GLY A CA 1
ATOM 2658 C C . GLY A 1 320 ? -7.774 -4.726 1.727 1.00 72.38 320 GLY A C 1
ATOM 2659 O O . GLY A 1 320 ? -8.116 -4.380 0.598 1.00 72.38 320 GLY A O 1
ATOM 2660 N N . ARG A 1 321 ? -7.870 -6.008 2.104 1.00 76.56 321 ARG A N 1
ATOM 2661 C CA . ARG A 1 321 ? -8.424 -7.082 1.259 1.00 76.56 321 ARG A CA 1
ATOM 2662 C C . ARG A 1 321 ? -9.951 -7.037 1.204 1.00 76.56 321 ARG A C 1
ATOM 2664 O O . ARG A 1 321 ? -10.499 -7.148 0.108 1.00 76.56 321 ARG A O 1
ATOM 2671 N N . ILE A 1 322 ? -10.599 -6.852 2.352 1.00 82.94 322 ILE A N 1
ATOM 2672 C CA . ILE A 1 322 ? -12.043 -6.646 2.491 1.00 82.94 322 ILE A CA 1
ATOM 2673 C C . ILE A 1 322 ? -12.445 -5.416 1.681 1.00 82.94 322 ILE A C 1
ATOM 2675 O O . ILE A 1 322 ? -13.288 -5.507 0.799 1.00 82.94 322 ILE A O 1
ATOM 2679 N N . GLU A 1 323 ? -11.767 -4.290 1.881 1.00 82.31 323 GLU A N 1
ATOM 2680 C CA . GLU A 1 323 ? -12.029 -3.046 1.170 1.00 82.31 323 GLU A CA 1
ATOM 2681 C C . GLU A 1 323 ? -11.805 -3.200 -0.335 1.00 82.31 323 GLU A C 1
ATOM 2683 O O . GLU A 1 323 ? -12.614 -2.724 -1.124 1.00 82.31 323 GLU A O 1
ATOM 2688 N N . LYS A 1 324 ? -10.765 -3.924 -0.767 1.00 80.12 324 LYS A N 1
ATOM 2689 C CA . LYS A 1 324 ? -10.559 -4.214 -2.193 1.00 80.12 324 LYS A CA 1
ATOM 2690 C C . LYS A 1 324 ? -11.699 -5.038 -2.797 1.00 80.12 324 LYS A C 1
ATOM 2692 O O . LYS A 1 324 ? -11.934 -4.914 -3.996 1.00 80.12 324 LYS A O 1
ATOM 2697 N N . LYS A 1 325 ? -12.371 -5.891 -2.018 1.00 83.94 325 LYS A N 1
ATOM 2698 C CA . LYS A 1 325 ? -13.576 -6.595 -2.474 1.00 83.94 325 LYS A CA 1
ATOM 2699 C C . LYS A 1 325 ? -14.795 -5.687 -2.465 1.00 83.94 325 LYS A C 1
ATOM 2701 O O . LYS A 1 325 ? -15.445 -5.597 -3.495 1.00 83.94 325 LYS A O 1
ATOM 2706 N N . ILE A 1 326 ? -15.033 -4.958 -1.375 1.00 85.75 326 ILE A N 1
ATOM 2707 C CA . ILE A 1 326 ? -16.137 -3.992 -1.269 1.00 85.75 326 ILE A CA 1
ATOM 2708 C C . ILE A 1 326 ? -16.062 -2.960 -2.404 1.00 85.75 326 ILE A C 1
ATOM 2710 O O . ILE A 1 326 ? -17.072 -2.642 -3.006 1.00 85.75 326 ILE A O 1
ATOM 2714 N N . ARG A 1 327 ? -14.868 -2.479 -2.777 1.00 82.25 327 ARG A N 1
ATOM 2715 C CA . ARG A 1 327 ? -14.674 -1.539 -3.900 1.00 82.25 327 ARG A CA 1
ATOM 2716 C C . ARG A 1 327 ? -15.036 -2.106 -5.276 1.00 82.25 327 ARG A C 1
ATOM 2718 O O . ARG A 1 327 ? -15.151 -1.328 -6.209 1.00 82.25 327 ARG A O 1
ATOM 2725 N N . LYS A 1 328 ? -15.131 -3.429 -5.431 1.00 84.50 328 LYS A N 1
ATOM 2726 C CA . LYS A 1 328 ? -15.576 -4.068 -6.682 1.00 84.50 328 LYS A CA 1
ATOM 2727 C C . LYS A 1 328 ? -17.087 -4.276 -6.726 1.00 84.50 328 LYS A C 1
ATOM 2729 O O . LYS A 1 328 ? -17.582 -4.729 -7.751 1.00 84.50 328 LYS A O 1
ATOM 2734 N N . VAL A 1 329 ? -17.769 -4.036 -5.609 1.00 85.25 329 VAL A N 1
ATOM 2735 C CA . VAL A 1 329 ? -19.212 -4.165 -5.491 1.00 85.25 329 VAL A CA 1
ATOM 2736 C C . VAL A 1 329 ? -19.775 -2.758 -5.360 1.00 85.25 329 VAL A C 1
ATOM 2738 O O . VAL A 1 329 ? -19.592 -2.076 -4.347 1.00 85.25 329 VAL A O 1
ATOM 2741 N N . ASP A 1 330 ? -20.400 -2.299 -6.437 1.00 82.44 330 ASP A N 1
ATOM 2742 C CA . ASP A 1 330 ? -20.896 -0.928 -6.524 1.00 82.44 330 ASP A CA 1
ATOM 2743 C C . ASP A 1 330 ? -22.105 -0.713 -5.611 1.00 82.44 330 ASP A C 1
ATOM 2745 O O . ASP A 1 330 ? -22.267 0.369 -5.048 1.00 82.44 330 ASP A O 1
ATOM 2749 N N . THR A 1 331 ? -22.913 -1.757 -5.403 1.00 86.50 331 THR A N 1
ATOM 2750 C CA . THR A 1 331 ? -24.142 -1.699 -4.610 1.00 86.50 331 THR A CA 1
ATOM 2751 C C . THR A 1 331 ? -24.196 -2.831 -3.586 1.00 86.50 331 THR A C 1
ATOM 2753 O O . THR A 1 331 ? -24.073 -3.987 -3.971 1.00 86.50 331 THR A O 1
ATOM 2756 N N . LEU A 1 332 ? -24.351 -2.494 -2.301 1.00 87.56 332 LEU A N 1
ATOM 2757 C CA . LEU A 1 332 ? -24.548 -3.445 -1.193 1.00 87.56 332 LEU A CA 1
ATOM 2758 C C . LEU A 1 332 ? -25.762 -2.993 -0.386 1.00 87.56 332 LEU A C 1
ATOM 2760 O O . LEU A 1 332 ? -25.758 -1.881 0.148 1.00 87.56 332 LEU A O 1
ATOM 2764 N N . ILE A 1 333 ? -26.789 -3.833 -0.319 1.00 86.81 333 ILE A N 1
ATOM 2765 C CA . ILE A 1 333 ? -28.094 -3.455 0.235 1.00 86.81 333 ILE A CA 1
ATOM 2766 C C . ILE A 1 333 ? -28.416 -4.304 1.462 1.00 86.81 333 ILE A C 1
ATOM 2768 O O . ILE A 1 333 ? -28.891 -3.777 2.459 1.00 86.81 333 ILE A O 1
ATOM 2772 N N . ASP A 1 334 ? -28.117 -5.601 1.436 1.00 86.38 334 ASP A N 1
ATOM 2773 C CA . ASP A 1 334 ? -28.359 -6.477 2.579 1.00 86.38 334 ASP A CA 1
ATOM 2774 C C . ASP A 1 334 ? -27.106 -6.537 3.486 1.00 86.38 334 ASP A C 1
ATOM 2776 O O . ASP A 1 334 ? -26.000 -6.816 2.998 1.00 86.38 334 ASP A O 1
ATOM 2780 N N . PRO A 1 335 ? -27.228 -6.319 4.816 1.00 86.56 335 PRO A N 1
ATOM 2781 C CA . PRO A 1 335 ? -26.139 -6.572 5.762 1.00 86.56 335 PRO A CA 1
ATOM 2782 C C . PRO A 1 335 ? -25.472 -7.943 5.584 1.00 86.56 335 PRO A C 1
ATOM 2784 O O . PRO A 1 335 ? -24.267 -8.085 5.814 1.00 86.56 335 PRO A O 1
ATOM 2787 N N . GLN A 1 336 ? -26.229 -8.964 5.177 1.00 88.56 336 GLN A N 1
ATOM 2788 C CA . GLN A 1 336 ? -25.716 -10.310 4.965 1.00 88.56 336 GLN A CA 1
ATOM 2789 C C . GLN A 1 336 ? -24.665 -10.364 3.850 1.00 88.56 336 GLN A C 1
ATOM 2791 O O . GLN A 1 336 ? -23.735 -11.165 3.940 1.00 88.56 336 GLN A O 1
ATOM 2796 N N . GLU A 1 337 ? -24.712 -9.470 2.859 1.00 90.00 337 GLU A N 1
ATOM 2797 C CA . GLU A 1 337 ? -23.673 -9.360 1.830 1.00 90.00 337 GLU A CA 1
ATOM 2798 C C . GLU A 1 337 ? -22.321 -8.954 2.435 1.00 90.00 337 GLU A C 1
ATOM 2800 O O . GLU A 1 337 ? -21.286 -9.548 2.115 1.00 90.00 337 GLU A O 1
ATOM 2805 N N . TYR A 1 338 ? -22.318 -8.002 3.375 1.00 90.25 338 TYR A N 1
ATOM 2806 C CA . TYR A 1 338 ? -21.113 -7.630 4.120 1.00 90.25 338 TYR A CA 1
ATOM 2807 C C . TYR A 1 338 ? -20.580 -8.798 4.950 1.00 90.25 338 TYR A C 1
ATOM 2809 O O . TYR A 1 338 ? -19.383 -9.092 4.912 1.00 90.25 338 TYR A O 1
ATOM 2817 N N . LEU A 1 339 ? -21.465 -9.502 5.658 1.00 89.62 339 LEU A N 1
ATOM 2818 C CA . LEU A 1 339 ? -21.092 -10.655 6.480 1.00 89.62 339 LEU A CA 1
ATOM 2819 C C . LEU A 1 339 ? -20.509 -11.791 5.634 1.00 89.62 339 LEU A C 1
ATOM 2821 O O . LEU A 1 339 ? -19.503 -12.389 6.022 1.00 89.62 339 LEU A O 1
ATOM 2825 N N . ASN A 1 340 ? -21.078 -12.038 4.453 1.00 91.00 340 ASN A N 1
ATOM 2826 C CA . ASN A 1 340 ? -20.558 -13.007 3.496 1.00 91.00 340 ASN A CA 1
ATOM 2827 C C . ASN A 1 340 ? -19.136 -12.621 3.067 1.00 91.00 340 ASN A C 1
ATOM 2829 O O . ASN A 1 340 ? -18.237 -13.459 3.138 1.00 91.00 340 ASN A O 1
ATOM 2833 N N . ILE A 1 341 ? -18.888 -11.346 2.737 1.00 89.50 341 ILE A N 1
ATOM 2834 C CA . ILE A 1 341 ? -17.538 -10.853 2.412 1.00 89.50 341 ILE A CA 1
ATOM 2835 C C . ILE A 1 341 ? -16.575 -11.064 3.587 1.00 89.50 341 ILE A C 1
ATOM 2837 O O . ILE A 1 341 ? -15.444 -11.503 3.371 1.00 89.50 341 ILE A O 1
ATOM 2841 N N . PHE A 1 342 ? -16.986 -10.762 4.821 1.00 89.56 342 PHE A N 1
ATOM 2842 C CA . PHE A 1 342 ? -16.130 -10.920 6.001 1.00 89.56 342 PHE A CA 1
ATOM 2843 C C . PHE A 1 342 ? -15.802 -12.386 6.293 1.00 89.56 342 PHE A C 1
ATOM 2845 O O . PHE A 1 342 ? -14.656 -12.694 6.624 1.00 89.56 342 PHE A O 1
ATOM 2852 N N . SER A 1 343 ? -16.767 -13.290 6.101 1.00 88.62 343 SER A N 1
ATOM 2853 C CA . SER A 1 343 ? -16.610 -14.732 6.338 1.00 88.62 343 SER A CA 1
ATOM 2854 C C . SER A 1 343 ? -15.529 -15.377 5.463 1.00 88.62 343 SER A C 1
ATOM 2856 O O . SER A 1 343 ? -14.912 -16.375 5.836 1.00 88.62 343 SER A O 1
ATOM 2858 N N . GLU A 1 344 ? -15.222 -14.770 4.313 1.00 86.38 344 GLU A N 1
ATOM 2859 C CA . GLU A 1 344 ? -14.127 -15.220 3.457 1.00 86.38 344 GLU A CA 1
ATOM 2860 C C . GLU A 1 344 ? -12.739 -14.945 4.059 1.00 86.38 344 GLU A C 1
ATOM 2862 O O . GLU A 1 344 ? -11.754 -15.567 3.651 1.00 86.38 344 GLU A O 1
ATOM 2867 N N . PHE A 1 345 ? -12.642 -14.004 5.003 1.00 81.88 345 PHE A N 1
ATOM 2868 C CA . PHE A 1 345 ? -11.381 -13.560 5.598 1.00 81.88 345 PHE A CA 1
ATOM 2869 C C . PHE A 1 345 ? -11.217 -13.932 7.071 1.00 81.88 345 PHE A C 1
ATOM 2871 O O . PHE A 1 345 ? -10.100 -13.810 7.568 1.00 81.88 345 PHE A O 1
ATOM 2878 N N . GLY A 1 346 ? -12.269 -14.393 7.748 1.00 81.44 346 GLY A N 1
ATOM 2879 C CA . GLY A 1 346 ? -12.196 -14.800 9.147 1.00 81.44 346 GLY A CA 1
ATOM 2880 C C . GLY A 1 346 ? -13.523 -15.319 9.695 1.00 81.44 346 GLY A C 1
ATOM 2881 O O . GLY A 1 346 ? -14.519 -15.420 8.982 1.00 81.44 346 GLY A O 1
ATOM 2882 N N . THR A 1 347 ? -13.527 -15.648 10.986 1.00 86.88 347 THR A N 1
ATOM 2883 C CA . THR A 1 347 ? -14.753 -16.027 11.698 1.00 86.88 347 THR A CA 1
ATOM 2884 C C . THR A 1 347 ? -15.546 -14.772 12.041 1.00 86.88 347 THR A C 1
ATOM 2886 O O . THR A 1 347 ? -15.037 -13.885 12.723 1.00 86.88 347 THR A O 1
ATOM 2889 N N . VAL A 1 348 ? -16.794 -14.709 11.587 1.00 88.44 348 VAL A N 1
ATOM 2890 C CA . VAL A 1 348 ? -17.704 -13.592 11.853 1.00 88.44 348 VAL A CA 1
ATOM 2891 C C . VAL A 1 348 ? -18.616 -13.979 13.004 1.00 88.44 348 VAL A C 1
ATOM 2893 O O . VAL A 1 348 ? -19.126 -15.096 13.019 1.00 88.44 348 VAL A O 1
ATOM 2896 N N . ARG A 1 349 ? -18.806 -13.069 13.963 1.00 87.56 349 ARG A N 1
ATOM 2897 C CA . ARG A 1 349 ? -19.769 -13.248 15.050 1.00 87.56 349 ARG A CA 1
ATOM 2898 C C . ARG A 1 349 ? -20.655 -12.025 15.195 1.00 87.56 349 ARG A C 1
ATOM 2900 O O . ARG A 1 349 ? -20.140 -10.908 15.251 1.00 87.56 349 ARG A O 1
ATOM 2907 N N . LYS A 1 350 ? -21.969 -12.230 15.278 1.00 84.56 350 LYS A N 1
ATOM 2908 C CA . LYS A 1 350 ? -22.929 -11.136 15.483 1.00 84.56 350 LYS A CA 1
ATOM 2909 C C . LYS A 1 350 ? -22.976 -10.747 16.959 1.00 84.56 350 LYS A C 1
ATOM 2911 O O . LYS A 1 350 ? -23.313 -11.557 17.826 1.00 84.56 350 LYS A O 1
ATOM 2916 N N . VAL A 1 351 ? -22.645 -9.492 17.242 1.00 78.75 351 VAL A N 1
ATOM 2917 C CA . VAL A 1 351 ? -22.699 -8.920 18.592 1.00 78.75 351 VAL A CA 1
ATOM 2918 C C . VAL A 1 351 ? -24.149 -8.957 19.099 1.00 78.75 351 VAL A C 1
ATOM 2920 O O . VAL A 1 351 ? -25.074 -8.759 18.319 1.00 78.75 351 VAL A O 1
ATOM 2923 N N . THR A 1 352 ? -24.364 -9.264 20.383 1.00 65.25 352 THR A N 1
ATOM 2924 C CA . THR A 1 352 ? -25.662 -9.483 21.073 1.00 65.25 352 THR A CA 1
ATOM 2925 C C . THR A 1 352 ? -26.478 -10.720 20.691 1.00 65.25 352 THR A C 1
ATOM 2927 O O . THR A 1 352 ? -27.154 -11.253 21.564 1.00 65.25 352 THR A O 1
ATOM 2930 N N . LYS A 1 353 ? -26.376 -11.242 19.461 1.00 72.19 353 LYS A N 1
ATOM 2931 C CA . LYS A 1 353 ? -27.027 -12.517 19.082 1.00 72.19 353 LYS A CA 1
ATOM 2932 C C . LYS A 1 353 ? -26.187 -13.734 19.449 1.00 72.19 353 LYS A C 1
ATOM 2934 O O . LYS A 1 353 ? -26.684 -14.691 20.027 1.00 72.19 353 LYS A O 1
ATOM 2939 N N . GLU A 1 354 ? -24.902 -13.687 19.118 1.00 80.81 354 GLU A N 1
ATOM 2940 C CA . GLU A 1 354 ? -23.970 -14.810 19.299 1.00 80.81 354 GLU A CA 1
ATOM 2941 C C . GLU A 1 354 ? -22.924 -14.526 20.381 1.00 80.81 354 GLU A C 1
ATOM 2943 O O . GLU A 1 354 ? -22.297 -15.442 20.915 1.00 80.81 354 GLU A O 1
ATOM 2948 N N . VAL A 1 355 ? -22.710 -13.247 20.696 1.00 81.06 355 VAL A N 1
ATOM 2949 C CA . VAL A 1 355 ? -21.756 -12.792 21.707 1.00 81.06 355 VAL A CA 1
ATOM 2950 C C . VAL A 1 355 ? -22.492 -11.918 22.706 1.00 81.06 355 VAL A C 1
ATOM 2952 O O . VAL A 1 355 ? -22.929 -10.817 22.371 1.00 81.06 355 VAL A O 1
ATOM 2955 N N . ALA A 1 356 ? -22.606 -12.410 23.937 1.00 81.00 356 ALA A N 1
ATOM 2956 C CA . ALA A 1 356 ? -23.137 -11.639 25.047 1.00 81.00 356 ALA A CA 1
ATOM 2957 C C . ALA A 1 356 ? -22.209 -10.450 25.338 1.00 81.00 356 ALA A C 1
ATOM 2959 O O . ALA A 1 356 ? -21.011 -10.631 25.570 1.00 81.00 356 ALA A O 1
ATOM 2960 N N . VAL A 1 357 ? -22.765 -9.238 25.324 1.00 82.44 357 VAL A N 1
ATOM 2961 C CA . VAL A 1 357 ? -22.052 -8.009 25.688 1.00 82.44 357 VAL A CA 1
ATOM 2962 C C . VAL A 1 357 ? -22.647 -7.483 26.979 1.00 82.44 357 VAL A C 1
ATOM 2964 O O . VAL A 1 357 ? -23.864 -7.433 27.128 1.00 82.44 357 VAL A O 1
ATOM 2967 N N . ALA A 1 358 ? -21.783 -7.109 27.914 1.00 86.56 358 ALA A N 1
ATOM 2968 C CA . ALA A 1 358 ? -22.185 -6.512 29.175 1.00 86.56 358 ALA A CA 1
ATOM 2969 C C . ALA A 1 358 ? -21.786 -5.033 29.212 1.00 86.56 358 ALA A C 1
ATOM 2971 O O . ALA A 1 358 ? -20.766 -4.658 28.625 1.00 86.56 358 ALA A O 1
ATOM 2972 N N . ASP A 1 359 ? -22.555 -4.208 29.919 1.00 86.19 359 ASP A N 1
ATOM 2973 C CA . ASP A 1 359 ? -22.250 -2.793 30.121 1.00 86.19 359 ASP A CA 1
ATOM 2974 C C . ASP A 1 359 ? -21.102 -2.624 31.122 1.00 86.19 359 ASP A C 1
ATOM 2976 O O . ASP A 1 359 ? -21.276 -2.380 32.319 1.00 86.19 359 ASP A O 1
ATOM 2980 N N . TRP A 1 360 ? -19.881 -2.772 30.616 1.00 86.75 360 TRP A N 1
ATOM 2981 C CA . TRP A 1 360 ? -18.682 -2.477 31.387 1.00 86.75 360 TRP A CA 1
ATOM 2982 C C . TRP A 1 360 ? -18.473 -0.975 31.569 1.00 86.75 360 TRP A C 1
ATOM 2984 O O . TRP A 1 360 ? -17.824 -0.591 32.535 1.00 86.75 360 TRP A O 1
ATOM 2994 N N . LYS A 1 361 ? -18.988 -0.119 30.680 1.00 84.38 361 LYS A N 1
ATOM 2995 C CA . LYS A 1 361 ? -18.716 1.328 30.688 1.00 84.38 361 LYS A CA 1
ATOM 2996 C C . LYS A 1 361 ? -19.318 1.967 31.937 1.00 84.38 361 LYS A C 1
ATOM 2998 O O . LYS A 1 361 ? -18.591 2.589 32.719 1.00 84.38 361 LYS A O 1
ATOM 3003 N N . THR A 1 362 ? -20.610 1.743 32.162 1.00 84.94 362 THR A N 1
ATOM 3004 C CA . THR A 1 362 ? -21.328 2.272 33.325 1.00 84.94 362 THR A CA 1
ATOM 3005 C C . THR A 1 362 ? -20.799 1.647 34.610 1.00 84.94 362 THR A C 1
ATOM 3007 O O . THR A 1 362 ? -20.437 2.360 35.549 1.00 84.94 362 THR A O 1
ATOM 3010 N N . GLU A 1 363 ? -20.639 0.325 34.633 1.00 86.62 363 GLU A N 1
ATOM 3011 C CA . GLU A 1 363 ? -20.259 -0.397 35.845 1.00 86.62 363 GLU A CA 1
ATOM 3012 C C . GLU A 1 363 ? -18.833 -0.053 36.310 1.00 86.62 363 GLU A C 1
ATOM 3014 O O . GLU A 1 363 ? -18.595 0.240 37.487 1.00 86.62 363 GLU A O 1
ATOM 3019 N N . VAL A 1 364 ? -17.869 -0.007 35.383 1.00 88.62 364 VAL A N 1
ATOM 3020 C CA . VAL A 1 364 ? -16.467 0.330 35.680 1.00 88.62 364 VAL A CA 1
ATOM 3021 C C . VAL A 1 364 ? -16.343 1.760 36.186 1.00 88.62 364 VAL A C 1
ATOM 3023 O O . VAL A 1 364 ? -15.533 2.008 37.082 1.00 88.62 364 VAL A O 1
ATOM 3026 N N . SER A 1 365 ? -17.162 2.692 35.688 1.00 86.62 365 SER A N 1
ATOM 3027 C CA . SER A 1 365 ? -17.143 4.089 36.135 1.00 86.62 365 SER A CA 1
ATOM 3028 C C . SER A 1 365 ? -17.435 4.237 37.636 1.00 86.62 365 SER A C 1
ATOM 3030 O O . SER A 1 365 ? -16.948 5.177 38.272 1.00 86.62 365 SER A O 1
ATOM 3032 N N . SER A 1 366 ? -18.169 3.292 38.237 1.00 85.69 366 SER A N 1
ATOM 3033 C CA . SER A 1 366 ? -18.501 3.294 39.664 1.00 85.69 366 SER A CA 1
ATOM 3034 C C . SER A 1 366 ? -17.324 2.845 40.551 1.00 85.69 366 SER A C 1
ATOM 3036 O O . SER A 1 366 ? -17.162 3.351 41.668 1.00 85.69 366 SER A O 1
ATOM 3038 N N . VAL A 1 367 ? -16.451 1.969 40.034 1.00 88.12 367 VAL A N 1
ATOM 3039 C CA . VAL A 1 367 ? -15.362 1.307 40.778 1.00 88.12 367 VAL A CA 1
ATOM 3040 C C . VAL A 1 367 ? -13.976 1.879 40.455 1.00 88.12 367 VAL A C 1
ATOM 3042 O O . VAL A 1 367 ? -13.157 2.064 41.362 1.00 88.12 367 VAL A O 1
ATOM 3045 N N . LEU A 1 368 ? -13.693 2.173 39.187 1.00 88.75 368 LEU A N 1
ATOM 3046 C CA . LEU A 1 368 ? -12.400 2.658 38.708 1.00 88.75 368 LEU A CA 1
ATOM 3047 C C . LEU A 1 368 ? -12.367 4.186 38.649 1.00 88.75 368 LEU A C 1
ATOM 3049 O O . LEU A 1 368 ? -13.373 4.860 38.437 1.00 88.75 368 LEU A O 1
ATOM 3053 N N . LYS A 1 369 ? -11.176 4.753 38.835 1.00 87.81 369 LYS A N 1
ATOM 3054 C CA . LYS A 1 369 ? -10.921 6.167 38.548 1.00 87.81 369 LYS A CA 1
ATOM 3055 C C . LYS A 1 369 ? -11.134 6.426 37.055 1.00 87.81 369 LYS A C 1
ATOM 3057 O O . LYS A 1 369 ? -10.774 5.590 36.228 1.00 87.81 369 LYS A O 1
ATOM 3062 N N . SER A 1 370 ? -11.672 7.596 36.722 1.00 86.62 370 SER A N 1
ATOM 3063 C CA . SER A 1 370 ? -11.755 8.049 35.332 1.00 86.62 370 SER A CA 1
ATOM 3064 C C . SER A 1 370 ? -10.356 8.208 34.729 1.00 86.62 370 SER A C 1
ATOM 3066 O O . SER A 1 370 ? -9.366 8.346 35.454 1.00 86.62 370 SER A O 1
ATOM 3068 N N . ALA A 1 371 ? -10.270 8.236 33.397 1.00 83.25 371 ALA A N 1
ATOM 3069 C CA . ALA A 1 371 ? -9.006 8.407 32.681 1.00 83.25 371 ALA A CA 1
ATOM 3070 C C . ALA A 1 371 ? -8.230 9.662 33.130 1.00 83.25 371 ALA A C 1
ATOM 3072 O O . ALA A 1 371 ? -7.014 9.597 33.303 1.00 83.25 371 ALA A O 1
ATOM 3073 N N . GLY A 1 372 ? -8.927 10.775 33.392 1.00 82.00 372 GLY A N 1
ATOM 3074 C CA . GLY A 1 372 ? -8.325 12.008 33.916 1.00 82.00 372 GLY A CA 1
ATOM 3075 C C . GLY A 1 372 ? -7.875 11.924 35.381 1.00 82.00 372 GLY A C 1
ATOM 3076 O O . GLY A 1 372 ? -7.001 12.676 35.795 1.00 82.00 372 GLY A O 1
ATOM 3077 N N . GLY A 1 373 ? -8.432 10.992 36.161 1.00 81.25 373 GLY A N 1
ATOM 3078 C CA . GLY A 1 373 ? -8.055 10.746 37.556 1.00 81.25 373 GLY A CA 1
ATOM 3079 C C . GLY A 1 373 ? -6.880 9.778 37.734 1.00 81.25 373 GLY A C 1
ATOM 3080 O O . GLY A 1 373 ? -6.520 9.448 38.870 1.00 81.25 373 GLY A O 1
ATOM 3081 N N . LEU A 1 374 ? -6.295 9.275 36.642 1.00 85.56 374 LEU A N 1
ATOM 3082 C CA . LEU A 1 374 ? -5.084 8.464 36.700 1.00 85.56 374 LEU A CA 1
ATOM 3083 C C . LEU A 1 374 ? -3.830 9.330 36.862 1.00 85.56 374 LEU A C 1
ATOM 3085 O O . LEU A 1 374 ? -3.791 10.513 36.556 1.00 85.56 374 LEU A O 1
ATOM 3089 N N . HIS A 1 375 ? -2.763 8.696 37.341 1.00 87.00 375 HIS A N 1
ATOM 3090 C CA . HIS A 1 375 ? -1.460 9.327 37.562 1.00 87.00 375 HIS A CA 1
ATOM 3091 C C . HIS A 1 375 ? -0.639 9.510 36.274 1.00 87.00 375 HIS A C 1
ATOM 3093 O O . HIS A 1 375 ? 0.495 9.974 36.339 1.00 87.00 375 HIS A O 1
ATOM 3099 N N . PHE A 1 376 ? -1.190 9.117 35.126 1.00 88.25 376 PHE A N 1
ATOM 3100 C CA . PHE A 1 376 ? -0.628 9.322 33.798 1.00 88.25 376 PHE A CA 1
ATOM 3101 C C . PHE A 1 376 ? -1.761 9.631 32.819 1.00 88.25 376 PHE A C 1
ATOM 3103 O O . PHE A 1 376 ? -2.918 9.283 33.060 1.00 88.25 376 PHE A O 1
ATOM 3110 N N . LYS A 1 377 ? -1.426 10.263 31.693 1.00 85.56 377 LYS A N 1
ATOM 3111 C CA . LYS A 1 377 ? -2.391 10.591 30.640 1.00 85.56 377 LYS A CA 1
ATOM 3112 C C . LYS A 1 377 ? -2.467 9.454 29.618 1.00 85.56 377 LYS A C 1
ATOM 3114 O O . LYS A 1 377 ? -1.436 9.029 29.096 1.00 85.56 377 LYS A O 1
ATOM 3119 N N . PHE A 1 378 ? -3.676 9.003 29.282 1.00 83.38 378 PHE A N 1
ATOM 3120 C CA . PHE A 1 378 ? -3.885 7.935 28.293 1.00 83.38 378 PHE A CA 1
ATOM 3121 C C . PHE A 1 378 ? -3.411 8.322 26.884 1.00 83.38 378 PHE A C 1
ATOM 3123 O O . PHE A 1 378 ? -2.643 7.577 26.290 1.00 83.38 378 PHE A O 1
ATOM 3130 N N . ALA A 1 379 ? -3.798 9.497 26.372 1.00 81.94 379 ALA A N 1
ATOM 3131 C CA . ALA A 1 379 ? -3.493 9.924 24.999 1.00 81.94 379 ALA A CA 1
ATOM 3132 C C . ALA A 1 379 ? -1.988 9.916 24.615 1.00 81.94 379 ALA A C 1
ATOM 3134 O O . ALA A 1 379 ? -1.646 9.398 23.548 1.00 81.94 379 ALA A O 1
ATOM 3135 N N . PRO A 1 380 ? -1.053 10.438 25.439 1.00 83.44 380 PRO A N 1
ATOM 3136 C CA . PRO A 1 380 ? 0.377 10.352 25.132 1.00 83.44 380 PRO A CA 1
ATOM 3137 C C . PRO A 1 380 ? 0.980 8.965 25.406 1.00 83.44 380 PRO A C 1
ATOM 3139 O O . PRO A 1 380 ? 2.065 8.675 24.900 1.00 83.44 380 PRO A O 1
ATOM 3142 N N . SER A 1 381 ? 0.303 8.102 26.170 1.00 85.38 381 SER A N 1
ATOM 3143 C CA . SER A 1 381 ? 0.821 6.778 26.520 1.00 85.38 381 SER A CA 1
ATOM 3144 C C . SER A 1 381 ? 0.824 5.850 25.307 1.00 85.38 381 SER A C 1
ATOM 3146 O O . SER A 1 381 ? -0.195 5.623 24.660 1.00 85.38 381 SER A O 1
ATOM 3148 N N . LYS A 1 382 ? 1.991 5.286 24.997 1.00 84.62 382 LYS A N 1
ATOM 3149 C CA . LYS A 1 382 ? 2.191 4.323 23.903 1.00 84.62 382 LYS A CA 1
ATOM 3150 C C . LYS A 1 382 ? 2.190 2.879 24.377 1.00 84.62 382 LYS A C 1
ATOM 3152 O O . LYS A 1 382 ? 1.950 1.978 23.577 1.00 84.62 382 LYS A O 1
ATOM 3157 N N . ARG A 1 383 ? 2.459 2.656 25.662 1.00 86.31 383 ARG A N 1
ATOM 3158 C CA . ARG A 1 383 ? 2.425 1.338 26.290 1.00 86.31 383 ARG A CA 1
ATOM 3159 C C . ARG A 1 383 ? 1.786 1.460 27.666 1.00 86.31 383 ARG A C 1
ATOM 3161 O O . ARG A 1 383 ? 2.136 2.350 28.433 1.00 86.31 383 ARG A O 1
ATOM 3168 N N . ILE A 1 384 ? 0.847 0.569 27.962 1.00 89.00 384 ILE A N 1
ATOM 3169 C CA . ILE A 1 384 ? 0.193 0.481 29.268 1.00 89.00 384 ILE A CA 1
ATOM 3170 C C . ILE A 1 384 ? 0.463 -0.914 29.807 1.00 89.00 384 ILE A C 1
ATOM 3172 O O . ILE A 1 384 ? 0.184 -1.908 29.141 1.00 89.00 384 ILE A O 1
ATOM 3176 N N . ILE A 1 385 ? 1.038 -0.979 31.001 1.00 89.56 385 ILE A N 1
ATOM 3177 C CA . ILE A 1 385 ? 1.387 -2.225 31.671 1.00 89.56 385 ILE A CA 1
ATOM 3178 C C . ILE A 1 385 ? 0.432 -2.395 32.845 1.00 89.56 385 ILE A C 1
ATOM 3180 O O . ILE A 1 385 ? 0.373 -1.548 33.737 1.00 89.56 385 ILE A O 1
ATOM 3184 N N . SER A 1 386 ? -0.304 -3.501 32.854 1.00 90.06 386 SER A N 1
ATOM 3185 C CA . SER A 1 386 ? -1.146 -3.899 33.978 1.00 90.06 386 SER A CA 1
ATOM 3186 C C . SER A 1 386 ? -0.487 -5.020 34.765 1.00 90.06 386 SER A C 1
ATOM 3188 O O . SER A 1 386 ? -0.110 -6.039 34.188 1.00 90.06 386 SER A O 1
ATOM 3190 N N . LYS A 1 387 ? -0.392 -4.867 36.087 1.00 89.25 387 LYS A N 1
ATOM 3191 C CA . LYS A 1 387 ? 0.082 -5.922 36.991 1.00 89.25 387 LYS A CA 1
ATOM 3192 C C . LYS A 1 387 ? -0.977 -6.210 38.043 1.00 89.25 387 LYS A C 1
ATOM 3194 O O . LYS A 1 387 ? -1.466 -5.285 38.693 1.00 89.25 387 LYS A O 1
ATOM 3199 N N . LYS A 1 388 ? -1.297 -7.493 38.212 1.00 87.50 388 LYS A N 1
ATOM 3200 C CA . LYS A 1 388 ? -2.163 -8.003 39.277 1.00 87.50 388 LYS A CA 1
ATOM 3201 C C . LYS A 1 388 ? -1.292 -8.625 40.364 1.00 87.50 388 LYS A C 1
ATOM 3203 O O . LYS A 1 388 ? -0.458 -9.476 40.062 1.00 87.50 388 LYS A O 1
ATOM 3208 N N . ASP A 1 389 ? -1.458 -8.186 41.606 1.00 84.81 389 ASP A N 1
ATOM 3209 C CA . ASP A 1 389 ? -0.750 -8.777 42.743 1.00 84.81 389 ASP A CA 1
ATOM 3210 C C . ASP A 1 389 ? -1.420 -10.084 43.221 1.00 84.81 389 ASP A C 1
ATOM 3212 O O . ASP A 1 389 ? -2.515 -10.451 42.784 1.00 84.81 389 ASP A O 1
ATOM 3216 N N . ARG A 1 390 ? -0.773 -10.794 44.157 1.00 84.62 390 ARG A N 1
ATOM 3217 C CA . ARG A 1 390 ? -1.316 -12.036 44.745 1.00 84.62 390 ARG A CA 1
ATOM 3218 C C . ARG A 1 390 ? -2.627 -11.827 45.516 1.00 84.62 390 ARG A C 1
ATOM 3220 O O . ARG A 1 390 ? -3.374 -12.780 45.690 1.00 84.62 390 ARG A O 1
ATOM 3227 N N . LYS A 1 391 ? -2.903 -10.603 45.979 1.00 79.06 391 LYS A N 1
ATOM 3228 C CA . LYS A 1 391 ? -4.138 -10.225 46.687 1.00 79.06 391 LYS A CA 1
ATOM 3229 C C . LYS A 1 391 ? -5.255 -9.814 45.716 1.00 79.06 391 LYS A C 1
ATOM 3231 O O . LYS A 1 391 ? -6.368 -9.538 46.147 1.00 79.06 391 LYS A O 1
ATOM 3236 N N . GLY A 1 392 ? -4.971 -9.786 44.413 1.00 77.62 392 GLY A N 1
ATOM 3237 C CA . GLY A 1 392 ? -5.907 -9.422 43.359 1.00 77.62 392 GLY A CA 1
ATOM 3238 C C . GLY A 1 392 ? -5.991 -7.926 43.052 1.00 77.62 392 GLY A C 1
ATOM 3239 O O . GLY A 1 392 ? -6.805 -7.549 42.209 1.00 77.62 392 GLY A O 1
ATOM 3240 N N . ASN A 1 393 ? -5.163 -7.077 43.667 1.00 81.75 393 ASN A N 1
ATOM 3241 C CA . ASN A 1 393 ? -5.123 -5.652 43.349 1.00 81.75 393 ASN A CA 1
ATOM 3242 C C . ASN A 1 393 ? -4.464 -5.431 41.990 1.00 81.75 393 ASN A C 1
ATOM 3244 O O . ASN A 1 393 ? -3.438 -6.037 41.675 1.00 81.75 393 ASN A O 1
ATOM 3248 N N . ILE A 1 394 ? -5.033 -4.518 41.204 1.00 86.75 394 ILE A N 1
ATOM 3249 C CA . ILE A 1 394 ? -4.506 -4.147 39.893 1.00 86.75 394 ILE A CA 1
ATOM 3250 C C . ILE A 1 394 ? -3.826 -2.786 39.981 1.00 86.75 394 ILE A C 1
ATOM 3252 O O . ILE A 1 394 ? -4.398 -1.804 40.464 1.00 86.75 394 ILE A O 1
ATOM 3256 N N . SER A 1 395 ? -2.607 -2.737 39.460 1.00 89.69 395 SER A N 1
ATOM 3257 C CA . SER A 1 395 ? -1.860 -1.510 39.220 1.00 89.69 395 SER A CA 1
ATOM 3258 C C . SER A 1 395 ? -1.679 -1.302 37.722 1.00 89.69 395 SER A C 1
ATOM 3260 O O . SER A 1 395 ? -1.459 -2.262 36.979 1.00 89.69 395 SER A O 1
ATOM 3262 N N . LEU A 1 396 ? -1.795 -0.049 37.287 1.00 91.38 396 LEU A N 1
ATOM 3263 C CA . LEU A 1 396 ? -1.472 0.363 35.925 1.00 91.38 396 LEU A CA 1
ATOM 3264 C C . LEU A 1 396 ? -0.231 1.243 35.937 1.00 91.38 396 LEU A C 1
ATOM 3266 O O . LEU A 1 396 ? -0.025 2.018 36.869 1.00 91.38 396 LEU A O 1
ATOM 3270 N N . GLN A 1 397 ? 0.553 1.126 34.876 1.00 90.50 397 GLN A N 1
ATOM 3271 C CA . GLN A 1 397 ? 1.718 1.944 34.578 1.00 90.50 397 GLN A CA 1
ATOM 3272 C C . GLN A 1 397 ? 1.609 2.387 33.118 1.00 90.50 397 GLN A C 1
ATOM 3274 O O . GLN A 1 397 ? 1.532 1.545 32.222 1.00 90.50 397 GLN A O 1
ATOM 3279 N N . GLY A 1 398 ? 1.559 3.697 32.887 1.00 88.88 398 GLY A N 1
ATOM 3280 C CA . GLY A 1 398 ? 1.566 4.283 31.549 1.00 88.88 398 GLY A CA 1
ATOM 3281 C C . GLY A 1 398 ? 2.966 4.730 31.154 1.00 88.88 398 GLY A C 1
ATOM 3282 O O . GLY A 1 398 ? 3.672 5.341 31.952 1.00 88.88 398 GLY A O 1
ATOM 3283 N N . GLU A 1 399 ? 3.350 4.435 29.918 1.00 86.75 399 GLU A N 1
ATOM 3284 C CA . GLU A 1 399 ? 4.644 4.783 29.343 1.00 86.75 399 GLU A CA 1
ATOM 3285 C C . GLU A 1 399 ? 4.442 5.581 28.055 1.00 86.75 399 GLU A C 1
ATOM 3287 O O . GLU A 1 399 ? 3.789 5.122 27.113 1.00 86.75 399 GLU A O 1
ATOM 3292 N N . GLU A 1 400 ? 5.044 6.766 27.978 1.00 84.69 400 GLU A N 1
ATOM 3293 C CA . GLU A 1 400 ? 5.013 7.605 26.770 1.00 84.69 400 GLU A CA 1
ATOM 3294 C C . GLU A 1 400 ? 5.827 7.004 25.615 1.00 84.69 400 GLU A C 1
ATOM 3296 O O . GLU A 1 400 ? 5.628 7.339 24.445 1.00 84.69 400 GLU A O 1
ATOM 3301 N N . HIS A 1 401 ? 6.755 6.097 25.928 1.00 81.38 401 HIS A N 1
ATOM 3302 C CA . HIS A 1 401 ? 7.618 5.449 24.956 1.00 81.38 401 HIS A CA 1
ATOM 3303 C C . HIS A 1 401 ? 7.488 3.929 25.055 1.00 81.38 401 HIS A C 1
ATOM 3305 O O . HIS A 1 401 ? 7.356 3.343 26.121 1.00 81.38 401 HIS A O 1
ATOM 3311 N N . TYR A 1 402 ? 7.583 3.249 23.915 1.00 77.31 402 TYR A N 1
ATOM 3312 C CA . TYR A 1 402 ? 7.464 1.790 23.874 1.00 77.31 402 TYR A CA 1
ATOM 3313 C C . TYR A 1 402 ? 8.591 1.040 24.616 1.00 77.31 402 TYR A C 1
ATOM 3315 O O . TYR A 1 402 ? 8.419 -0.126 24.955 1.00 77.31 402 TYR A O 1
ATOM 3323 N N . ARG A 1 403 ? 9.749 1.684 24.833 1.00 75.12 403 ARG A N 1
ATOM 3324 C CA . ARG A 1 403 ? 10.937 1.116 25.502 1.00 75.12 403 ARG A CA 1
ATOM 3325 C C . ARG A 1 403 ? 11.338 1.897 26.759 1.00 75.12 403 ARG A C 1
ATOM 3327 O O . ARG A 1 403 ? 12.527 2.063 27.011 1.00 75.12 403 ARG A O 1
ATOM 3334 N N . SER A 1 404 ? 10.376 2.442 27.492 1.00 79.12 404 SER A N 1
ATOM 3335 C CA . SER A 1 404 ? 10.636 3.074 28.789 1.00 79.12 404 SER A CA 1
ATOM 3336 C C . SER A 1 404 ? 9.972 2.279 29.900 1.00 79.12 404 SER A C 1
ATOM 3338 O O . SER A 1 404 ? 8.825 1.882 29.747 1.00 79.12 404 SER A O 1
ATOM 3340 N N . ASP A 1 405 ? 10.687 2.060 31.000 1.00 82.56 405 ASP A N 1
ATOM 3341 C CA . ASP A 1 405 ? 10.163 1.465 32.237 1.00 82.56 405 ASP A CA 1
ATOM 3342 C C . ASP A 1 405 ? 10.322 2.475 33.387 1.00 82.56 405 ASP A C 1
ATOM 3344 O O . ASP A 1 405 ? 10.851 2.159 34.450 1.00 82.56 405 ASP A O 1
ATOM 3348 N N . LEU A 1 406 ? 9.958 3.735 33.126 1.00 83.62 406 LEU A N 1
ATOM 3349 C CA . LEU A 1 406 ? 10.144 4.855 34.059 1.00 83.62 406 LEU A CA 1
ATOM 3350 C C . LEU A 1 406 ? 8.872 5.168 34.853 1.00 83.62 406 LEU A C 1
ATOM 3352 O O . LEU A 1 406 ? 8.932 5.814 35.899 1.00 83.62 406 LEU A O 1
ATOM 3356 N N . GLY A 1 407 ? 7.715 4.741 34.351 1.00 81.19 407 GLY A N 1
ATOM 3357 C CA . GLY A 1 407 ? 6.428 4.932 34.993 1.00 81.19 407 GLY A CA 1
ATOM 3358 C C . GLY A 1 407 ? 6.335 4.173 36.315 1.00 81.19 407 GLY A C 1
ATOM 3359 O O . GLY A 1 407 ? 6.836 3.061 36.470 1.00 81.19 407 GLY A O 1
ATOM 3360 N N . VAL A 1 408 ? 5.643 4.766 37.284 1.00 86.56 408 VAL A N 1
ATOM 3361 C CA . VAL A 1 408 ? 5.416 4.138 38.590 1.00 86.56 408 VAL A CA 1
ATOM 3362 C C . VAL A 1 408 ? 4.048 3.459 38.582 1.00 86.56 408 VAL A C 1
ATOM 3364 O O . VAL A 1 408 ? 3.055 4.162 38.407 1.00 86.56 408 VAL A O 1
ATOM 3367 N N . PRO A 1 409 ? 3.946 2.138 38.811 1.00 89.25 409 PRO A N 1
ATOM 3368 C CA . PRO A 1 409 ? 2.658 1.460 38.856 1.00 89.25 409 PRO A CA 1
ATOM 3369 C C . PRO A 1 409 ? 1.823 1.955 40.043 1.00 89.25 409 PRO A C 1
ATOM 3371 O O . PRO A 1 409 ? 2.274 1.913 41.189 1.00 89.25 409 PRO A O 1
ATOM 3374 N N . LYS A 1 410 ? 0.582 2.392 39.793 1.00 89.94 410 LYS A N 1
ATOM 3375 C CA . LYS A 1 410 ? -0.358 2.776 40.864 1.00 89.94 410 LYS A CA 1
ATOM 3376 C C . LYS A 1 410 ? -1.730 2.136 40.703 1.00 89.94 410 LYS A C 1
ATOM 3378 O O . LYS A 1 410 ? -2.172 1.813 39.601 1.00 89.94 410 LYS A O 1
ATOM 3383 N N . GLY A 1 411 ? -2.413 1.994 41.838 1.00 87.75 411 GLY A N 1
ATOM 3384 C CA . GLY A 1 411 ? -3.775 1.475 41.918 1.00 87.75 411 GLY A CA 1
ATOM 3385 C C . GLY A 1 411 ? -4.801 2.387 41.240 1.00 87.75 411 GLY A C 1
ATOM 3386 O O . GLY A 1 411 ? -4.791 3.616 41.398 1.00 87.75 411 GLY A O 1
ATOM 3387 N N . ILE A 1 412 ? -5.712 1.755 40.505 1.00 88.69 412 ILE A N 1
ATOM 3388 C CA . ILE A 1 412 ? -6.714 2.424 39.657 1.00 88.69 412 ILE A CA 1
ATOM 3389 C C . ILE A 1 412 ? -8.116 2.447 40.262 1.00 88.69 412 ILE A C 1
ATOM 3391 O O . ILE A 1 412 ? -9.004 3.112 39.740 1.00 88.69 412 ILE A O 1
ATOM 3395 N N . LEU A 1 413 ? -8.312 1.743 41.374 1.00 87.62 413 LEU A N 1
ATOM 3396 C CA . LEU A 1 413 ? -9.586 1.680 42.078 1.00 87.62 413 LEU A CA 1
ATOM 3397 C C . LEU A 1 413 ? -9.836 2.972 42.860 1.00 87.62 413 LEU A C 1
ATOM 3399 O O . LEU A 1 413 ? -8.903 3.598 43.379 1.00 87.62 413 LEU A O 1
ATOM 3403 N N . LYS A 1 414 ? -11.106 3.365 42.965 1.00 87.88 414 LYS A N 1
ATOM 3404 C CA . LYS A 1 414 ? -11.541 4.399 43.909 1.00 87.88 414 LYS A CA 1
ATOM 3405 C C . LYS A 1 414 ? -11.350 3.909 45.351 1.00 87.88 414 LYS A C 1
ATOM 3407 O O . LYS A 1 414 ? -11.287 2.709 45.621 1.00 87.88 414 LYS A O 1
ATOM 3412 N N . LYS A 1 415 ? -11.247 4.847 46.296 1.00 84.94 415 LYS A N 1
ATOM 3413 C CA . LYS A 1 415 ? -11.026 4.532 47.716 1.00 84.94 415 LYS A CA 1
ATOM 3414 C C . LYS A 1 415 ? -12.148 3.622 48.242 1.00 84.94 415 LYS A C 1
ATOM 3416 O O . LYS A 1 415 ? -13.319 3.930 48.054 1.00 84.94 415 LYS A O 1
ATOM 3421 N N . GLY A 1 416 ? -11.782 2.510 48.884 1.00 83.88 416 GLY A N 1
ATOM 3422 C CA . GLY A 1 416 ? -12.729 1.557 49.482 1.00 83.88 416 GLY A CA 1
ATOM 3423 C C . GLY A 1 416 ? -13.493 0.665 48.493 1.00 83.88 416 GLY A C 1
ATOM 3424 O O . GLY A 1 416 ? -14.369 -0.082 48.919 1.00 83.88 416 GLY A O 1
ATOM 3425 N N . LYS A 1 417 ? -13.187 0.723 47.190 1.00 87.00 417 LYS A N 1
ATOM 3426 C CA . LYS A 1 417 ? -13.817 -0.126 46.169 1.00 87.00 417 LYS A CA 1
ATOM 3427 C C . LYS A 1 417 ? -12.928 -1.315 45.811 1.00 87.00 417 LYS A C 1
ATOM 3429 O O . LYS A 1 417 ? -11.702 -1.217 45.847 1.00 87.00 417 LYS A O 1
ATOM 3434 N N . THR A 1 418 ? -13.549 -2.427 45.430 1.00 84.81 418 THR A N 1
ATOM 3435 C CA . THR A 1 418 ? -12.865 -3.652 44.993 1.00 84.81 418 THR A CA 1
ATOM 3436 C C . THR A 1 418 ? -13.401 -4.113 43.640 1.00 84.81 418 THR A C 1
ATOM 3438 O O . THR A 1 418 ? -14.532 -3.805 43.274 1.00 84.81 418 THR A O 1
ATOM 3441 N N . LEU A 1 419 ? -12.602 -4.871 42.882 1.00 83.25 419 LEU A N 1
ATOM 3442 C CA . LEU A 1 419 ? -13.013 -5.387 41.566 1.00 83.25 419 LEU A CA 1
ATOM 3443 C C . LEU A 1 419 ? -14.202 -6.350 41.643 1.00 83.25 419 LEU A C 1
ATOM 3445 O O . LEU A 1 419 ? -14.970 -6.432 40.697 1.00 83.25 419 LEU A O 1
ATOM 3449 N N . ALA A 1 420 ? -14.379 -7.045 42.769 1.00 84.81 420 ALA A N 1
ATOM 3450 C CA . ALA A 1 420 ? -15.517 -7.939 42.991 1.00 84.81 420 ALA A CA 1
ATOM 3451 C C . ALA A 1 420 ? -16.869 -7.201 43.031 1.00 84.81 420 ALA A C 1
ATOM 3453 O O . ALA A 1 420 ? -17.917 -7.837 42.945 1.00 84.81 420 ALA A O 1
ATOM 3454 N N . MET A 1 421 ? -16.848 -5.871 43.177 1.00 86.56 421 MET A N 1
ATOM 3455 C CA . MET A 1 421 ? -18.048 -5.041 43.104 1.00 86.56 421 MET A CA 1
ATOM 3456 C C . MET A 1 421 ? -18.533 -4.833 41.667 1.00 86.56 421 MET A C 1
ATOM 3458 O O . MET A 1 421 ? -19.683 -4.460 41.507 1.00 86.56 421 MET A O 1
ATOM 3462 N N . ILE A 1 422 ? -17.691 -5.078 40.654 1.00 87.56 422 ILE A N 1
ATOM 3463 C CA . ILE A 1 422 ? -18.038 -4.897 39.240 1.00 87.56 422 ILE A CA 1
ATOM 3464 C C . ILE A 1 422 ? -18.921 -6.067 38.802 1.00 87.56 422 ILE A C 1
ATOM 3466 O O . ILE A 1 422 ? -18.439 -7.196 38.674 1.00 87.56 422 ILE A O 1
ATOM 3470 N N . LYS A 1 423 ? -20.209 -5.801 38.578 1.00 88.44 423 LYS A N 1
ATOM 3471 C CA . LYS A 1 423 ? -21.194 -6.786 38.107 1.00 88.44 423 LYS A CA 1
ATOM 3472 C C . LYS A 1 423 ? -21.959 -6.226 36.904 1.00 88.44 423 LYS A C 1
ATOM 3474 O O . LYS A 1 423 ? -23.092 -5.777 37.059 1.00 88.44 423 LYS A O 1
ATOM 3479 N N . PRO A 1 424 ? -21.343 -6.232 35.711 1.00 87.62 424 PRO A N 1
ATOM 3480 C CA . PRO A 1 424 ? -21.916 -5.575 34.550 1.00 87.62 424 PRO A CA 1
ATOM 3481 C C . PRO A 1 424 ? -23.159 -6.338 34.091 1.00 87.62 424 PRO A C 1
ATOM 3483 O O . PRO A 1 424 ? -23.162 -7.570 34.019 1.00 87.62 424 PRO A O 1
ATOM 3486 N N . GLN A 1 425 ? -24.221 -5.596 33.795 1.00 86.12 425 GLN A N 1
ATOM 3487 C CA . GLN A 1 425 ? -25.463 -6.162 33.280 1.00 86.12 425 GLN A CA 1
ATOM 3488 C C . GLN A 1 425 ? -25.324 -6.464 31.790 1.00 86.12 425 GLN A C 1
ATOM 3490 O O . GLN A 1 425 ? -24.617 -5.756 31.073 1.00 86.12 425 GLN A O 1
ATOM 3495 N N . LEU A 1 426 ? -25.981 -7.526 31.323 1.00 84.50 426 LEU A N 1
ATOM 3496 C CA . LEU A 1 426 ? -26.033 -7.832 29.896 1.00 84.50 426 LEU A CA 1
ATOM 3497 C C . LEU A 1 426 ? -26.844 -6.756 29.176 1.00 84.50 426 LEU A C 1
ATOM 3499 O O . LEU A 1 426 ? -27.953 -6.431 29.596 1.00 84.50 426 LEU A O 1
ATOM 3503 N N . LEU A 1 427 ? -26.284 -6.224 28.095 1.00 78.50 427 LEU A N 1
ATOM 3504 C CA . LEU A 1 427 ? -26.977 -5.277 27.235 1.00 78.50 427 LEU A CA 1
ATOM 3505 C C . LEU A 1 427 ? -28.061 -6.017 26.446 1.00 78.50 427 LEU A C 1
ATOM 3507 O O . LEU A 1 427 ? -27.785 -7.027 25.792 1.00 78.50 427 LEU A O 1
ATOM 3511 N N . THR A 1 428 ? -29.288 -5.505 26.493 1.00 66.38 428 THR A N 1
ATOM 3512 C CA . THR A 1 428 ? -30.366 -5.915 25.586 1.00 66.38 428 THR A CA 1
ATOM 3513 C C . THR A 1 428 ? -30.198 -5.191 24.248 1.00 66.38 428 THR A C 1
ATOM 3515 O O . THR A 1 428 ? -29.734 -4.055 24.214 1.00 66.38 428 THR A O 1
ATOM 3518 N N . SER A 1 429 ? -30.535 -5.851 23.135 1.00 62.88 429 SER A N 1
ATOM 3519 C CA . SER A 1 429 ? -30.177 -5.443 21.756 1.00 62.88 429 SER A CA 1
ATOM 3520 C C . SER A 1 429 ? -30.837 -4.148 21.236 1.00 62.88 429 SER A C 1
ATOM 3522 O O . SER A 1 429 ? -30.755 -3.825 20.058 1.00 62.88 429 SER A O 1
ATOM 3524 N N . THR A 1 430 ? -31.495 -3.378 22.095 1.00 56.50 430 THR A N 1
ATOM 3525 C CA . THR A 1 430 ? -32.329 -2.242 21.706 1.00 56.50 430 THR A CA 1
ATOM 3526 C C . THR A 1 430 ? -31.597 -0.933 21.940 1.00 56.50 430 THR A C 1
ATOM 3528 O O . THR A 1 430 ? -31.742 -0.320 22.999 1.00 56.50 430 THR A O 1
ATOM 3531 N N . VAL A 1 431 ? -30.825 -0.487 20.954 1.00 61.94 431 VAL A N 1
ATOM 3532 C CA . VAL A 1 431 ? -30.429 0.920 20.890 1.00 61.94 431 VAL A CA 1
ATOM 3533 C C . VAL A 1 431 ? -31.295 1.605 19.839 1.00 61.94 431 VAL A C 1
ATOM 3535 O O . VAL A 1 431 ? -31.445 1.127 18.718 1.00 61.94 431 VAL A O 1
ATOM 3538 N N . SER A 1 432 ? -31.920 2.721 20.201 1.00 66.69 432 SER A N 1
ATOM 3539 C CA . SER A 1 432 ? -32.824 3.425 19.294 1.00 66.69 432 SER A CA 1
ATOM 3540 C C . SER A 1 432 ? -32.039 4.156 18.205 1.00 66.69 432 SER A C 1
ATOM 3542 O O . SER A 1 432 ? -31.212 5.015 18.518 1.00 66.69 432 SER A O 1
ATOM 3544 N N . ILE A 1 433 ? -32.333 3.881 16.933 1.00 77.88 433 ILE A N 1
ATOM 3545 C CA . ILE A 1 433 ? -31.849 4.717 15.828 1.00 77.88 433 ILE A CA 1
ATOM 3546 C C . ILE A 1 433 ? -32.573 6.066 15.877 1.00 77.88 433 ILE A C 1
ATOM 3548 O O . ILE A 1 433 ? -33.788 6.123 16.074 1.00 77.88 433 ILE A O 1
ATOM 3552 N N . LYS A 1 434 ? -31.829 7.152 15.648 1.00 81.00 434 LYS A N 1
ATOM 3553 C CA . LYS A 1 434 ? -32.385 8.505 15.532 1.00 81.00 434 LYS A CA 1
ATOM 3554 C C . LYS A 1 434 ? -33.463 8.571 14.424 1.00 81.00 434 LYS A C 1
ATOM 3556 O O . LYS A 1 434 ? -33.217 8.099 13.307 1.00 81.00 434 LYS A O 1
ATOM 3561 N N . PRO A 1 435 ? -34.639 9.171 14.676 1.00 82.62 435 PRO A N 1
ATOM 3562 C CA . PRO A 1 435 ? -35.760 9.173 13.728 1.00 82.62 435 PRO A CA 1
ATOM 3563 C C . PRO A 1 435 ? -35.445 9.886 12.401 1.00 82.62 435 PRO A C 1
ATOM 3565 O O . PRO A 1 435 ? -35.969 9.515 11.347 1.00 82.62 435 PRO A O 1
ATOM 3568 N N . GLU A 1 436 ? -34.546 10.870 12.413 1.00 85.38 436 GLU A N 1
ATOM 3569 C CA . GLU A 1 436 ? -34.093 11.589 11.218 1.00 85.38 436 GLU A CA 1
ATOM 3570 C C . GLU A 1 436 ? -33.383 10.646 10.242 1.00 85.38 436 GLU A C 1
ATOM 3572 O O . GLU A 1 436 ? -33.572 10.730 9.030 1.00 85.38 436 GLU A O 1
ATOM 3577 N N . LYS A 1 437 ? -32.602 9.703 10.777 1.00 84.69 437 LYS A N 1
ATOM 3578 C CA . LYS A 1 437 ? -31.856 8.707 10.005 1.00 84.69 437 LYS A CA 1
ATOM 3579 C C . LYS A 1 437 ? -32.790 7.685 9.364 1.00 84.69 437 LYS A C 1
ATOM 3581 O O . LYS A 1 437 ? -32.631 7.364 8.192 1.00 84.69 437 LYS A O 1
ATOM 3586 N N . LEU A 1 438 ? -33.804 7.235 10.105 1.00 85.75 438 LEU A N 1
ATOM 3587 C CA . LEU A 1 438 ? -34.861 6.362 9.584 1.00 85.75 438 LEU A CA 1
ATOM 3588 C C . LEU A 1 438 ? -35.618 7.033 8.429 1.00 85.75 438 LEU A C 1
ATOM 3590 O O . LEU A 1 438 ? -35.833 6.424 7.383 1.00 85.75 438 LEU A O 1
ATOM 3594 N N . THR A 1 439 ? -35.953 8.313 8.592 1.00 87.19 439 THR A N 1
ATOM 3595 C CA . THR A 1 439 ? -36.631 9.109 7.559 1.00 87.19 439 THR A CA 1
ATOM 3596 C C . THR A 1 439 ? -35.783 9.237 6.292 1.00 87.19 439 THR A C 1
ATOM 3598 O O . THR A 1 439 ? -36.291 9.097 5.179 1.00 87.19 439 THR A O 1
ATOM 3601 N N . ASP A 1 440 ? -34.489 9.506 6.448 1.00 86.44 440 ASP A N 1
ATOM 3602 C CA . ASP A 1 440 ? -33.559 9.647 5.330 1.00 86.44 440 ASP A CA 1
ATOM 3603 C C . ASP A 1 440 ? -33.335 8.311 4.598 1.00 86.44 440 ASP A C 1
ATOM 3605 O O . ASP A 1 440 ? -33.354 8.283 3.365 1.00 86.44 440 ASP A O 1
ATOM 3609 N N . VAL A 1 441 ? -33.241 7.194 5.329 1.00 87.31 441 VAL A N 1
ATOM 3610 C CA . VAL A 1 441 ? -33.167 5.846 4.739 1.00 87.31 441 VAL A CA 1
ATOM 3611 C C . VAL A 1 441 ? -34.448 5.487 3.979 1.00 87.31 441 VAL A C 1
ATOM 3613 O O . VAL A 1 441 ? -34.351 5.005 2.853 1.00 87.31 441 VAL A O 1
ATOM 3616 N N . ASP A 1 442 ? -35.641 5.767 4.516 1.00 88.00 442 ASP A N 1
ATOM 3617 C CA . ASP A 1 442 ? -36.910 5.527 3.804 1.00 88.00 442 ASP A CA 1
ATOM 3618 C C . ASP A 1 442 ? -36.996 6.330 2.495 1.00 88.00 442 ASP A C 1
ATOM 3620 O O . ASP A 1 442 ? -37.346 5.783 1.447 1.00 88.00 442 ASP A O 1
ATOM 3624 N N . LYS A 1 443 ? -36.608 7.613 2.518 1.00 88.19 443 LYS A N 1
ATOM 3625 C CA . LYS A 1 443 ? -36.535 8.445 1.303 1.00 88.19 443 LYS A CA 1
ATOM 3626 C C . LYS A 1 443 ? -35.573 7.857 0.276 1.00 88.19 443 LYS A C 1
ATOM 3628 O O . LYS A 1 443 ? -35.880 7.846 -0.918 1.00 88.19 443 LYS A O 1
ATOM 3633 N N . LEU A 1 444 ? -34.419 7.377 0.731 1.00 87.31 444 LEU A N 1
ATOM 3634 C CA . LEU A 1 444 ? -33.410 6.781 -0.131 1.00 87.31 444 LEU A CA 1
ATOM 3635 C C . LEU A 1 444 ? -33.927 5.490 -0.788 1.00 87.31 444 LEU A C 1
ATOM 3637 O O . LEU A 1 444 ? -33.786 5.313 -1.999 1.00 87.31 444 LEU A O 1
ATOM 3641 N N . LEU A 1 445 ? -34.580 4.620 -0.015 1.00 88.06 445 LEU A N 1
ATOM 3642 C CA . LEU A 1 445 ? -35.165 3.377 -0.518 1.00 88.06 445 LEU A CA 1
ATOM 3643 C C . LEU A 1 445 ? -36.297 3.653 -1.515 1.00 88.06 445 LEU A C 1
ATOM 3645 O O . LEU A 1 445 ? -36.289 3.082 -2.604 1.00 88.06 445 LEU A O 1
ATOM 3649 N N . LYS A 1 446 ? -37.189 4.609 -1.221 1.00 90.00 446 LYS A N 1
ATOM 3650 C CA . LYS A 1 446 ? -38.235 5.054 -2.161 1.00 90.00 446 LYS A CA 1
ATOM 3651 C C . LYS A 1 446 ? -37.664 5.562 -3.478 1.00 90.00 446 LYS A C 1
ATOM 3653 O O . LYS A 1 446 ? -38.199 5.265 -4.544 1.00 90.00 446 LYS A O 1
ATOM 3658 N N . LYS A 1 447 ? -36.566 6.319 -3.418 1.00 87.31 447 LYS A N 1
ATOM 3659 C CA . LYS A 1 447 ? -35.909 6.866 -4.609 1.00 87.31 447 LYS A CA 1
ATOM 3660 C C . LYS A 1 447 ? -35.308 5.770 -5.493 1.00 87.31 447 LYS A C 1
ATOM 3662 O O . LYS A 1 447 ? -35.395 5.873 -6.713 1.00 87.31 447 LYS A O 1
ATOM 3667 N N . HIS A 1 448 ? -34.685 4.751 -4.901 1.00 84.88 448 HIS A N 1
ATOM 3668 C CA . HIS A 1 448 ? -33.975 3.713 -5.658 1.00 84.88 448 HIS A CA 1
ATOM 3669 C C . HIS A 1 448 ? -34.846 2.533 -6.086 1.00 84.88 448 HIS A C 1
ATOM 3671 O O . HIS A 1 448 ? -34.594 1.960 -7.143 1.00 84.88 448 HIS A O 1
ATOM 3677 N N . PHE A 1 449 ? -35.853 2.175 -5.291 1.00 86.06 449 PHE A N 1
ATOM 3678 C CA . PHE A 1 449 ? -36.654 0.965 -5.491 1.00 86.06 449 PHE A CA 1
ATOM 3679 C C . PHE A 1 449 ? -38.140 1.247 -5.758 1.00 86.06 449 PHE A C 1
ATOM 3681 O O . PHE A 1 449 ? -38.890 0.318 -6.039 1.00 86.06 449 PHE A O 1
ATOM 3688 N N . GLY A 1 450 ? -38.561 2.516 -5.725 1.00 87.62 450 GLY A N 1
ATOM 3689 C CA . GLY A 1 450 ? -39.945 2.933 -5.952 1.00 87.62 450 GLY A CA 1
ATOM 3690 C C . GLY A 1 450 ? -40.765 3.057 -4.665 1.00 87.62 450 GLY A C 1
ATOM 3691 O O . GLY A 1 450 ? -40.300 2.754 -3.567 1.00 87.62 450 GLY A O 1
ATOM 3692 N N . ALA A 1 451 ? -42.006 3.535 -4.793 1.00 85.75 451 ALA A N 1
ATOM 3693 C CA . ALA A 1 451 ? -42.902 3.741 -3.650 1.00 85.75 451 ALA A CA 1
ATOM 3694 C C . ALA A 1 451 ? -43.214 2.431 -2.901 1.00 85.75 451 ALA A C 1
ATOM 3696 O O . ALA A 1 451 ? -43.301 2.440 -1.674 1.00 85.75 451 ALA A O 1
ATOM 3697 N N . ASP A 1 452 ? -43.264 1.319 -3.637 1.00 87.62 452 ASP A N 1
ATOM 3698 C CA . ASP A 1 452 ? -43.599 -0.020 -3.141 1.00 87.62 452 ASP A CA 1
ATOM 3699 C C . ASP A 1 452 ? -42.355 -0.825 -2.728 1.00 87.62 452 ASP A C 1
ATOM 3701 O O . ASP A 1 452 ? -42.374 -2.053 -2.675 1.00 87.62 452 ASP A O 1
ATOM 3705 N N . TRP A 1 453 ? -41.240 -0.150 -2.411 1.00 86.81 453 TRP A N 1
ATOM 3706 C CA . TRP A 1 453 ? -39.998 -0.820 -2.002 1.00 86.81 453 TRP A CA 1
ATOM 3707 C C . TRP A 1 453 ? -40.204 -1.776 -0.819 1.00 86.81 453 TRP A C 1
ATOM 3709 O O . TRP A 1 453 ? -39.479 -2.761 -0.679 1.00 86.81 453 TRP A O 1
ATOM 3719 N N . ARG A 1 454 ? -41.207 -1.500 0.026 1.00 85.25 454 ARG A N 1
ATOM 3720 C CA . ARG A 1 454 ? -41.568 -2.340 1.168 1.00 85.25 454 ARG A CA 1
ATOM 3721 C C . ARG A 1 454 ? -41.969 -3.751 0.754 1.00 85.25 454 ARG A C 1
ATOM 3723 O O . ARG A 1 454 ? -41.742 -4.641 1.559 1.00 85.25 454 ARG A O 1
ATOM 3730 N N . ASP A 1 455 ? -42.459 -3.989 -0.459 1.00 87.06 455 ASP A N 1
ATOM 3731 C CA . ASP A 1 455 ? -42.870 -5.324 -0.919 1.00 87.06 455 ASP A CA 1
ATOM 3732 C C . ASP A 1 455 ? -41.689 -6.191 -1.385 1.00 87.06 455 ASP A C 1
ATOM 3734 O O . ASP A 1 455 ? -41.822 -7.398 -1.579 1.00 87.06 455 ASP A O 1
ATOM 3738 N N . ILE A 1 456 ? -40.502 -5.599 -1.522 1.00 85.06 456 ILE A N 1
ATOM 3739 C CA . ILE A 1 456 ? -39.307 -6.294 -1.993 1.00 85.06 456 ILE A CA 1
ATOM 3740 C C . ILE A 1 456 ? -38.719 -7.141 -0.857 1.00 85.06 456 ILE A C 1
ATOM 3742 O O . ILE A 1 456 ? -38.274 -6.616 0.166 1.00 85.06 456 ILE A O 1
ATOM 3746 N N . GLU A 1 457 ? -38.659 -8.462 -1.054 1.00 82.81 457 GLU A N 1
ATOM 3747 C CA . GLU A 1 457 ? -38.153 -9.417 -0.053 1.00 82.81 457 GLU A CA 1
ATOM 3748 C C . GLU A 1 457 ? -36.708 -9.127 0.383 1.00 82.81 457 GLU A C 1
ATOM 3750 O O . GLU A 1 457 ? -36.376 -9.243 1.562 1.00 82.81 457 GLU A O 1
ATOM 3755 N N . THR A 1 458 ? -35.850 -8.678 -0.537 1.00 81.75 458 THR A N 1
ATOM 3756 C CA . THR A 1 458 ? -34.442 -8.360 -0.239 1.00 81.75 458 THR A CA 1
ATOM 3757 C C . THR A 1 458 ? -34.263 -7.128 0.656 1.00 81.75 458 THR A C 1
ATOM 3759 O O . THR A 1 458 ? -33.175 -6.916 1.184 1.00 81.75 458 THR A O 1
ATOM 3762 N N . LEU A 1 459 ? -35.315 -6.326 0.866 1.00 84.94 459 LEU A N 1
ATOM 3763 C CA . LEU A 1 459 ? -35.305 -5.130 1.716 1.00 84.94 459 LEU A CA 1
ATOM 3764 C C . LEU A 1 459 ? -35.961 -5.359 3.086 1.00 84.94 459 LEU A C 1
ATOM 3766 O O . LEU A 1 459 ? -36.153 -4.401 3.838 1.00 84.94 459 LEU A O 1
ATOM 3770 N N . ASN A 1 460 ? -36.280 -6.611 3.441 1.00 85.06 460 ASN A N 1
ATOM 3771 C CA . ASN A 1 460 ? -36.978 -6.934 4.688 1.00 85.06 460 ASN A CA 1
ATOM 3772 C C . ASN A 1 460 ? -36.253 -6.404 5.942 1.00 85.06 460 ASN A C 1
ATOM 3774 O O . ASN A 1 460 ? -36.894 -5.905 6.861 1.00 85.06 460 ASN A O 1
ATOM 3778 N N . PHE A 1 461 ? -34.916 -6.399 5.937 1.00 85.38 461 PHE A N 1
ATOM 3779 C CA . PHE A 1 461 ? -34.103 -5.808 7.006 1.00 85.38 461 PHE A CA 1
ATOM 3780 C C . PHE A 1 461 ? -34.476 -4.345 7.312 1.00 85.38 461 PHE A C 1
ATOM 3782 O O . PHE A 1 461 ? -34.610 -3.955 8.471 1.00 85.38 461 PHE A O 1
ATOM 3789 N N . TYR A 1 462 ? -34.677 -3.525 6.278 1.00 86.44 462 TYR A N 1
ATOM 3790 C CA . TYR A 1 462 ? -35.036 -2.117 6.453 1.00 86.44 462 TYR A CA 1
ATOM 3791 C C . TYR A 1 462 ? -36.474 -1.944 6.924 1.00 86.44 462 TYR A C 1
ATOM 3793 O O . TYR A 1 462 ? -36.758 -1.022 7.684 1.00 86.44 462 TYR A O 1
ATOM 3801 N N . ARG A 1 463 ? -37.371 -2.838 6.497 1.00 83.81 463 ARG A N 1
ATOM 3802 C CA . ARG A 1 463 ? -38.759 -2.872 6.962 1.00 83.81 463 ARG A CA 1
ATOM 3803 C C . ARG A 1 463 ? -38.806 -3.112 8.470 1.00 83.81 463 ARG A C 1
ATOM 3805 O O . ARG A 1 463 ? -39.389 -2.311 9.190 1.00 83.81 463 ARG A O 1
ATOM 3812 N N . GLU A 1 464 ? -38.101 -4.138 8.946 1.00 82.88 464 GLU A N 1
ATOM 3813 C CA . GLU A 1 464 ? -38.010 -4.470 10.373 1.00 82.88 464 GLU A CA 1
ATOM 3814 C C . GLU A 1 464 ? -37.444 -3.310 11.204 1.00 82.88 464 GLU A C 1
ATOM 3816 O O . GLU A 1 464 ? -37.964 -3.010 12.278 1.00 82.88 464 GLU A O 1
ATOM 3821 N N . ILE A 1 465 ? -36.423 -2.614 10.692 1.00 82.62 465 ILE A N 1
ATOM 3822 C CA . ILE A 1 465 ? -35.833 -1.447 11.361 1.00 82.62 465 ILE A CA 1
ATOM 3823 C C . ILE A 1 465 ? -36.793 -0.255 11.416 1.00 82.62 465 ILE A C 1
ATOM 3825 O O . ILE A 1 465 ? -36.953 0.343 12.479 1.00 82.62 465 ILE A O 1
ATOM 3829 N N . LEU A 1 466 ? -37.420 0.112 10.294 1.00 81.00 466 LEU A N 1
ATOM 3830 C CA . LEU A 1 466 ? -38.333 1.260 10.238 1.00 81.00 466 LEU A CA 1
ATOM 3831 C C . LEU A 1 466 ? -39.605 1.030 11.055 1.00 81.00 466 LEU A C 1
ATOM 3833 O O . LEU A 1 466 ? -40.155 1.984 11.600 1.00 81.00 466 LEU A O 1
ATOM 3837 N N . ASP A 1 467 ? -40.052 -0.220 11.153 1.00 78.69 467 ASP A N 1
ATOM 3838 C CA . ASP A 1 467 ? -41.248 -0.598 11.905 1.00 78.69 467 ASP A CA 1
ATOM 3839 C C . ASP A 1 467 ? -40.949 -0.813 13.407 1.00 78.69 467 ASP A C 1
ATOM 3841 O O . ASP A 1 467 ? -41.843 -1.164 14.174 1.00 78.69 467 ASP A O 1
ATOM 3845 N N . GLY A 1 468 ? -39.704 -0.575 13.847 1.00 66.31 468 GLY A N 1
ATOM 3846 C CA . GLY A 1 468 ? -39.300 -0.617 15.257 1.00 66.31 468 GLY A CA 1
ATOM 3847 C C . GLY A 1 468 ? -39.057 -2.020 15.825 1.00 66.31 468 GLY A C 1
ATOM 3848 O O . GLY A 1 468 ? -38.857 -2.159 17.029 1.00 66.31 468 GLY A O 1
ATOM 3849 N N . ASN A 1 469 ? -39.041 -3.048 14.973 1.00 57.22 469 ASN A N 1
ATOM 3850 C CA . ASN A 1 469 ? -38.799 -4.447 15.343 1.00 57.22 469 ASN A CA 1
ATOM 3851 C C . ASN A 1 469 ? -37.338 -4.890 15.127 1.00 57.22 469 ASN A C 1
ATOM 3853 O O . ASN A 1 469 ? -36.997 -6.042 15.393 1.00 57.22 469 ASN A O 1
ATOM 3857 N N . GLY A 1 470 ? -36.479 -4.007 14.614 1.00 53.22 470 GLY A N 1
ATOM 3858 C CA . GLY A 1 470 ? -35.085 -4.307 14.297 1.00 53.22 470 GLY A CA 1
ATOM 3859 C C . GLY A 1 470 ? -34.126 -4.112 15.475 1.00 53.22 470 GLY A C 1
ATOM 3860 O O . GLY A 1 470 ? -34.150 -3.083 16.148 1.00 53.22 470 GLY A O 1
ATOM 3861 N N . ASP A 1 471 ? -33.217 -5.075 15.662 1.00 51.50 471 ASP A N 1
ATOM 3862 C CA . ASP A 1 471 ? -32.046 -4.966 16.544 1.00 51.50 471 ASP A CA 1
ATOM 3863 C C . ASP A 1 471 ? -31.041 -3.960 15.954 1.00 51.50 471 ASP A C 1
ATOM 3865 O O . ASP A 1 471 ? -30.133 -4.330 15.202 1.00 51.50 471 ASP A O 1
ATOM 3869 N N . ALA A 1 472 ? -31.214 -2.674 16.243 1.00 50.41 472 ALA A N 1
ATOM 3870 C CA . ALA A 1 472 ? -30.270 -1.642 15.839 1.00 50.41 472 ALA A CA 1
ATOM 3871 C C . ALA A 1 472 ? -29.404 -1.166 17.015 1.00 50.41 472 ALA A C 1
ATOM 3873 O O . ALA A 1 472 ? -29.845 -1.131 18.161 1.00 50.41 472 ALA A O 1
ATOM 3874 N N . GLN A 1 473 ? -28.141 -0.831 16.732 1.00 51.03 473 GLN A N 1
ATOM 3875 C CA . GLN A 1 473 ? -27.138 -0.454 17.734 1.00 51.03 473 GLN A CA 1
ATOM 3876 C C . GLN A 1 473 ? -26.440 0.853 17.351 1.00 51.03 473 GLN A C 1
ATOM 3878 O O . GLN A 1 473 ? -25.666 0.828 16.399 1.00 51.03 473 GLN A O 1
ATOM 3883 N N . GLU A 1 474 ? -26.635 1.948 18.101 1.00 48.53 474 GLU A N 1
ATOM 3884 C CA . GLU A 1 474 ? -25.786 3.156 18.017 1.00 48.53 474 GLU A CA 1
ATOM 3885 C C . GLU A 1 474 ? -25.623 3.881 19.373 1.00 48.53 474 GLU A C 1
ATOM 3887 O O . GLU A 1 474 ? -26.560 4.492 19.875 1.00 48.53 474 GLU A O 1
ATOM 3892 N N . GLU A 1 475 ? -24.406 3.892 19.934 1.00 34.97 475 GLU A N 1
ATOM 3893 C CA . GLU A 1 475 ? -23.943 4.974 20.824 1.00 34.97 475 GLU A CA 1
ATOM 3894 C C . GLU A 1 475 ? -23.055 5.922 19.998 1.00 34.97 475 GLU A C 1
ATOM 3896 O O . GLU A 1 475 ? -22.035 5.486 19.461 1.00 34.97 475 GLU A O 1
ATOM 3901 N N . GLU A 1 476 ? -23.387 7.214 19.937 1.00 40.12 476 GLU A N 1
ATOM 3902 C CA . GLU A 1 476 ? -22.451 8.270 19.522 1.00 40.12 476 GLU A CA 1
ATOM 3903 C C . GLU A 1 476 ? -21.912 8.976 20.776 1.00 40.12 476 GLU A C 1
ATOM 3905 O O . GLU A 1 476 ? -22.680 9.497 21.583 1.00 40.12 476 GLU A O 1
ATOM 3910 N N . ASN A 1 477 ? -20.583 8.994 20.945 1.00 32.03 477 ASN A N 1
ATOM 3911 C CA . ASN A 1 477 ? -19.919 10.023 21.747 1.00 32.03 477 ASN A CA 1
ATOM 3912 C C . ASN A 1 477 ? -19.661 11.206 20.801 1.00 32.03 477 ASN A C 1
ATOM 3914 O O . ASN A 1 477 ? -19.006 11.012 19.778 1.00 32.03 477 ASN A O 1
ATOM 3918 N N . GLU A 1 478 ? -20.119 12.404 21.159 1.00 32.94 478 GLU A N 1
ATOM 3919 C CA . GLU A 1 478 ? -20.014 13.653 20.375 1.00 32.94 478 GLU A CA 1
ATOM 3920 C C . GLU A 1 478 ? -18.568 14.147 20.106 1.00 32.94 478 GLU A C 1
ATOM 3922 O O . GLU A 1 478 ? -18.378 15.182 19.479 1.00 32.94 478 GLU A O 1
ATOM 3927 N N . ASP A 1 479 ? -17.528 13.409 20.505 1.00 30.62 479 ASP A N 1
ATOM 3928 C CA . ASP A 1 479 ? -16.140 13.899 20.534 1.00 30.62 479 ASP A CA 1
ATOM 3929 C C . ASP A 1 479 ? -15.251 13.466 19.341 1.00 30.62 479 ASP A C 1
ATOM 3931 O O . ASP A 1 479 ? -14.029 13.608 19.413 1.00 30.62 479 ASP A O 1
ATOM 3935 N N . LEU A 1 480 ? -15.795 12.904 18.250 1.00 32.66 480 LEU A N 1
ATOM 3936 C CA . LEU A 1 480 ? -14.973 12.423 17.114 1.00 32.66 480 LEU A CA 1
ATOM 3937 C C . LEU A 1 480 ? -15.306 13.013 15.734 1.00 32.66 480 LEU A C 1
ATOM 3939 O O . LEU A 1 480 ? -14.579 12.729 14.781 1.00 32.66 480 LEU A O 1
ATOM 3943 N N . ASP A 1 481 ? -16.317 13.876 15.617 1.00 29.33 481 ASP A N 1
ATOM 3944 C CA . ASP A 1 481 ? -16.722 14.448 14.322 1.00 29.33 481 ASP A CA 1
ATOM 3945 C C . ASP A 1 481 ? -15.995 15.754 13.937 1.00 29.33 481 ASP A C 1
ATOM 3947 O O . ASP A 1 481 ? -16.184 16.267 12.834 1.00 29.33 481 ASP A O 1
ATOM 3951 N N . GLU A 1 482 ? -15.082 16.270 14.770 1.00 28.94 482 GLU A N 1
ATOM 3952 C CA . GLU A 1 482 ? -14.326 17.492 14.438 1.00 28.94 482 GLU A CA 1
ATOM 3953 C C . GLU A 1 482 ? -13.265 17.312 13.329 1.00 28.94 482 GLU A C 1
ATOM 3955 O O . GLU A 1 482 ? -12.779 18.304 12.787 1.00 28.94 482 GLU A O 1
ATOM 3960 N N . GLU A 1 483 ? -12.901 16.089 12.917 1.00 31.31 483 GLU A N 1
ATOM 3961 C CA . GLU A 1 483 ? -11.853 15.903 11.890 1.00 31.31 483 GLU A CA 1
ATOM 3962 C C . GLU A 1 483 ? -12.342 15.967 10.428 1.00 31.31 483 GLU A C 1
ATOM 3964 O O . GLU A 1 483 ? -11.507 15.960 9.521 1.00 31.31 483 GLU A O 1
ATOM 3969 N N . ASN A 1 484 ? -13.649 16.100 10.160 1.00 28.17 484 ASN A N 1
ATOM 3970 C CA . ASN A 1 484 ? -14.183 16.114 8.785 1.00 28.17 484 ASN A CA 1
ATOM 3971 C C . ASN A 1 484 ? -14.696 17.471 8.275 1.00 28.17 484 ASN A C 1
ATOM 3973 O O . ASN A 1 484 ? -15.211 17.525 7.159 1.00 28.17 484 ASN A O 1
ATOM 3977 N N . ASN A 1 485 ? -14.498 18.573 9.007 1.00 26.16 485 ASN A N 1
ATOM 3978 C CA . ASN A 1 485 ? -15.008 19.892 8.608 1.00 26.16 485 ASN A CA 1
ATOM 3979 C C . ASN A 1 485 ? -13.914 20.873 8.130 1.00 26.16 485 ASN A C 1
ATOM 3981 O O . ASN A 1 485 ? -13.748 21.963 8.667 1.00 26.16 485 ASN A O 1
ATOM 3985 N N . TYR A 1 486 ? -13.154 20.490 7.097 1.00 28.83 486 TYR A N 1
ATOM 3986 C CA . TYR A 1 486 ? -12.286 21.410 6.340 1.00 28.83 486 TYR A CA 1
ATOM 3987 C C . TYR A 1 486 ? -12.608 21.353 4.842 1.00 28.83 486 TYR A C 1
ATOM 3989 O O . TYR A 1 486 ? -11.761 20.998 4.024 1.00 28.83 486 TYR A O 1
ATOM 3997 N N . PHE A 1 487 ? -13.844 21.688 4.478 1.00 29.58 487 PHE A N 1
ATOM 3998 C CA . PHE A 1 487 ? -14.216 22.053 3.110 1.00 29.58 487 PHE A CA 1
ATOM 3999 C C . PHE A 1 487 ? -15.355 23.073 3.148 1.00 29.58 487 PHE A C 1
ATOM 4001 O O . PHE A 1 487 ? -16.501 22.717 2.940 1.00 29.58 487 PHE A O 1
ATOM 4008 N N . GLU A 1 488 ? -15.003 24.318 3.466 1.00 28.09 488 GLU A N 1
ATOM 4009 C CA . GLU A 1 488 ? -15.749 25.580 3.291 1.00 28.09 488 GLU A CA 1
ATOM 4010 C C . GLU A 1 488 ? -14.855 26.631 3.993 1.00 28.09 488 GLU A C 1
ATOM 4012 O O . GLU A 1 488 ? -14.354 26.367 5.080 1.00 28.09 488 GLU A O 1
ATOM 4017 N N . GLU A 1 489 ? -14.414 27.766 3.460 1.00 30.25 489 GLU A N 1
ATOM 4018 C CA . GLU A 1 489 ? -14.775 28.613 2.328 1.00 30.25 489 GLU A CA 1
ATOM 4019 C C . GLU A 1 489 ? -13.482 29.285 1.815 1.00 30.25 489 GLU A C 1
ATOM 4021 O O . GLU A 1 489 ? -12.536 29.493 2.579 1.00 30.25 489 GLU A O 1
ATOM 4026 N N . ASN A 1 490 ? -13.426 29.613 0.525 1.00 26.11 490 ASN A N 1
ATOM 4027 C CA . ASN A 1 490 ? -12.898 30.882 -0.002 1.00 26.11 490 ASN A CA 1
ATOM 4028 C C . ASN A 1 490 ? -13.059 30.856 -1.529 1.00 26.11 490 ASN A C 1
ATOM 4030 O O . ASN A 1 490 ? -12.095 30.794 -2.296 1.00 26.11 490 ASN A O 1
ATOM 4034 N N . GLU A 1 491 ? -14.318 30.883 -1.969 1.00 32.19 491 GLU A N 1
ATOM 4035 C CA . GLU A 1 491 ? -14.659 31.666 -3.151 1.00 32.19 491 GLU A CA 1
ATOM 4036 C C . GLU A 1 491 ? -14.500 33.133 -2.760 1.00 32.19 491 GLU A C 1
ATOM 4038 O O . GLU A 1 491 ? -15.385 33.709 -2.151 1.00 32.19 491 GLU A O 1
ATOM 4043 N N . ASP A 1 492 ? -13.325 33.697 -3.018 1.00 31.66 492 ASP A N 1
ATOM 4044 C CA . ASP A 1 492 ? -13.188 35.061 -3.520 1.00 31.66 492 ASP A CA 1
ATOM 4045 C C . ASP A 1 492 ? -11.707 35.378 -3.697 1.00 31.66 492 ASP A C 1
ATOM 4047 O O . ASP A 1 492 ? -10.927 35.422 -2.748 1.00 31.66 492 ASP A O 1
ATOM 4051 N N . LEU A 1 493 ? -11.318 35.555 -4.958 1.00 28.14 493 LEU A N 1
ATOM 4052 C CA . LEU A 1 493 ? -10.633 36.747 -5.460 1.00 28.14 493 LEU A CA 1
ATOM 4053 C C . LEU A 1 493 ? -10.209 36.466 -6.903 1.00 28.14 493 LEU A C 1
ATOM 4055 O O . LEU A 1 493 ? -9.140 35.935 -7.201 1.00 28.14 493 LEU A O 1
ATOM 4059 N N . ARG A 1 494 ? -11.099 36.860 -7.817 1.00 27.28 494 ARG A N 1
ATOM 4060 C CA . ARG A 1 494 ? -10.686 37.361 -9.125 1.00 27.28 494 ARG A CA 1
ATOM 4061 C C . ARG A 1 494 ? -9.906 38.655 -8.882 1.00 27.28 494 ARG A C 1
ATOM 4063 O O . ARG A 1 494 ? -10.475 39.585 -8.318 1.00 27.28 494 ARG A O 1
ATOM 4070 N N . ILE A 1 495 ? -8.642 38.684 -9.297 1.00 31.50 495 ILE A N 1
ATOM 4071 C CA . ILE A 1 495 ? -7.992 39.635 -10.225 1.00 31.50 495 ILE A CA 1
ATOM 4072 C C . ILE A 1 495 ? -6.574 39.120 -10.472 1.00 31.50 495 ILE A C 1
ATOM 4074 O O . ILE A 1 495 ? -5.871 38.821 -9.481 1.00 31.50 495 ILE A O 1
#

Sequence (495 aa):
MVTVFKHYRYKAKALPQKPNCSHDKKKVYNCEELGMQDIRRFHERFYSNVSKSDQDVFILKYTEQESPKRIHIDKRSTQVVIRYFIPTKNKRRIQVCQKAFLSILGISKFKIQNICKKFLRDGKCPKEKRGGDHRSAKFTEIRQSLKNFFSQLQFAESHYTREKSLRRYLPSDCNVRALWKQYNQGVDPEKKVKYSFFLHVFNFDYNIRFKSPATDACSTCISLRCKISVTPPGRNKTELMAQLTVHKMKSKCFYDMLKKVEEPTVMKLSFDCQKNLALPRVPDQAAYYSRQLYLYNFTICVGDSRSAQNKDCTRDRVFGRIEKKIRKVDTLIDPQEYLNIFSEFGTVRKVTKEVAVADWKTEVSSVLKSAGGLHFKFAPSKRIISKKDRKGNISLQGEEHYRSDLGVPKGILKKGKTLAMIKPQLLTSTVSIKPEKLTDVDKLLKKHFGADWRDIETLNFYREILDGNGDAQEEENEDLDEENNYFEENEDLRI